Protein AF-0000000080194910 (afdb_homodimer)

Sequence (488 aa):
MKDEYARVETVTTSPTGRVVIVGDIHGCLAQLQELLRVVGFNKEKDLLISVGDMVNKGPDSIGVLTLLRSLGVRSVLGNHEVKLLKLRKALRKEGEIPKKYRDSTLAPLAKDLPLEMETYLSQLPHILRIPSHNLIIVHAGLHPQLPLERQRVKDITTMRNLISHADGSLEVSEETNAGVPWASLWRGPEVVVFGHDARRNVQQLPFAFGLDSRCVYGGKLTALIYPGGSLVSVPGWTAGSPNMMKDEYARVETVTTSPTGRVVIVGDIHGCLAQLQELLRVVGFNKEKDLLISVGDMVNKGPDSIGVLTLLRSLGVRSVLGNHEVKLLKLRKALRKEGEIPKKYRDSTLAPLAKDLPLEMETYLSQLPHILRIPSHNLIIVHAGLHPQLPLERQRVKDITTMRNLISHADGSLEVSEETNAGVPWASLWRGPEVVVFGHDARRNVQQLPFAFGLDSRCVYGGKLTALIYPGGSLVSVPGWTAGSPNM

Foldseek 3Di:
DDFDWFFEAEDPDDFQAKEKEWEAQAQVLLQVVVQCVVVVPDLNGYAYEYLENQHFLADGSPNSLVVCVVSVHAYAYAPLLVVLLVQLVCCVVVVARPPVCPPPSCRVVSVVPDPVSSVVSVPHTQWYAYVVQLEIRHAADDDQVDDNRGTTSVQRRQFFFWAADPVGDIDTDSDDPHHGGRQVVHDDPGAYEYENCCVVAWDDDPRYTYQNRPQSVFGWIWIFMPDPGDIDIDTHDDDPDPSD/DDFDWFFEAEDPDDFQAKEKEWEAQAQVLLQVVVQCVVVVPDLNGYAYEYLENQHFLADGSPNSLVVCVVSVHAYAYAPLLVVLLVQLVCCVVVVARPPVCPPPSCRVVSVVPDPVSSVVSVPHTQWYAYVVQLEIRHAADDDQVDDNRGTGSVQRRQFFFWAADPVGDTDTDSDDPHHGGRQVVHDDPGAYEYENCCVVAWDDDPRYTYQNRPQSVFGWIWIFMPDVGDIDIDTHDDDPDPSD

pLDDT: mean 93.52, std 9.98, range [30.59, 98.88]

InterPro domains:
  IPR004843 Calcineurin-like, phosphoesterase domain [PF00149] (18-197)
  IPR006186 Serine/threonine-specific protein phosphatase/bis(5-nucleosyl)-tetraphosphatase [PR00114] (18-45)
  IPR006186 Serine/threonine-specific protein phosphatase/bis(5-nucleosyl)-tetraphosphatase [PR00114] (48-75)
  IPR006186 Serine/threonine-specific protein phosphatase/bis(5-nucleosyl)-tetraphosphatase [PR00114] (120-146)
  IPR029052 Metallo-dependent phosphatase-like [G3DSA:3.60.21.10] (3-241)
  IPR029052 Metallo-dependent phosphatase-like [SSF56300] (10-234)
  IPR050126 Diadenosine polyphosphate hydrolase [PTHR42850] (11-238)

Organism: NCBI:txid67003

Radius of gyration: 26.27 Å; Cα contacts (8 Å, |Δi|>4): 1129; chains: 2; bounding box: 46×83×62 Å

Solvent-accessible surface area (backbone atoms only — not comparable to full-atom values): 25316 Å² total; per-residue (Å²): 130,81,82,52,58,32,46,76,42,71,54,80,73,74,56,83,49,38,40,41,37,31,22,32,35,16,3,37,37,62,46,52,53,48,43,40,56,60,31,37,67,42,76,92,34,34,39,49,31,36,21,16,28,48,43,50,94,33,89,29,33,67,58,30,52,51,51,40,58,75,61,67,42,53,43,23,44,12,50,52,49,53,49,36,53,52,48,37,53,41,26,70,75,67,73,41,69,52,79,92,44,60,83,39,88,47,40,68,52,40,74,66,54,52,67,69,56,52,54,54,57,72,70,43,29,38,28,39,35,32,67,92,74,39,34,34,37,21,8,24,44,70,65,82,88,48,59,75,73,66,34,42,42,72,50,27,28,44,28,47,12,32,35,77,45,97,86,70,50,73,40,80,28,69,49,79,90,55,62,43,56,38,64,80,69,46,82,49,93,44,31,37,38,22,15,75,45,44,90,64,28,64,38,85,51,100,32,28,36,30,26,10,30,35,11,61,76,44,44,22,39,28,29,41,32,34,86,89,68,44,60,42,53,38,69,27,47,51,98,78,60,69,83,117,130,83,84,51,58,32,46,75,44,71,53,81,74,74,54,84,49,39,40,41,36,31,21,31,36,16,3,38,37,62,47,52,52,47,43,39,58,60,31,36,67,42,76,92,33,34,41,50,32,37,22,16,26,48,44,51,95,34,89,28,34,66,58,31,52,50,52,39,56,75,60,66,40,52,42,22,43,12,48,53,50,53,49,38,53,53,47,37,53,41,24,71,75,67,73,42,70,52,77,91,44,61,82,39,88,49,42,68,53,39,75,66,54,52,65,70,56,53,55,53,58,70,69,43,30,38,29,38,35,31,66,92,74,39,34,34,38,22,8,23,44,70,63,83,90,49,58,75,72,66,34,42,42,72,49,27,29,46,29,46,11,31,33,78,46,97,88,68,50,74,41,82,28,69,50,78,89,54,61,42,55,38,63,81,68,46,83,51,91,45,31,36,37,22,15,75,45,44,90,63,28,65,39,84,50,101,32,28,37,31,27,9,28,34,11,62,77,43,44,21,38,28,31,41,33,32,86,88,68,46,61,43,52,36,67,28,46,51,98,78,59,70,81,118

Structure (mmCIF, N/CA/C/O backbone):
data_AF-0000000080194910-model_v1
#
loop_
_entity.id
_entity.type
_entity.pdbx_description
1 polymer 'Putative serine/threonine protein kinase'
#
loop_
_atom_site.group_PDB
_atom_site.id
_atom_site.type_symbol
_atom_site.label_atom_id
_atom_site.label_alt_id
_atom_site.label_comp_id
_atom_site.label_asym_id
_atom_site.label_entity_id
_atom_site.label_seq_id
_atom_site.pdbx_PDB_ins_code
_atom_site.Cartn_x
_atom_site.Cartn_y
_atom_site.Cartn_z
_atom_site.occupancy
_atom_site.B_iso_or_equiv
_atom_site.auth_seq_id
_atom_site.auth_comp_id
_atom_site.auth_asym_id
_atom_site.auth_atom_id
_atom_site.pdbx_PDB_model_num
ATOM 1 N N . MET A 1 1 ? 1.405 37.219 23.469 1 40.66 1 MET A N 1
ATOM 2 C CA . MET A 1 1 ? 1.422 36.938 22.047 1 40.66 1 MET A CA 1
ATOM 3 C C . MET A 1 1 ? 0.061 36.406 21.578 1 40.66 1 MET A C 1
ATOM 5 O O . MET A 1 1 ? -0.525 35.531 22.219 1 40.66 1 MET A O 1
ATOM 9 N N . LYS A 1 2 ? -0.771 37.188 21.016 1 52.69 2 LYS A N 1
ATOM 10 C CA . LYS A 1 2 ? -2.156 36.906 20.641 1 52.69 2 LYS A CA 1
ATOM 11 C C . LYS A 1 2 ? -2.291 35.562 19.969 1 52.69 2 LYS A C 1
ATOM 13 O O . LYS A 1 2 ? -1.451 35.188 19.141 1 52.69 2 LYS A O 1
ATOM 18 N N . ASP A 1 3 ? -3.086 34.625 20.469 1 69.19 3 ASP A N 1
ATOM 19 C CA . ASP A 1 3 ? -3.357 33.312 19.938 1 69.19 3 ASP A CA 1
ATOM 20 C C . ASP A 1 3 ? -3.783 33.375 18.484 1 69.19 3 ASP A C 1
ATOM 22 O O . ASP A 1 3 ? -4.629 34.188 18.109 1 69.19 3 ASP A O 1
ATOM 26 N N . GLU A 1 4 ? -2.951 32.875 17.609 1 90.12 4 GLU A N 1
ATOM 27 C CA . GLU A 1 4 ? -3.328 32.781 16.203 1 90.12 4 GLU A CA 1
ATOM 28 C C . GLU A 1 4 ? -4.254 31.578 15.969 1 90.12 4 GLU A C 1
ATOM 30 O O . GLU A 1 4 ? -3.936 30.453 16.359 1 90.12 4 GLU A O 1
ATOM 35 N N . TYR A 1 5 ? -5.445 31.891 15.516 1 95.56 5 TYR A N 1
ATOM 36 C CA . TYR A 1 5 ? -6.422 30.844 15.219 1 95.56 5 TYR A CA 1
ATOM 37 C C . TYR A 1 5 ? -6.176 30.25 13.844 1 95.56 5 TYR A C 1
ATOM 39 O O . TYR A 1 5 ? -5.656 30.922 12.945 1 95.56 5 TYR A O 1
ATOM 47 N N . ALA A 1 6 ? -6.59 28.984 13.734 1 96.81 6 ALA A N 1
ATOM 48 C CA . ALA A 1 6 ? -6.32 28.203 12.531 1 96.81 6 ALA A CA 1
ATOM 49 C C . ALA A 1 6 ? -7.152 28.703 11.352 1 96.81 6 ALA A C 1
ATOM 51 O O . ALA A 1 6 ? -8.32 29.062 11.516 1 96.81 6 ALA A O 1
ATOM 52 N N . ARG A 1 7 ? -6.547 28.844 10.219 1 96.69 7 ARG A N 1
ATOM 53 C CA . ARG A 1 7 ? -7.277 29.031 8.977 1 96.69 7 ARG A CA 1
ATOM 54 C C . ARG A 1 7 ? -7.883 27.719 8.484 1 96.69 7 ARG A C 1
ATOM 56 O O . ARG A 1 7 ? -7.168 26.75 8.258 1 96.69 7 ARG A O 1
ATOM 63 N N . VAL A 1 8 ? -9.219 27.75 8.297 1 97.5 8 VAL A N 1
ATOM 64 C CA . VAL A 1 8 ? -9.953 26.562 7.867 1 97.5 8 VAL A CA 1
ATOM 65 C C . VAL A 1 8 ? -10.383 26.719 6.41 1 97.5 8 VAL A C 1
ATOM 67 O O . VAL A 1 8 ? -10.898 27.766 6.016 1 97.5 8 VAL A O 1
ATOM 70 N N . GLU A 1 9 ? -10.094 25.734 5.594 1 96.5 9 GLU A N 1
ATOM 71 C CA . GLU A 1 9 ? -10.562 25.703 4.211 1 96.5 9 GLU A CA 1
ATOM 72 C C . GLU A 1 9 ? -11.391 24.438 3.945 1 96.5 9 GLU A C 1
ATOM 74 O O . GLU A 1 9 ? -11.164 23.406 4.555 1 96.5 9 GLU A O 1
ATOM 79 N N . THR A 1 10 ? -12.336 24.578 3.084 1 95.31 10 THR A N 1
ATOM 80 C CA . THR A 1 10 ? -13.188 23.469 2.699 1 95.31 10 THR A CA 1
ATOM 81 C C . THR A 1 10 ? -13.008 23.125 1.223 1 95.31 10 THR A C 1
ATOM 83 O O . THR A 1 10 ? -13.078 24 0.364 1 95.31 10 THR A O 1
ATOM 86 N N . VAL A 1 11 ? -12.648 21.891 0.993 1 91.44 11 VAL A N 1
ATOM 87 C CA . VAL A 1 11 ? -12.594 21.422 -0.388 1 91.44 11 VAL A CA 1
ATOM 88 C C . VAL A 1 11 ? -14 21.094 -0.886 1 91.44 11 VAL A C 1
ATOM 90 O O . VAL A 1 11 ? -14.641 20.156 -0.409 1 91.44 11 VAL A O 1
ATOM 93 N N . THR A 1 12 ? -14.453 21.859 -1.769 1 87 12 THR A N 1
ATOM 94 C CA . THR A 1 12 ? -15.836 21.719 -2.207 1 87 12 THR A CA 1
ATOM 95 C C . THR A 1 12 ? -15.922 20.875 -3.482 1 87 12 THR A C 1
ATOM 97 O O . THR A 1 12 ? -16.984 20.344 -3.816 1 87 12 THR A O 1
ATOM 100 N N . THR A 1 13 ? -14.828 20.812 -4.164 1 81.94 13 THR A N 1
ATOM 101 C CA . THR A 1 13 ? -14.852 20.016 -5.383 1 81.94 13 THR A CA 1
ATOM 102 C C . THR A 1 13 ? -14.438 18.578 -5.098 1 81.94 13 THR A C 1
ATOM 104 O O . THR A 1 13 ? -13.438 18.328 -4.418 1 81.94 13 THR A O 1
ATOM 107 N N . SER A 1 14 ? -15.305 17.703 -5.484 1 80.31 14 SER A N 1
ATOM 108 C CA . SER A 1 14 ? -14.977 16.281 -5.328 1 80.31 14 SER A CA 1
ATOM 109 C C . SER A 1 14 ? -14.172 15.766 -6.52 1 80.31 14 SER A C 1
ATOM 111 O O . SER A 1 14 ? -14.555 15.977 -7.672 1 80.31 14 SER A O 1
ATOM 113 N N . PRO A 1 15 ? -13.055 15.195 -6.102 1 82.12 15 PRO A N 1
ATOM 114 C CA . PRO A 1 15 ? -12.336 14.594 -7.227 1 82.12 15 PRO A CA 1
ATOM 115 C C . PRO A 1 15 ? -13.141 13.492 -7.914 1 82.12 15 PRO A C 1
ATOM 117 O O . PRO A 1 15 ? -14.023 12.891 -7.297 1 82.12 15 PRO A O 1
ATOM 120 N N . THR A 1 16 ? -12.836 13.344 -9.117 1 87.44 16 THR A N 1
ATOM 121 C CA . THR A 1 16 ? -13.5 12.266 -9.852 1 87.44 16 THR A CA 1
ATOM 122 C C . THR A 1 16 ? -12.953 10.906 -9.422 1 87.44 16 THR A C 1
ATOM 124 O O . THR A 1 16 ? -13.633 9.891 -9.57 1 87.44 16 THR A O 1
ATOM 127 N N . GLY A 1 17 ? -11.781 11.008 -8.945 1 92.5 17 GLY A N 1
ATOM 128 C CA . GLY A 1 17 ? -11.133 9.773 -8.516 1 92.5 17 GLY A CA 1
ATOM 129 C C . GLY A 1 17 ? -10.977 9.68 -7.004 1 92.5 17 GLY A C 1
ATOM 130 O O . GLY A 1 17 ? -11.945 9.867 -6.266 1 92.5 17 GLY A O 1
ATOM 131 N N . ARG A 1 18 ? -9.781 9.305 -6.578 1 95.56 18 ARG A N 1
ATOM 132 C CA . ARG A 1 18 ? -9.5 9.031 -5.172 1 95.56 18 ARG A CA 1
ATOM 133 C C . ARG A 1 18 ? -8.914 10.258 -4.484 1 95.56 18 ARG A C 1
ATOM 135 O O . ARG A 1 18 ? -8.453 11.188 -5.152 1 95.56 18 ARG A O 1
ATOM 142 N N . VAL A 1 19 ? -9.039 10.258 -3.189 1 96 19 VAL A N 1
ATOM 143 C CA . VAL A 1 19 ? -8.25 11.156 -2.354 1 96 19 VAL A CA 1
ATOM 144 C C . VAL A 1 19 ? -7.07 10.398 -1.745 1 96 19 VAL A C 1
ATOM 146 O O . VAL A 1 19 ? -7.262 9.391 -1.06 1 96 19 VAL A O 1
ATOM 149 N N . VAL A 1 20 ? -5.879 10.852 -2.057 1 97.31 20 VAL A N 1
ATOM 150 C CA . VAL A 1 20 ? -4.648 10.273 -1.523 1 97.31 20 VAL A CA 1
ATOM 151 C C . VAL A 1 20 ? -4.055 11.211 -0.472 1 97.31 20 VAL A C 1
ATOM 153 O O . VAL A 1 20 ? -3.607 12.312 -0.794 1 97.31 20 VAL A O 1
ATOM 156 N N . ILE A 1 21 ? -4.074 10.781 0.776 1 98.31 21 ILE A N 1
ATOM 157 C CA . ILE A 1 21 ? -3.578 11.609 1.869 1 98.31 21 ILE A CA 1
ATOM 158 C C . ILE A 1 21 ? -2.242 11.055 2.365 1 98.31 21 ILE A C 1
ATOM 160 O O . ILE A 1 21 ? -2.168 9.922 2.838 1 98.31 21 ILE A O 1
ATOM 164 N N . VAL A 1 22 ? -1.211 11.891 2.303 1 98.56 22 VAL A N 1
ATOM 165 C CA . VAL A 1 22 ? 0.139 11.422 2.594 1 98.56 22 VAL A CA 1
ATOM 166 C C . VAL A 1 22 ? 0.599 11.969 3.943 1 98.56 22 VAL A C 1
ATOM 168 O O . VAL A 1 22 ? 0.369 13.141 4.254 1 98.56 22 VAL A O 1
ATOM 171 N N . GLY A 1 23 ? 1.28 11.148 4.711 1 98.75 23 GLY A N 1
ATOM 172 C CA . GLY A 1 23 ? 1.813 11.539 6.008 1 98.75 23 GLY A CA 1
ATOM 173 C C . GLY A 1 23 ? 3.025 12.445 5.906 1 98.75 23 GLY A C 1
ATOM 174 O O . GLY A 1 23 ? 3.293 13.016 4.848 1 98.75 23 GLY A O 1
ATOM 175 N N . ASP A 1 24 ? 3.713 12.602 6.992 1 98.81 24 ASP A N 1
ATOM 176 C CA . ASP A 1 24 ? 4.867 13.492 7.074 1 98.81 24 ASP A CA 1
ATOM 177 C C . ASP A 1 24 ? 5.961 13.078 6.098 1 98.81 24 ASP A C 1
ATOM 179 O O . ASP A 1 24 ? 6.504 11.977 6.203 1 98.81 24 ASP A O 1
ATOM 183 N N . ILE A 1 25 ? 6.336 14.023 5.227 1 98.56 25 ILE A N 1
ATOM 184 C CA . ILE A 1 25 ? 7.258 13.703 4.145 1 98.56 25 ILE A CA 1
ATOM 185 C C . ILE A 1 25 ? 8.68 14.086 4.547 1 98.56 25 ILE A C 1
ATOM 187 O O . ILE A 1 25 ? 9.625 13.32 4.312 1 98.56 25 ILE A O 1
ATOM 191 N N . HIS A 1 26 ? 8.828 15.305 5.105 1 98.44 26 HIS A N 1
ATOM 192 C CA . HIS A 1 26 ? 10.086 15.812 5.633 1 98.44 26 HIS A CA 1
ATOM 193 C C . HIS A 1 26 ? 11.188 15.758 4.578 1 98.44 26 HIS A C 1
ATOM 195 O O . HIS A 1 26 ? 12.273 15.227 4.832 1 98.44 26 HIS A O 1
ATO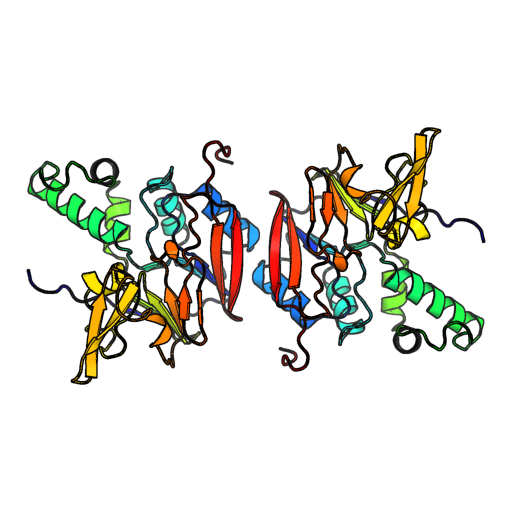M 201 N N . GLY A 1 27 ? 10.875 16.312 3.381 1 98.12 27 GLY A N 1
ATOM 202 C CA . GLY A 1 27 ? 11.891 16.469 2.359 1 98.12 27 GLY A CA 1
ATOM 203 C C . GLY A 1 27 ? 12.25 15.172 1.664 1 98.12 27 GLY A C 1
ATOM 204 O O . GLY A 1 27 ? 13.203 15.117 0.887 1 98.12 27 GLY A O 1
ATOM 205 N N . CYS A 1 28 ? 11.562 14.102 1.883 1 98.25 28 CYS A N 1
ATOM 206 C CA . CYS A 1 28 ? 11.836 12.805 1.271 1 98.25 28 CYS A CA 1
ATOM 207 C C . CYS A 1 28 ? 11.164 12.695 -0.093 1 98.25 28 CYS A C 1
ATOM 209 O O . CYS A 1 28 ? 10.242 11.906 -0.273 1 98.25 28 CYS A O 1
ATOM 211 N N . LEU A 1 29 ? 11.773 13.375 -1.024 1 98.19 29 LEU A N 1
ATOM 212 C CA . LEU A 1 29 ? 11.211 13.5 -2.365 1 98.19 29 LEU A CA 1
ATOM 213 C C . LEU A 1 29 ? 11.141 12.141 -3.057 1 98.19 29 LEU A C 1
ATOM 215 O O . LEU A 1 29 ? 10.117 11.805 -3.66 1 98.19 29 LEU A O 1
ATOM 219 N N . ALA A 1 30 ? 12.172 11.328 -2.943 1 97.25 30 ALA A N 1
ATOM 220 C CA . ALA A 1 30 ? 12.211 10.031 -3.611 1 97.25 30 ALA A CA 1
ATOM 221 C C . ALA A 1 30 ? 11.094 9.117 -3.104 1 97.25 30 ALA A C 1
ATOM 223 O O . ALA A 1 30 ? 10.469 8.398 -3.885 1 97.25 30 ALA A O 1
ATOM 224 N N . GLN A 1 31 ? 10.875 9.141 -1.817 1 97.56 31 GLN A N 1
ATOM 225 C CA . GLN A 1 31 ? 9.836 8.32 -1.2 1 97.56 31 GLN A CA 1
ATOM 226 C C . GLN A 1 31 ? 8.445 8.789 -1.624 1 97.56 31 GLN A C 1
ATOM 228 O O . GLN A 1 31 ? 7.555 7.973 -1.858 1 97.56 31 GLN A O 1
ATOM 233 N N . LEU A 1 32 ? 8.312 10.117 -1.701 1 98.06 32 LEU A N 1
ATOM 234 C CA . LEU A 1 32 ? 7.047 10.656 -2.186 1 98.06 32 LEU A CA 1
ATOM 235 C C . LEU A 1 32 ? 6.781 10.211 -3.621 1 98.06 32 LEU A C 1
ATOM 237 O O . LEU A 1 32 ? 5.676 9.773 -3.947 1 98.06 32 LEU A O 1
ATOM 241 N N . GLN A 1 33 ? 7.777 10.344 -4.418 1 97.56 33 GLN A N 1
ATOM 242 C CA . GLN A 1 33 ? 7.641 9.93 -5.809 1 97.56 33 GLN A CA 1
ATOM 243 C C . GLN A 1 33 ? 7.332 8.438 -5.918 1 97.56 33 GLN A C 1
ATOM 245 O O . GLN A 1 33 ? 6.492 8.031 -6.723 1 97.56 33 GLN A O 1
ATOM 250 N N . GLU A 1 34 ? 8.016 7.695 -5.121 1 96.88 34 GLU A N 1
ATOM 251 C CA . GLU A 1 34 ? 7.766 6.258 -5.117 1 96.88 34 GLU A CA 1
ATOM 252 C C . GLU A 1 34 ? 6.336 5.945 -4.684 1 96.88 34 GLU A C 1
ATOM 254 O O . GLU A 1 34 ? 5.672 5.098 -5.281 1 96.88 34 GLU A O 1
ATOM 259 N N . LEU A 1 35 ? 5.895 6.555 -3.674 1 97.94 35 LEU A N 1
ATOM 260 C CA . LEU A 1 35 ? 4.535 6.344 -3.182 1 97.94 35 LEU A CA 1
ATOM 261 C C . LEU A 1 35 ? 3.51 6.672 -4.262 1 97.94 35 LEU A C 1
ATOM 263 O O . LEU A 1 35 ? 2.562 5.914 -4.473 1 97.94 35 LEU A O 1
ATOM 267 N N . LEU A 1 36 ? 3.732 7.793 -4.926 1 97.5 36 LEU A N 1
ATOM 268 C CA . LEU A 1 36 ? 2.816 8.203 -5.988 1 97.5 36 LEU A CA 1
ATOM 269 C C . LEU A 1 36 ? 2.824 7.191 -7.129 1 97.5 36 LEU A C 1
ATOM 271 O O . LEU A 1 36 ? 1.778 6.902 -7.715 1 97.5 36 LEU A O 1
ATOM 275 N N . ARG A 1 37 ? 3.957 6.691 -7.438 1 96.38 37 ARG A N 1
ATOM 276 C CA . ARG A 1 37 ? 4.051 5.652 -8.453 1 96.38 37 ARG A CA 1
ATOM 277 C C . ARG A 1 37 ? 3.303 4.395 -8.023 1 96.38 37 ARG A C 1
ATOM 279 O O . ARG A 1 37 ? 2.535 3.828 -8.805 1 96.38 37 ARG A O 1
ATOM 286 N N . VAL A 1 38 ? 3.48 4.008 -6.852 1 96.81 38 VAL A N 1
ATOM 287 C CA . VAL A 1 38 ? 2.922 2.771 -6.316 1 96.81 38 VAL A CA 1
ATOM 288 C C . VAL A 1 38 ? 1.397 2.848 -6.316 1 96.81 38 VAL A C 1
ATOM 290 O O . VAL A 1 38 ? 0.721 1.882 -6.68 1 96.81 38 VAL A O 1
ATOM 293 N N . VAL A 1 39 ? 0.846 3.979 -6.004 1 97 39 VAL A N 1
ATOM 294 C CA . VAL A 1 39 ? -0.607 4.082 -5.918 1 97 39 VAL A CA 1
ATOM 295 C C . VAL A 1 39 ? -1.177 4.48 -7.277 1 97 39 VAL A C 1
ATOM 297 O O . VAL A 1 39 ? -2.383 4.695 -7.414 1 97 39 VAL A O 1
ATOM 300 N N . GLY A 1 40 ? -0.317 4.613 -8.297 1 96.31 40 GLY A N 1
ATOM 301 C CA . GLY A 1 40 ? -0.798 5.004 -9.617 1 96.31 40 GLY A CA 1
ATOM 302 C C . GLY A 1 40 ? -1.528 6.332 -9.617 1 96.31 40 GLY A C 1
ATOM 303 O O . GLY A 1 40 ? -2.617 6.449 -10.18 1 96.31 40 GLY A O 1
ATOM 304 N N . PHE A 1 41 ? -0.897 7.27 -8.969 1 96.44 41 PHE A N 1
ATOM 305 C CA . PHE A 1 41 ? -1.531 8.578 -8.82 1 96.44 41 PHE A CA 1
ATOM 306 C C . PHE A 1 41 ? -1.778 9.219 -10.18 1 96.44 41 PHE A C 1
ATOM 308 O O . PHE A 1 41 ? -0.892 9.234 -11.031 1 96.44 41 PHE A O 1
ATOM 315 N N . ASN A 1 42 ? -2.965 9.672 -10.375 1 94.31 42 ASN A N 1
ATOM 316 C CA . ASN A 1 42 ? -3.389 10.391 -11.57 1 94.31 42 ASN A CA 1
ATOM 317 C C . ASN A 1 42 ? -3.896 11.789 -11.227 1 94.31 42 ASN A C 1
ATOM 319 O O . ASN A 1 42 ? -5.012 11.945 -10.727 1 94.31 42 ASN A O 1
ATOM 323 N N . LYS A 1 43 ? -3.127 12.781 -11.562 1 92.88 43 LYS A N 1
ATOM 324 C CA . LYS A 1 43 ? -3.428 14.156 -11.164 1 92.88 43 LYS A CA 1
ATOM 325 C C . LYS A 1 43 ? -4.711 14.648 -11.82 1 92.88 43 LYS A C 1
ATOM 327 O O . LYS A 1 43 ? -5.305 15.633 -11.375 1 92.88 43 LYS A O 1
ATOM 332 N N . GLU A 1 44 ? -5.152 14.023 -12.867 1 92.44 44 GLU A N 1
ATOM 333 C CA . GLU A 1 44 ? -6.363 14.453 -13.562 1 92.44 44 GLU A CA 1
ATOM 334 C C . GLU A 1 44 ? -7.613 13.93 -12.852 1 92.44 44 GLU A C 1
ATOM 336 O O . GLU A 1 44 ? -8.711 14.453 -13.062 1 92.44 44 GLU A O 1
ATOM 341 N N . LYS A 1 45 ? -7.406 12.914 -12.047 1 93.25 45 LYS A N 1
ATOM 342 C CA . LYS A 1 45 ? -8.57 12.273 -11.438 1 93.25 45 LYS A CA 1
ATOM 343 C C . LYS A 1 45 ? -8.484 12.312 -9.914 1 93.25 45 LYS A C 1
ATOM 345 O O . LYS A 1 45 ? -9.492 12.508 -9.242 1 93.25 45 LYS A O 1
ATOM 350 N N . ASP A 1 46 ? -7.285 12.125 -9.367 1 95.12 46 ASP A N 1
ATOM 351 C CA . ASP A 1 46 ? -7.074 12 -7.93 1 95.12 46 ASP A CA 1
ATOM 352 C C . ASP A 1 46 ? -6.77 13.352 -7.297 1 95.12 46 ASP A C 1
ATOM 354 O O . ASP A 1 46 ? -6.336 14.281 -7.984 1 95.12 46 ASP A O 1
ATOM 358 N N . LEU A 1 47 ? -7.055 13.445 -6.047 1 94.81 47 LEU A N 1
ATOM 359 C CA . LEU A 1 47 ? -6.648 14.578 -5.223 1 94.81 47 LEU A CA 1
ATOM 360 C C . LEU A 1 47 ? -5.566 14.164 -4.227 1 94.81 47 LEU A C 1
ATOM 362 O O . LEU A 1 47 ? -5.73 13.18 -3.502 1 94.81 47 LEU A O 1
ATOM 366 N N . LEU A 1 48 ? -4.434 14.867 -4.234 1 96.25 48 LEU A N 1
ATOM 367 C CA . LEU A 1 48 ? -3.344 14.602 -3.299 1 96.25 48 LEU A CA 1
ATOM 368 C C . LEU A 1 48 ? -3.357 15.609 -2.152 1 96.25 48 LEU A C 1
ATOM 370 O O . LEU A 1 48 ? -3.451 16.812 -2.383 1 96.25 48 LEU A O 1
ATOM 374 N N . ILE A 1 49 ? -3.316 15.094 -0.913 1 97.19 49 ILE A N 1
ATOM 375 C CA . ILE A 1 49 ? -3.291 15.938 0.272 1 97.19 49 ILE A CA 1
ATOM 376 C C . ILE A 1 49 ? -2.139 15.523 1.184 1 97.19 49 ILE A C 1
ATOM 378 O O . ILE A 1 49 ? -1.902 14.328 1.389 1 97.19 49 ILE A O 1
ATOM 382 N N . SER A 1 50 ? -1.394 16.469 1.719 1 98.12 50 SER A N 1
ATOM 383 C CA . SER A 1 50 ? -0.39 16.203 2.744 1 98.12 50 SER A CA 1
ATOM 384 C C . SER A 1 50 ? -0.869 16.656 4.117 1 98.12 50 SER A C 1
ATOM 386 O O . SER A 1 50 ? -1.486 17.719 4.246 1 98.12 50 SER A O 1
ATOM 388 N N . VAL A 1 51 ? -0.467 15.922 5.113 1 98.69 51 VAL A N 1
ATOM 389 C CA . VAL A 1 51 ? -0.882 16.281 6.465 1 98.69 51 VAL A CA 1
ATOM 390 C C . VAL A 1 51 ? 0.125 17.266 7.066 1 98.69 51 VAL A C 1
ATOM 392 O O . VAL A 1 51 ? 0.076 17.547 8.266 1 98.69 51 VAL A O 1
ATOM 395 N N . GLY A 1 52 ? 1.016 17.734 6.262 1 98.44 52 GLY A N 1
ATOM 396 C CA . GLY A 1 52 ? 2 18.688 6.754 1 98.44 52 GLY A CA 1
ATOM 397 C C . GLY A 1 52 ? 3.332 18.047 7.09 1 98.44 52 GLY A C 1
ATOM 398 O O . GLY A 1 52 ? 3.523 16.844 6.875 1 98.44 52 GLY A O 1
ATOM 399 N N . ASP A 1 53 ? 4.254 18.953 7.504 1 98.62 53 ASP A N 1
ATOM 400 C CA . ASP A 1 53 ? 5.637 18.547 7.723 1 98.62 53 ASP A CA 1
ATOM 401 C C . ASP A 1 53 ? 6.238 17.938 6.453 1 98.62 53 ASP A C 1
ATOM 403 O O . ASP A 1 53 ? 6.75 16.812 6.48 1 98.62 53 ASP A O 1
ATOM 407 N N . MET A 1 54 ? 6.199 18.766 5.5 1 98.25 54 MET A N 1
ATOM 408 C CA . MET A 1 54 ? 6.699 18.422 4.168 1 98.25 54 MET A CA 1
ATOM 409 C C . MET A 1 54 ? 8.195 18.672 4.07 1 98.25 54 MET A C 1
ATOM 411 O O . MET A 1 54 ? 8.891 18.047 3.271 1 98.25 54 MET A O 1
ATOM 415 N N . VAL A 1 55 ? 8.68 19.547 4.957 1 98 55 VAL A N 1
ATOM 416 C CA . VAL A 1 55 ? 10.047 20.047 4.805 1 98 55 VAL A CA 1
ATOM 417 C C . VAL A 1 55 ? 10.852 19.719 6.062 1 98 55 VAL A C 1
ATOM 419 O O . VAL A 1 55 ? 10.289 19.312 7.082 1 98 55 VAL A O 1
ATOM 422 N N . ASN A 1 56 ? 12.125 19.891 5.906 1 96.06 56 ASN A N 1
ATOM 423 C CA . ASN A 1 56 ? 13.102 19.797 6.988 1 96.06 56 ASN A CA 1
ATOM 424 C C . ASN A 1 56 ? 13.484 18.344 7.262 1 96.06 56 ASN A C 1
ATOM 426 O O . ASN A 1 56 ? 12.734 17.422 6.945 1 96.06 56 ASN A O 1
ATOM 430 N N . LYS A 1 57 ? 14.703 18.078 7.695 1 96.06 57 LYS A N 1
ATOM 431 C CA . LYS A 1 57 ? 15.281 16.828 8.188 1 96.06 57 LYS A CA 1
ATOM 432 C C . LYS A 1 57 ? 15.75 15.938 7.031 1 96.06 57 LYS A C 1
ATOM 434 O O . LYS A 1 57 ? 16.844 15.391 7.07 1 96.06 57 LYS A O 1
ATOM 439 N N . GLY A 1 58 ? 14.852 15.867 6.035 1 96.31 58 GLY A N 1
ATOM 440 C CA . GLY A 1 58 ? 15.211 15.023 4.906 1 96.31 58 GLY A CA 1
ATOM 441 C C . GLY A 1 58 ? 16.062 15.734 3.877 1 96.31 58 GLY A C 1
ATOM 442 O O . GLY A 1 58 ? 16.469 16.875 4.086 1 96.31 58 GLY A O 1
ATOM 443 N N . PRO A 1 59 ? 16.344 15.102 2.705 1 96.06 59 PRO A N 1
ATOM 444 C CA . PRO A 1 59 ? 17.391 15.562 1.797 1 96.06 59 PRO A CA 1
ATOM 445 C C . PRO A 1 59 ? 16.906 16.656 0.847 1 96.06 59 PRO A C 1
ATOM 447 O O . PRO A 1 59 ? 17.719 17.406 0.299 1 96.06 59 PRO A O 1
ATOM 450 N N . ASP A 1 60 ? 15.586 16.766 0.584 1 97.06 60 ASP A N 1
ATOM 451 C CA . ASP A 1 60 ? 15.188 17.656 -0.506 1 97.06 60 ASP A CA 1
ATOM 452 C C . ASP A 1 60 ? 13.844 18.312 -0.22 1 97.06 60 ASP A C 1
ATOM 454 O O . ASP A 1 60 ? 12.844 18 -0.877 1 97.06 60 ASP A O 1
ATOM 458 N N . SER A 1 61 ? 13.867 19.328 0.638 1 97.81 61 SER A N 1
ATOM 459 C CA . SER A 1 61 ? 12.672 20.062 1.005 1 97.81 61 SER A CA 1
ATOM 460 C C . SER A 1 61 ? 12.102 20.828 -0.19 1 97.81 61 SER A C 1
ATOM 462 O O . SER A 1 61 ? 10.891 20.797 -0.435 1 97.81 61 SER A O 1
ATOM 464 N N . ILE A 1 62 ? 12.945 21.453 -0.93 1 97.5 62 ILE A N 1
ATOM 465 C CA . ILE A 1 62 ? 12.5 22.281 -2.055 1 97.5 62 ILE A CA 1
ATOM 466 C C . ILE A 1 62 ? 11.898 21.375 -3.137 1 97.5 62 ILE A C 1
ATOM 468 O O . ILE A 1 62 ? 10.883 21.734 -3.748 1 97.5 62 ILE A O 1
ATOM 472 N N . GLY A 1 63 ? 12.555 20.234 -3.373 1 97.81 63 GLY A N 1
ATOM 473 C CA . GLY A 1 63 ? 12.008 19.281 -4.332 1 97.81 63 GLY A CA 1
ATOM 474 C C . GLY A 1 63 ? 10.617 18.797 -3.979 1 97.81 63 GLY A C 1
ATOM 475 O O . GLY A 1 63 ? 9.75 18.688 -4.848 1 97.81 63 GLY A O 1
ATOM 476 N N . VAL A 1 64 ? 10.383 18.547 -2.723 1 98.12 64 VAL A N 1
ATOM 477 C CA . VAL A 1 64 ? 9.07 18.094 -2.252 1 98.12 64 VAL A CA 1
ATOM 478 C C . VAL A 1 64 ? 8.039 19.188 -2.506 1 98.12 64 VAL A C 1
ATOM 480 O O . VAL A 1 64 ? 6.977 18.938 -3.076 1 98.12 64 VAL A O 1
ATOM 483 N N . LEU A 1 65 ? 8.336 20.406 -2.129 1 97.81 65 LEU A N 1
ATOM 484 C CA . LEU A 1 65 ? 7.406 21.5 -2.314 1 97.81 65 LEU A CA 1
ATOM 485 C C . LEU A 1 65 ? 7.121 21.734 -3.797 1 97.81 65 LEU A C 1
ATOM 487 O O . LEU A 1 65 ? 5.98 22 -4.18 1 97.81 65 LEU A O 1
ATOM 491 N N . THR A 1 66 ? 8.133 21.656 -4.613 1 97.25 66 THR A N 1
ATOM 492 C CA . THR A 1 66 ? 7.98 21.844 -6.051 1 97.25 66 THR A CA 1
ATOM 493 C C . THR A 1 66 ? 7.023 20.812 -6.637 1 97.25 66 THR A C 1
ATOM 495 O O . THR A 1 66 ? 6.117 21.156 -7.395 1 97.25 66 THR A O 1
ATOM 498 N N . LEU A 1 67 ? 7.238 19.594 -6.246 1 97.25 67 LEU A N 1
ATOM 499 C CA . LEU A 1 67 ? 6.383 18.531 -6.75 1 97.25 67 LEU A CA 1
ATOM 500 C C . LEU A 1 67 ? 4.945 18.719 -6.285 1 97.25 67 LEU A C 1
ATOM 502 O O . LEU A 1 67 ? 4.016 18.656 -7.094 1 97.25 67 LEU A O 1
ATOM 506 N N . LEU A 1 68 ? 4.75 18.969 -5.016 1 96.88 68 LEU A N 1
ATOM 507 C CA . LEU A 1 68 ? 3.406 19.125 -4.473 1 96.88 68 LEU A CA 1
ATOM 508 C C . LEU A 1 68 ? 2.688 20.297 -5.129 1 96.88 68 LEU A C 1
ATOM 510 O O . LEU A 1 68 ? 1.514 20.188 -5.492 1 96.88 68 LEU A O 1
ATOM 514 N N . ARG A 1 69 ? 3.377 21.344 -5.285 1 94.81 69 ARG A N 1
ATOM 515 C CA . ARG A 1 69 ? 2.801 22.516 -5.938 1 94.81 69 ARG A CA 1
ATOM 516 C C . ARG A 1 69 ? 2.402 22.203 -7.375 1 94.81 69 ARG A C 1
ATOM 518 O O . ARG A 1 69 ? 1.321 22.594 -7.82 1 94.81 69 ARG A O 1
ATOM 525 N N . SER A 1 70 ? 3.24 21.516 -8.078 1 94.25 70 SER A N 1
ATOM 526 C CA . SER A 1 70 ? 2.994 21.203 -9.484 1 94.25 70 SER A CA 1
ATOM 527 C C . SER A 1 70 ? 1.774 20.297 -9.641 1 94.25 70 SER A C 1
ATOM 529 O O . SER A 1 70 ? 1.092 20.344 -10.664 1 94.25 70 SER A O 1
ATOM 531 N N . LEU A 1 71 ? 1.496 19.547 -8.617 1 91.44 71 LEU A N 1
ATOM 532 C CA . LEU A 1 71 ? 0.389 18.609 -8.664 1 91.44 71 LEU A CA 1
ATOM 533 C C . LEU A 1 71 ? -0.896 19.234 -8.148 1 91.44 71 LEU A C 1
ATOM 535 O O . LEU A 1 71 ? -1.952 18.609 -8.148 1 91.44 71 LEU A O 1
ATOM 539 N N . GLY A 1 72 ? -0.802 20.453 -7.805 1 83.31 72 GLY A N 1
ATOM 540 C CA . GLY A 1 72 ? -1.978 21.141 -7.293 1 83.31 72 GLY A CA 1
ATOM 541 C C . GLY A 1 72 ? -2.432 20.625 -5.941 1 83.31 72 GLY A C 1
ATOM 542 O O . GLY A 1 72 ? -3.631 20.578 -5.656 1 83.31 72 GLY A O 1
ATOM 543 N N . VAL A 1 73 ? -1.504 20.109 -5.234 1 74.12 73 VAL A N 1
ATOM 544 C CA . VAL A 1 73 ? -1.767 19.469 -3.953 1 74.12 73 VAL A CA 1
ATOM 545 C C . VAL A 1 73 ? -2.207 20.516 -2.932 1 74.12 73 VAL A C 1
ATOM 547 O O . VAL A 1 73 ? -1.651 21.609 -2.883 1 74.12 73 VAL A O 1
ATOM 550 N N . ARG A 1 74 ? -3.254 20.047 -2.217 1 85.75 74 ARG A N 1
ATOM 551 C CA . ARG A 1 74 ? -3.648 20.797 -1.03 1 85.75 74 ARG A CA 1
ATOM 552 C C . ARG A 1 74 ? -3.082 20.156 0.235 1 85.75 74 ARG A C 1
ATOM 554 O O . ARG A 1 74 ? -2.988 18.938 0.331 1 85.75 74 ARG A O 1
ATOM 561 N N . SER A 1 75 ? -2.242 20.984 1 1 93.25 75 SER A N 1
ATOM 562 C CA . SER A 1 75 ? -1.624 20.547 2.244 1 93.25 75 SER A CA 1
ATOM 563 C C . SER A 1 75 ? -2.027 21.438 3.414 1 93.25 75 SER A C 1
ATOM 565 O O . SER A 1 75 ? -2.461 22.578 3.213 1 93.25 75 SER A O 1
ATOM 567 N N . VAL A 1 76 ? -2.023 20.797 4.527 1 98.12 76 VAL A N 1
ATOM 568 C CA . VAL A 1 76 ? -2.098 21.656 5.707 1 98.12 76 VAL A CA 1
ATOM 569 C C . VAL A 1 76 ? -0.688 21.984 6.191 1 98.12 76 VAL A C 1
ATOM 571 O O . VAL A 1 76 ? 0.274 21.297 5.844 1 98.12 76 VAL A O 1
ATOM 574 N N . LEU A 1 77 ? -0.61 23.078 6.898 1 98.19 77 LEU A N 1
ATOM 575 C CA . LEU A 1 77 ? 0.673 23.469 7.469 1 98.19 77 LEU A CA 1
ATOM 576 C C . LEU A 1 77 ? 0.984 22.641 8.719 1 98.19 77 LEU A C 1
ATOM 578 O O . LEU A 1 77 ? 0.138 22.516 9.602 1 98.19 77 LEU A O 1
ATOM 582 N N . GLY A 1 78 ? 2.146 22.031 8.766 1 98.25 78 GLY A N 1
ATOM 583 C CA . GLY A 1 78 ? 2.666 21.453 9.992 1 98.25 78 GLY A CA 1
ATOM 584 C C . GLY A 1 78 ? 3.529 22.422 10.789 1 98.25 78 GLY A C 1
ATOM 585 O O . GLY A 1 78 ? 3.686 23.578 10.414 1 98.25 78 GLY A O 1
ATOM 586 N N . ASN A 1 79 ? 4.039 21.984 11.922 1 97.88 79 ASN A N 1
ATOM 587 C CA . ASN A 1 79 ? 4.848 22.859 12.758 1 97.88 79 ASN A CA 1
ATOM 588 C C . ASN A 1 79 ? 6.133 23.281 12.055 1 97.88 79 ASN A C 1
ATOM 590 O O . ASN A 1 79 ? 6.645 24.375 12.289 1 97.88 79 ASN A O 1
ATOM 594 N N . HIS A 1 80 ? 6.602 22.5 11.172 1 97.81 80 HIS A N 1
ATOM 595 C CA . HIS A 1 80 ? 7.816 22.875 10.453 1 97.81 80 HIS A CA 1
ATOM 596 C C . HIS A 1 80 ? 7.539 23.984 9.445 1 97.81 80 HIS A C 1
ATOM 598 O O . HIS A 1 80 ? 8.359 24.891 9.289 1 97.81 80 HIS A O 1
ATOM 604 N N . GLU A 1 81 ? 6.477 23.891 8.766 1 97.69 81 GLU A N 1
ATOM 605 C CA . GLU A 1 81 ? 6.121 24.969 7.844 1 97.69 81 GLU A CA 1
ATOM 606 C C . GLU A 1 81 ? 5.809 26.25 8.594 1 97.69 81 GLU A C 1
ATOM 608 O O . GLU A 1 81 ? 6.207 27.344 8.164 1 97.69 81 GLU A O 1
ATOM 613 N N . VAL A 1 82 ? 5.082 26.141 9.695 1 96.44 82 VAL A N 1
ATOM 614 C CA . VAL A 1 82 ? 4.734 27.312 10.5 1 96.44 82 VAL A CA 1
ATOM 615 C C . VAL A 1 82 ? 6.012 28 10.984 1 96.44 82 VAL A C 1
ATOM 617 O O . VAL A 1 82 ? 6.152 29.219 10.859 1 96.44 82 VAL A O 1
ATOM 620 N N . LYS A 1 83 ? 6.922 27.25 11.477 1 95.31 83 LYS A N 1
ATOM 621 C CA . LYS A 1 83 ? 8.195 27.781 11.938 1 95.31 83 LYS A CA 1
ATOM 622 C C . LYS A 1 83 ? 8.992 28.391 10.781 1 95.31 83 LYS A C 1
ATOM 624 O O . LYS A 1 83 ? 9.602 29.453 10.93 1 95.31 83 LYS A O 1
ATOM 629 N N . LEU A 1 84 ? 8.992 27.719 9.688 1 96.31 84 LEU A N 1
ATOM 630 C CA . LEU A 1 84 ? 9.719 28.188 8.516 1 96.31 84 LEU A CA 1
ATOM 631 C C . LEU A 1 84 ? 9.203 29.562 8.078 1 96.31 84 LEU A C 1
ATOM 633 O O . LEU A 1 84 ? 10 30.469 7.809 1 96.31 84 LEU A O 1
ATOM 637 N N . LEU A 1 85 ? 7.922 29.703 8.023 1 95.25 85 LEU A N 1
ATOM 638 C CA . LEU A 1 85 ? 7.312 30.969 7.613 1 95.25 85 LEU A CA 1
ATOM 639 C C . LEU A 1 85 ? 7.629 32.062 8.609 1 95.25 85 LEU A C 1
ATOM 641 O O . LEU A 1 85 ? 7.855 33.219 8.227 1 95.25 85 LEU A O 1
ATOM 645 N N . LYS A 1 86 ? 7.645 31.734 9.844 1 92.56 86 LYS A N 1
ATOM 646 C CA . LYS A 1 86 ? 8.016 32.719 10.867 1 92.56 86 LYS A CA 1
ATOM 647 C C . LYS A 1 86 ? 9.461 33.188 10.688 1 92.56 86 LYS A C 1
ATOM 649 O O . LYS A 1 86 ? 9.75 34.375 10.797 1 92.56 86 LYS A O 1
ATOM 654 N N . LEU A 1 87 ? 10.305 32.219 10.438 1 93.19 87 LEU A N 1
ATOM 655 C CA . LEU A 1 87 ? 11.711 32.562 10.219 1 93.19 87 LEU A CA 1
ATOM 656 C C . LEU A 1 87 ? 11.891 33.438 8.992 1 93.19 87 LEU A C 1
ATOM 658 O O . LEU A 1 87 ? 12.672 34.375 9.016 1 93.19 87 LEU A O 1
ATOM 662 N N . ARG A 1 88 ? 11.211 33.125 8 1 92.94 88 ARG A N 1
ATOM 663 C CA . ARG A 1 88 ? 11.289 33.906 6.773 1 92.94 88 ARG A CA 1
ATOM 664 C C . ARG A 1 88 ? 10.82 35.344 7.008 1 92.94 88 ARG A C 1
ATOM 666 O O . ARG A 1 88 ? 11.422 36.281 6.504 1 92.94 88 ARG A O 1
ATOM 673 N N . LYS A 1 89 ? 9.75 35.469 7.699 1 91.38 89 LYS A N 1
ATOM 674 C CA . LYS A 1 89 ? 9.242 36.812 8.031 1 91.38 89 LYS A CA 1
ATOM 675 C C . LYS A 1 89 ? 10.273 37.594 8.828 1 91.38 89 LYS A C 1
ATOM 677 O O . LYS A 1 89 ? 10.477 38.781 8.57 1 91.38 89 LYS A O 1
ATOM 682 N N . ALA A 1 90 ? 10.898 36.938 9.727 1 90 90 ALA A N 1
ATOM 683 C CA . ALA A 1 90 ? 11.938 37.594 10.539 1 90 90 ALA A CA 1
ATOM 684 C C . ALA A 1 90 ? 13.117 38 9.672 1 90 90 ALA A C 1
ATOM 686 O O . ALA A 1 90 ? 13.672 39.094 9.852 1 90 90 ALA A O 1
ATOM 687 N N . LEU A 1 91 ? 13.508 37.156 8.805 1 89.38 91 LEU A N 1
ATOM 688 C CA . LEU A 1 91 ? 14.609 37.438 7.898 1 89.38 91 LEU A CA 1
ATOM 689 C C . LEU A 1 91 ? 14.305 38.656 7.035 1 89.38 91 LEU A C 1
ATOM 691 O O . LEU A 1 91 ? 15.172 39.5 6.816 1 89.38 91 LEU A O 1
ATOM 695 N N . ARG A 1 92 ? 13.141 38.75 6.59 1 87.5 92 ARG A N 1
ATOM 696 C CA . ARG A 1 92 ? 12.734 39.875 5.758 1 87.5 92 ARG A CA 1
ATOM 697 C C . ARG A 1 92 ? 12.719 41.156 6.559 1 87.5 92 ARG A C 1
ATOM 699 O O . ARG A 1 92 ? 13.094 42.219 6.051 1 87.5 92 ARG A O 1
ATOM 706 N N . LYS A 1 93 ? 12.32 41.062 7.742 1 88 93 LYS A N 1
ATOM 707 C CA . LYS A 1 93 ? 12.18 42.25 8.586 1 88 93 LYS A CA 1
ATOM 708 C C . LYS A 1 93 ? 13.531 42.688 9.133 1 88 93 LYS A C 1
ATOM 710 O O . LYS A 1 93 ? 13.82 43.906 9.172 1 88 93 LYS A O 1
ATOM 715 N N . GLU A 1 94 ? 14.32 41.719 9.523 1 86.75 94 GLU A N 1
ATOM 716 C CA . GLU A 1 94 ? 15.539 42.031 10.25 1 86.75 94 GLU A CA 1
ATOM 717 C C . GLU A 1 94 ? 16.766 41.906 9.359 1 86.75 94 GLU A C 1
ATOM 719 O O . GLU A 1 94 ? 17.844 42.375 9.703 1 86.75 94 GLU A O 1
ATOM 724 N N . GLY A 1 95 ? 16.594 41.281 8.219 1 83.94 95 GLY A N 1
ATOM 725 C CA . GLY A 1 95 ? 17.703 41.062 7.305 1 83.94 95 GLY A CA 1
ATOM 726 C C . GLY A 1 95 ? 18.562 39.875 7.684 1 83.94 95 GLY A C 1
ATOM 727 O O . GLY A 1 95 ? 19.469 39.5 6.941 1 83.94 95 GLY A O 1
ATOM 728 N N . GLU A 1 96 ? 18.359 39.375 8.898 1 81.94 96 GLU A N 1
ATOM 729 C CA . GLU A 1 96 ? 19.094 38.188 9.375 1 81.94 96 GLU A CA 1
ATOM 730 C C . GLU A 1 96 ? 18.219 37.312 10.234 1 81.94 96 GLU A C 1
ATOM 732 O O . GLU A 1 96 ? 17.156 37.719 10.695 1 81.94 96 GLU A O 1
ATOM 737 N N . ILE A 1 97 ? 18.656 36.031 10.367 1 79.5 97 ILE A N 1
ATOM 738 C CA . ILE A 1 97 ? 17.953 35.125 11.266 1 79.5 97 ILE A CA 1
ATOM 739 C C . ILE A 1 97 ? 18.188 35.531 12.719 1 79.5 97 ILE A C 1
ATOM 741 O O . ILE A 1 97 ? 19.344 35.656 13.156 1 79.5 97 ILE A O 1
ATOM 745 N N . PRO A 1 98 ? 17.141 35.875 13.352 1 78.69 98 PRO A N 1
ATOM 746 C CA . PRO A 1 98 ? 17.344 36.25 14.758 1 78.69 98 PRO A CA 1
ATOM 747 C C . PRO A 1 98 ? 18.156 35.188 15.531 1 78.69 98 PRO A C 1
ATOM 749 O O . PRO A 1 98 ? 18.062 34 15.242 1 78.69 98 PRO A O 1
ATOM 752 N N . LYS A 1 99 ? 18.938 35.688 16.453 1 77.38 99 LYS A N 1
ATOM 753 C CA . LYS A 1 99 ? 19.859 34.875 17.234 1 77.38 99 LYS A CA 1
ATOM 754 C C . LYS A 1 99 ? 19.156 33.656 17.844 1 77.38 99 LYS A C 1
ATOM 756 O O . LYS A 1 99 ? 19.719 32.562 17.875 1 77.38 99 LYS A O 1
ATOM 761 N N . LYS A 1 100 ? 17.906 33.812 18.172 1 76.81 100 LYS A N 1
ATOM 762 C CA . LYS A 1 100 ? 17.141 32.75 18.844 1 76.81 100 LYS A CA 1
ATOM 763 C C . LYS A 1 100 ? 16.859 31.594 17.891 1 76.81 100 LYS A C 1
ATOM 765 O O . LYS A 1 100 ? 16.562 30.469 18.328 1 76.81 100 LYS A O 1
ATOM 770 N N . TYR A 1 101 ? 17 31.859 16.656 1 77.62 101 TYR A N 1
ATOM 771 C CA . TYR A 1 101 ? 16.625 30.828 15.688 1 77.62 101 TYR A CA 1
ATOM 772 C C . TYR A 1 101 ? 17.844 30.375 14.891 1 77.62 101 TYR A C 1
ATOM 774 O O . TYR A 1 101 ? 17.719 29.562 13.969 1 77.62 101 TYR A O 1
ATOM 782 N N . ARG A 1 102 ? 18.969 30.891 15.234 1 75.75 102 ARG A N 1
ATOM 783 C CA . ARG A 1 102 ? 20.172 30.578 14.469 1 75.75 102 ARG A CA 1
ATOM 784 C C . ARG A 1 102 ? 20.5 29.094 14.531 1 75.75 102 ARG A C 1
ATOM 786 O O . ARG A 1 102 ? 21.078 28.547 13.594 1 75.75 102 ARG A O 1
ATOM 793 N N . ASP A 1 103 ? 20.031 28.438 15.633 1 81.25 103 ASP A N 1
ATOM 794 C CA . ASP A 1 103 ? 20.359 27.016 15.797 1 81.25 103 ASP A CA 1
ATOM 795 C C . ASP A 1 103 ? 19.25 26.125 15.242 1 81.25 103 ASP A C 1
ATOM 797 O O . ASP A 1 103 ? 19.328 24.906 15.344 1 81.25 103 ASP A O 1
ATOM 801 N N . SER A 1 104 ? 18.406 26.797 14.609 1 86 104 SER A N 1
ATOM 802 C CA . SER A 1 104 ? 17.297 26.031 14.055 1 86 104 SER A CA 1
ATOM 803 C C . SER A 1 104 ? 17.75 25.219 12.836 1 86 104 SER A C 1
ATOM 805 O O . SER A 1 104 ? 18.5 25.719 11.992 1 86 104 SER A O 1
ATOM 807 N N . THR A 1 105 ? 17.25 23.969 12.758 1 89.19 105 THR A N 1
ATOM 808 C CA . THR A 1 105 ? 17.547 23.109 11.609 1 89.19 105 THR A CA 1
ATOM 809 C C . THR A 1 105 ? 16.875 23.656 10.352 1 89.19 105 THR A C 1
ATOM 811 O O . THR A 1 105 ? 17.219 23.25 9.242 1 89.19 105 THR A O 1
ATOM 814 N N . LEU A 1 106 ? 16.016 24.688 10.547 1 93.75 106 LEU A N 1
ATOM 815 C CA . LEU A 1 106 ? 15.266 25.234 9.43 1 93.75 106 LEU A CA 1
ATOM 816 C C . LEU A 1 106 ? 15.938 26.5 8.898 1 93.75 106 LEU A C 1
ATOM 818 O O . LEU A 1 106 ? 15.547 27.031 7.852 1 93.75 106 LEU A O 1
ATOM 822 N N . ALA A 1 107 ? 16.953 26.984 9.578 1 90.62 107 ALA A N 1
ATOM 823 C CA . ALA A 1 107 ? 17.578 28.25 9.227 1 90.62 107 ALA A CA 1
ATOM 824 C C . ALA A 1 107 ? 18.141 28.219 7.809 1 90.62 107 ALA A C 1
ATOM 826 O O . ALA A 1 107 ? 17.875 29.125 7.012 1 90.62 107 ALA A O 1
ATOM 827 N N . PRO A 1 108 ? 18.906 27.156 7.48 1 90.88 108 PRO A N 1
ATOM 828 C CA . PRO A 1 108 ? 19.406 27.109 6.105 1 90.88 108 PRO A CA 1
ATOM 829 C C . PRO A 1 108 ? 18.281 27.109 5.066 1 90.88 108 PRO A C 1
ATOM 831 O O . PRO A 1 108 ? 18.391 27.781 4.039 1 90.88 108 PRO A O 1
ATOM 834 N N . LEU A 1 109 ? 17.234 26.391 5.375 1 94.12 109 LEU A N 1
ATOM 835 C CA . LEU A 1 109 ? 16.109 26.344 4.445 1 94.12 109 LEU A CA 1
ATOM 836 C C . LEU A 1 109 ? 15.422 27.703 4.352 1 94.12 109 LEU A C 1
ATOM 838 O O . LEU A 1 109 ? 14.992 28.109 3.268 1 94.12 109 LEU A O 1
ATOM 842 N N . ALA A 1 110 ? 15.312 28.391 5.41 1 94 110 ALA A N 1
ATOM 843 C CA . ALA A 1 110 ? 14.688 29.703 5.43 1 94 110 ALA A CA 1
ATOM 844 C C . ALA A 1 110 ? 15.453 30.688 4.547 1 94 110 ALA A C 1
ATOM 846 O O . ALA A 1 110 ? 14.852 31.5 3.85 1 94 110 ALA A O 1
ATOM 847 N N . LYS A 1 111 ? 16.719 30.594 4.574 1 91.38 111 LYS A N 1
ATOM 848 C CA . LYS A 1 111 ? 17.562 31.484 3.795 1 91.38 111 LYS A CA 1
ATOM 849 C C . LYS A 1 111 ? 17.438 31.203 2.301 1 91.38 111 LYS A C 1
ATOM 851 O O . LYS A 1 111 ? 17.438 32.125 1.481 1 91.38 111 LYS A O 1
ATOM 856 N N . ASP A 1 112 ? 17.281 29.953 1.979 1 92.19 112 ASP A N 1
ATOM 857 C CA . ASP A 1 112 ? 17.375 29.531 0.586 1 92.19 112 ASP A CA 1
ATOM 858 C C . ASP A 1 112 ? 15.984 29.297 -0.01 1 92.19 112 ASP A C 1
ATOM 860 O O . ASP A 1 112 ? 15.859 29 -1.199 1 92.19 112 ASP A O 1
ATOM 864 N N . LEU A 1 113 ? 14.969 29.531 0.719 1 95.31 113 LEU A N 1
ATOM 865 C CA . LEU A 1 113 ? 13.617 29.219 0.273 1 95.31 113 LEU A CA 1
ATOM 866 C C . LEU A 1 113 ? 13.188 30.156 -0.855 1 95.31 113 LEU A C 1
ATOM 868 O O . LEU A 1 113 ? 13.102 31.375 -0.66 1 95.31 113 LEU A O 1
ATOM 872 N N . PRO A 1 114 ? 12.945 29.594 -2.049 1 96 114 PRO A N 1
ATOM 873 C CA . PRO A 1 114 ? 12.461 30.438 -3.135 1 96 114 PRO A CA 1
ATOM 874 C C . PRO A 1 114 ? 11.156 31.156 -2.789 1 96 114 PRO A C 1
ATOM 876 O O . PRO A 1 114 ? 10.305 30.594 -2.096 1 96 114 PRO A O 1
ATOM 879 N N . LEU A 1 115 ? 10.969 32.344 -3.355 1 95.06 115 LEU A N 1
ATOM 880 C CA . LEU A 1 115 ? 9.805 33.156 -3.064 1 95.06 115 LEU A CA 1
ATOM 881 C C . LEU A 1 115 ? 8.516 32.438 -3.465 1 95.06 115 LEU A C 1
ATOM 883 O O . LEU A 1 115 ? 7.5 32.562 -2.777 1 95.06 115 LEU A O 1
ATOM 887 N N . GLU A 1 116 ? 8.555 31.734 -4.52 1 95.56 116 GLU A N 1
ATOM 888 C CA . GLU A 1 116 ? 7.375 31.016 -4.992 1 95.56 116 GLU A CA 1
ATOM 889 C C . GLU A 1 116 ? 6.926 29.969 -3.979 1 95.56 116 GLU A C 1
ATOM 891 O O . GLU A 1 116 ? 5.73 29.719 -3.82 1 95.56 116 GLU A O 1
ATOM 896 N N . MET A 1 117 ? 7.898 29.359 -3.344 1 96 117 MET A N 1
ATOM 897 C CA . MET A 1 117 ? 7.57 28.359 -2.342 1 96 117 MET A CA 1
ATOM 898 C C . MET A 1 117 ? 7.016 29 -1.076 1 96 117 MET A C 1
ATOM 900 O O . MET A 1 117 ? 6.113 28.453 -0.44 1 96 117 MET A O 1
ATOM 904 N N . GLU A 1 118 ? 7.625 30.094 -0.711 1 95.94 118 GLU A N 1
ATOM 905 C CA . GLU A 1 118 ? 7.086 30.844 0.419 1 95.94 118 GLU A CA 1
ATOM 906 C C . GLU A 1 118 ? 5.633 31.25 0.173 1 95.94 118 GLU A C 1
ATOM 908 O O . GLU A 1 118 ? 4.793 31.125 1.064 1 95.94 118 GLU A O 1
ATOM 913 N N . THR A 1 119 ? 5.383 31.766 -1.021 1 95.19 119 THR A N 1
ATOM 914 C CA . THR A 1 119 ? 4.031 32.156 -1.396 1 95.19 119 THR A CA 1
ATOM 915 C C . THR A 1 119 ? 3.086 30.953 -1.35 1 95.19 119 THR A C 1
ATOM 917 O O . THR A 1 119 ? 1.978 31.047 -0.82 1 95.19 119 THR A O 1
ATOM 920 N N . TYR A 1 120 ? 3.518 29.891 -1.865 1 95.62 120 TYR A N 1
ATOM 921 C CA . TYR A 1 120 ? 2.744 28.656 -1.85 1 95.62 120 TYR A CA 1
ATOM 922 C C . TYR A 1 120 ? 2.393 28.25 -0.423 1 95.62 120 TYR A C 1
ATOM 924 O O . TYR A 1 120 ? 1.225 28 -0.112 1 95.62 120 TYR A O 1
ATOM 932 N N . LEU A 1 121 ? 3.354 28.203 0.455 1 96.94 121 LEU A N 1
ATOM 9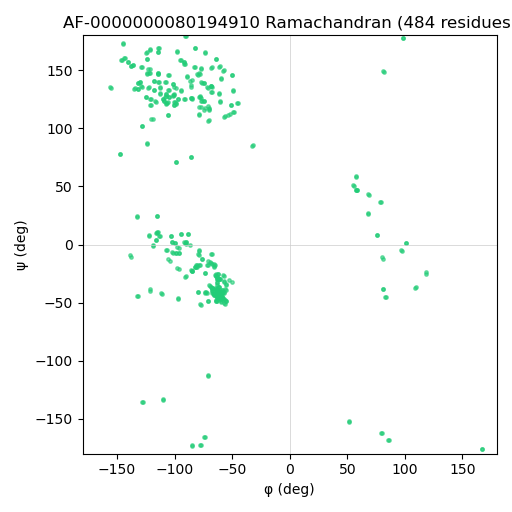33 C CA . LEU A 1 121 ? 3.162 27.812 1.844 1 96.94 121 LEU A CA 1
ATOM 934 C C . LEU A 1 121 ? 2.223 28.766 2.564 1 96.94 121 LEU A C 1
ATOM 936 O O . LEU A 1 121 ? 1.373 28.344 3.35 1 96.94 121 LEU A O 1
ATOM 940 N N . SER A 1 122 ? 2.406 30.031 2.277 1 95.62 122 SER A N 1
ATOM 941 C CA . SER A 1 122 ? 1.639 31.062 2.973 1 95.62 122 SER A CA 1
ATOM 942 C C . SER A 1 122 ? 0.153 30.969 2.641 1 95.62 122 SER A C 1
ATOM 944 O O . SER A 1 122 ? -0.689 31.484 3.375 1 95.62 122 SER A O 1
ATOM 946 N N . GLN A 1 123 ? -0.181 30.266 1.594 1 95.31 123 GLN A N 1
ATOM 947 C CA . GLN A 1 123 ? -1.566 30.156 1.145 1 95.31 123 GLN A CA 1
ATOM 948 C C . GLN A 1 123 ? -2.223 28.891 1.672 1 95.31 123 GLN A C 1
ATOM 950 O O . GLN A 1 123 ? -3.441 28.734 1.571 1 95.31 123 GLN A O 1
ATOM 955 N N . LEU A 1 124 ? -1.489 28.062 2.273 1 96.75 124 LEU A N 1
ATOM 956 C CA . LEU A 1 124 ? -2.025 26.781 2.74 1 96.75 124 LEU A CA 1
ATOM 957 C C . LEU A 1 124 ? -2.785 26.969 4.051 1 96.75 124 LEU A C 1
ATOM 959 O O . LEU A 1 124 ? -2.408 27.797 4.883 1 96.75 124 LEU A O 1
ATOM 963 N N . PRO A 1 125 ? -3.844 26.188 4.238 1 97.44 125 PRO A N 1
ATOM 964 C CA . PRO A 1 125 ? -4.602 26.25 5.492 1 97.44 125 PRO A CA 1
ATOM 965 C C . PRO A 1 125 ? -3.955 25.422 6.605 1 97.44 125 PRO A C 1
ATOM 967 O O . PRO A 1 125 ? -2.994 24.688 6.359 1 97.44 125 PRO A O 1
ATOM 970 N N . HIS A 1 126 ? -4.484 25.641 7.812 1 98.12 126 HIS A N 1
ATOM 971 C CA . HIS A 1 126 ? -4.074 24.828 8.953 1 98.12 126 HIS A CA 1
ATOM 972 C C . HIS A 1 126 ? -4.969 23.609 9.094 1 98.12 126 HIS A C 1
ATOM 974 O O . HIS A 1 126 ? -4.566 22.609 9.695 1 98.12 126 HIS A O 1
ATOM 980 N N . ILE A 1 127 ? -6.176 23.734 8.633 1 98.56 127 ILE A N 1
ATOM 981 C CA . ILE A 1 127 ? -7.18 22.688 8.68 1 98.56 127 ILE A CA 1
ATOM 982 C C . ILE A 1 127 ? -7.891 22.594 7.332 1 98.56 127 ILE A C 1
ATOM 984 O O . ILE A 1 127 ? -8.258 23.609 6.746 1 98.56 127 ILE A O 1
ATOM 988 N N . LEU A 1 128 ? -8.055 21.438 6.828 1 97.88 128 LEU A N 1
ATOM 989 C CA . LEU A 1 128 ? -8.773 21.203 5.578 1 97.88 128 LEU A CA 1
ATOM 990 C C . LEU A 1 128 ? -9.961 20.281 5.801 1 97.88 128 LEU A C 1
ATOM 992 O O . LEU A 1 128 ? -9.812 19.188 6.363 1 97.88 128 LEU A O 1
ATOM 996 N N . ARG A 1 129 ? -11.109 20.75 5.395 1 96.88 129 ARG A N 1
ATOM 997 C CA . ARG A 1 129 ? -12.32 19.922 5.441 1 96.88 129 ARG A CA 1
ATOM 998 C C . ARG A 1 129 ? -12.617 19.312 4.07 1 96.88 129 ARG A C 1
ATOM 1000 O O . ARG A 1 129 ? -12.531 20 3.053 1 96.88 129 ARG A O 1
ATOM 1007 N N . ILE A 1 130 ? -12.938 18.047 4.066 1 95.44 130 ILE A N 1
ATOM 1008 C CA . ILE A 1 130 ? -13.383 17.344 2.861 1 95.44 130 ILE A CA 1
ATOM 1009 C C . ILE A 1 130 ? -14.742 16.703 3.115 1 95.44 130 ILE A C 1
ATOM 1011 O O . ILE A 1 130 ? -14.82 15.5 3.381 1 95.44 130 ILE A O 1
ATOM 1015 N N . PRO A 1 131 ? -15.773 17.438 2.896 1 94.69 131 PRO A N 1
ATOM 1016 C CA . PRO 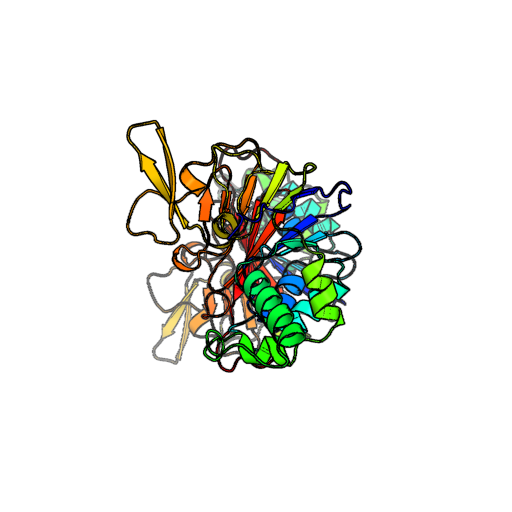A 1 131 ? -17.109 16.953 3.24 1 94.69 131 PRO A CA 1
ATOM 1017 C C . PRO A 1 131 ? -17.516 15.719 2.441 1 94.69 131 PRO A C 1
ATOM 1019 O O . PRO A 1 131 ? -18.25 14.867 2.947 1 94.69 131 PRO A O 1
ATOM 1022 N N . SER A 1 132 ? -17.078 15.633 1.234 1 92.12 132 SER A N 1
ATOM 1023 C CA . SER A 1 132 ? -17.469 14.531 0.366 1 92.12 132 SER A CA 1
ATOM 1024 C C . SER A 1 132 ? -17.125 13.18 0.987 1 92.12 132 SER A C 1
ATOM 1026 O O . SER A 1 132 ? -17.781 12.172 0.707 1 92.12 132 SER A O 1
ATOM 1028 N N . HIS A 1 133 ? -16.141 13.172 1.818 1 93.81 133 HIS A N 1
ATOM 1029 C CA . HIS A 1 133 ? -15.727 11.922 2.451 1 93.81 133 HIS A CA 1
ATOM 1030 C C . HIS A 1 133 ? -15.789 12.031 3.973 1 93.81 133 HIS A C 1
ATOM 1032 O O . HIS A 1 133 ? -15.258 11.172 4.68 1 93.81 133 HIS A O 1
ATOM 1038 N N . ASN A 1 134 ? -16.328 13.125 4.457 1 96 134 ASN A N 1
ATOM 1039 C CA . ASN A 1 134 ? -16.453 13.383 5.887 1 96 134 ASN A CA 1
ATOM 1040 C C . ASN A 1 134 ? -15.102 13.344 6.586 1 96 134 ASN A C 1
ATOM 1042 O O . ASN A 1 134 ? -14.953 12.695 7.625 1 96 134 ASN A O 1
ATOM 1046 N N . LEU A 1 135 ? -14.109 14.031 5.98 1 97.44 135 LEU A N 1
ATOM 1047 C CA . LEU A 1 135 ? -12.742 14.047 6.492 1 97.44 135 LEU A CA 1
ATOM 1048 C C . LEU A 1 135 ? -12.352 15.445 6.961 1 97.44 135 LEU A C 1
ATOM 1050 O O . LEU A 1 135 ? -12.812 16.438 6.402 1 97.44 135 LEU A O 1
ATOM 1054 N N . ILE A 1 136 ? -11.523 15.508 7.957 1 98.56 136 ILE A N 1
ATOM 1055 C CA . ILE A 1 136 ? -10.789 16.703 8.367 1 98.56 136 ILE A CA 1
ATOM 1056 C C . ILE A 1 136 ? -9.289 16.391 8.398 1 98.56 136 ILE A C 1
ATOM 1058 O O . ILE A 1 136 ? -8.867 15.406 9.008 1 98.56 136 ILE A O 1
ATOM 1062 N N . ILE A 1 137 ? -8.547 17.188 7.734 1 98.69 137 ILE A N 1
ATOM 1063 C CA . ILE A 1 137 ? -7.094 17.031 7.703 1 98.69 137 ILE A CA 1
ATOM 1064 C C . ILE A 1 137 ? -6.445 18.094 8.586 1 98.69 137 ILE A C 1
ATOM 1066 O O . ILE A 1 137 ? -6.75 19.297 8.469 1 98.69 137 ILE A O 1
ATOM 1070 N N . VAL A 1 138 ? -5.625 17.703 9.477 1 98.88 138 VAL A N 1
ATOM 1071 C CA . VAL A 1 138 ? -4.867 18.578 10.375 1 98.88 138 VAL A CA 1
ATOM 1072 C C . VAL A 1 138 ? -3.504 17.953 10.664 1 98.88 138 VAL A C 1
ATOM 1074 O O . VAL A 1 138 ? -3.318 16.75 10.492 1 98.88 138 VAL A O 1
ATOM 1077 N N . HIS A 1 139 ? -2.598 18.703 11.055 1 98.81 139 HIS A N 1
ATOM 1078 C CA . HIS A 1 139 ? -1.252 18.156 11.18 1 98.81 139 HIS A CA 1
ATOM 1079 C C . HIS A 1 139 ? -1.109 17.312 12.445 1 98.81 139 HIS A C 1
ATOM 1081 O O . HIS A 1 139 ? -0.728 16.141 12.383 1 98.81 139 HIS A O 1
ATOM 1087 N N . ALA A 1 140 ? -1.484 17.891 13.578 1 98.88 140 ALA A N 1
ATOM 1088 C CA . ALA A 1 140 ? -1.168 17.203 14.828 1 98.88 140 ALA A CA 1
ATOM 1089 C C . ALA A 1 140 ? -2.434 16.672 15.5 1 98.88 140 ALA A C 1
ATOM 1091 O O . ALA A 1 140 ? -2.424 15.602 16.094 1 98.88 140 ALA A O 1
ATOM 1092 N N . GLY A 1 141 ? -3.475 17.5 15.492 1 98.69 141 GLY A N 1
ATOM 1093 C CA . GLY A 1 141 ? -4.715 17.078 16.125 1 98.69 141 GLY A CA 1
ATOM 1094 C C . GLY A 1 141 ? -5.703 18.219 16.312 1 98.69 141 GLY A C 1
ATOM 1095 O O . GLY A 1 141 ? -5.465 19.344 15.875 1 98.69 141 GLY A O 1
ATOM 1096 N N . LEU A 1 142 ? -6.832 17.812 16.984 1 98.62 142 LEU A N 1
ATOM 1097 C CA . LEU A 1 142 ? -7.895 18.781 17.266 1 98.62 142 LEU A CA 1
ATOM 1098 C C . LEU A 1 142 ? -8.328 18.703 18.734 1 98.62 142 LEU A C 1
ATOM 1100 O O . LEU A 1 142 ? -8.422 17.609 19.297 1 98.62 142 LEU A O 1
ATOM 1104 N N . HIS A 1 143 ? -8.539 19.859 19.266 1 98.25 143 HIS A N 1
ATOM 1105 C CA . HIS A 1 143 ? -9.195 19.922 20.562 1 98.25 143 HIS A CA 1
ATOM 1106 C C . HIS A 1 143 ? -10.688 19.625 20.438 1 98.25 143 HIS A C 1
ATOM 1108 O O . HIS A 1 143 ? -11.43 20.375 19.797 1 98.25 143 HIS A O 1
ATOM 1114 N N . PRO A 1 144 ? -11.188 18.547 21.031 1 97.88 144 PRO A N 1
ATOM 1115 C CA . PRO A 1 144 ? -12.555 18.094 20.766 1 97.88 144 PRO A CA 1
ATOM 1116 C C . PRO A 1 144 ? -13.617 19.016 21.328 1 97.88 144 PRO A C 1
ATOM 1118 O O . PRO A 1 144 ? -14.789 18.922 20.969 1 97.88 144 PRO A O 1
ATOM 1121 N N . GLN A 1 145 ? -13.266 19.922 22.219 1 97.5 145 GLN A N 1
ATOM 1122 C CA . GLN A 1 145 ? -14.242 20.797 22.859 1 97.5 145 GLN A CA 1
ATOM 1123 C C . GLN A 1 145 ? -14.328 22.156 22.156 1 97.5 145 GLN A C 1
ATOM 1125 O O . GLN A 1 145 ? -15.07 23.031 22.594 1 97.5 145 GLN A O 1
ATOM 1130 N N . LEU A 1 146 ? -13.5 22.391 21.141 1 97.25 146 LEU A N 1
ATOM 1131 C CA . LEU A 1 146 ? -13.477 23.656 20.422 1 97.25 146 LEU A CA 1
ATOM 1132 C C . LEU A 1 146 ? -13.945 23.469 18.984 1 97.25 146 LEU A C 1
ATOM 1134 O O . LEU A 1 146 ? -13.617 22.469 18.344 1 97.25 146 LEU A O 1
ATOM 1138 N N . PRO A 1 147 ? -14.742 24.453 18.5 1 96.12 147 PRO A N 1
ATOM 1139 C CA . PRO A 1 147 ? -15.016 24.406 17.062 1 96.12 147 PRO A CA 1
ATOM 1140 C C . PRO A 1 147 ? -13.758 24.609 16.219 1 96.12 147 PRO A C 1
ATOM 1142 O O . PRO A 1 147 ? -12.75 25.109 16.719 1 96.12 147 PRO A O 1
ATOM 1145 N N . LEU A 1 148 ? -13.789 24.188 14.961 1 96.81 148 LEU A N 1
ATOM 1146 C CA . LEU A 1 148 ? -12.625 24.219 14.086 1 96.81 148 LEU A CA 1
ATOM 1147 C C . LEU A 1 148 ? -12.039 25.625 14.008 1 96.81 148 LEU A C 1
ATOM 1149 O O . LEU A 1 148 ? -10.812 25.797 14.008 1 96.81 148 LEU A O 1
ATOM 1153 N N . GLU A 1 149 ? -12.891 26.625 14.047 1 94.5 149 GLU A N 1
ATOM 1154 C CA . GLU A 1 149 ? -12.484 28.016 13.836 1 94.5 149 GLU A CA 1
ATOM 1155 C C . GLU A 1 149 ? -11.836 28.594 15.094 1 94.5 149 GLU A C 1
ATOM 1157 O O . GLU A 1 149 ? -11.219 29.656 15.039 1 94.5 149 GLU A O 1
ATOM 1162 N N . ARG A 1 150 ? -11.891 27.891 16.156 1 96.75 150 ARG A N 1
ATOM 1163 C CA . ARG A 1 150 ? -11.32 28.391 17.391 1 96.75 150 ARG A CA 1
ATOM 1164 C C . ARG A 1 150 ? -10.117 27.562 17.812 1 96.75 150 ARG A C 1
ATOM 1166 O O . ARG A 1 150 ? -9.641 27.672 18.953 1 96.75 150 ARG A O 1
ATOM 1173 N N . GLN A 1 151 ? -9.734 26.688 16.938 1 98.06 151 GLN A N 1
ATOM 1174 C CA . GLN A 1 151 ? -8.508 25.938 17.188 1 98.06 151 GLN A CA 1
ATOM 1175 C C . GLN A 1 151 ? -7.281 26.828 17.125 1 98.06 151 GLN A C 1
ATOM 1177 O O . GLN A 1 151 ? -7.16 27.656 16.203 1 98.06 151 GLN A O 1
ATOM 1182 N N . ARG A 1 152 ? -6.371 26.703 18.031 1 97.69 152 ARG A N 1
ATOM 1183 C CA . ARG A 1 152 ? -5.141 27.484 18.031 1 97.69 152 ARG A CA 1
ATOM 1184 C C . ARG A 1 152 ? -4.07 26.828 17.172 1 97.69 152 ARG A C 1
ATOM 1186 O O . ARG A 1 152 ? -3.84 25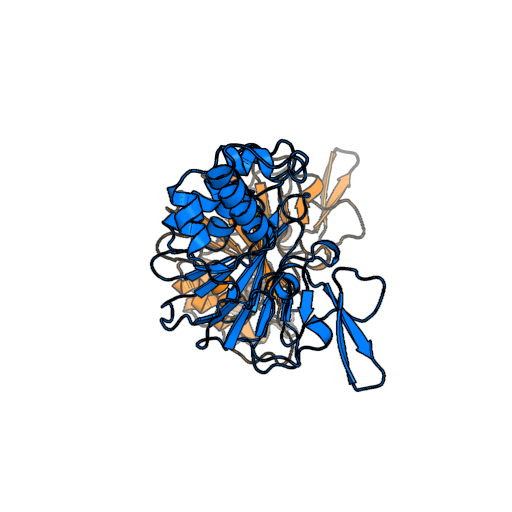.625 17.266 1 97.69 152 ARG A O 1
ATOM 1193 N N . VAL A 1 153 ? -3.385 27.594 16.375 1 98 153 VAL A N 1
ATOM 1194 C CA . VAL A 1 153 ? -2.369 27.109 15.453 1 98 153 VAL A CA 1
ATOM 1195 C C . VAL A 1 153 ? -1.301 26.328 16.219 1 98 153 VAL A C 1
ATOM 1197 O O . VAL A 1 153 ? -0.92 25.219 15.812 1 98 153 VAL A O 1
ATOM 1200 N N . LYS A 1 154 ? -0.839 26.891 17.297 1 97.31 154 LYS A N 1
ATOM 1201 C CA . LYS A 1 154 ? 0.204 26.234 18.078 1 97.31 154 LYS A CA 1
ATOM 1202 C C . LYS A 1 154 ? -0.238 24.844 18.531 1 97.31 154 LYS A C 1
ATOM 1204 O O . LYS A 1 154 ? 0.523 23.891 18.422 1 97.31 154 LYS A O 1
ATOM 1209 N N . ASP A 1 155 ? -1.463 24.703 18.938 1 98.12 155 ASP A N 1
ATOM 1210 C CA . ASP A 1 155 ? -1.979 23.453 19.453 1 98.12 155 ASP A CA 1
ATOM 1211 C C . ASP A 1 155 ? -2.133 22.422 18.344 1 98.12 155 ASP A C 1
ATOM 1213 O O . ASP A 1 155 ? -1.603 21.312 18.438 1 98.12 155 ASP A O 1
ATOM 1217 N N . ILE A 1 156 ? -2.736 22.75 17.234 1 98.5 156 ILE A N 1
ATOM 1218 C CA . ILE A 1 156 ? -3.127 21.781 16.219 1 98.5 156 ILE A CA 1
ATOM 1219 C C . ILE A 1 156 ? -1.913 21.391 15.383 1 98.5 156 ILE A C 1
ATOM 1221 O O . ILE A 1 156 ? -1.987 20.484 14.547 1 98.5 156 ILE A O 1
ATOM 1225 N N . THR A 1 157 ? -0.772 22.062 15.625 1 98.5 157 THR A N 1
ATOM 1226 C CA . THR A 1 157 ? 0.436 21.688 14.898 1 98.5 157 THR A CA 1
ATOM 1227 C C . THR A 1 157 ? 1.405 20.938 15.805 1 98.5 157 THR A C 1
ATOM 1229 O O . THR A 1 157 ? 2.414 20.406 15.344 1 98.5 157 THR A O 1
ATOM 1232 N N . THR A 1 158 ? 1.045 20.828 17.156 1 98.31 158 THR A N 1
ATOM 1233 C CA . THR A 1 158 ? 2.082 20.25 18.016 1 98.31 158 THR A CA 1
ATOM 1234 C C . THR A 1 158 ? 1.479 19.281 19.016 1 98.31 158 THR A C 1
ATOM 1236 O O . THR A 1 158 ? 2.203 18.531 19.672 1 98.31 158 THR A O 1
ATOM 1239 N N . MET A 1 159 ? 0.225 19.219 19.125 1 98.44 159 MET A N 1
ATOM 1240 C CA . MET A 1 159 ? -0.387 18.453 20.203 1 98.44 159 MET A CA 1
ATOM 1241 C C . MET A 1 159 ? -0.147 16.953 20 1 98.44 159 MET A C 1
ATOM 1243 O O . MET A 1 159 ? -0.014 16.484 18.875 1 98.44 159 MET A O 1
ATOM 1247 N N . ARG A 1 160 ? -0.125 16.25 21.125 1 98.56 160 ARG A N 1
ATOM 1248 C CA . ARG A 1 160 ? -0.068 14.781 21.141 1 98.56 160 ARG A CA 1
ATOM 1249 C C . ARG A 1 160 ? -1.103 14.203 22.094 1 98.56 160 ARG A C 1
ATOM 1251 O O . ARG A 1 160 ? -1.809 13.25 21.766 1 98.56 160 ARG A O 1
ATOM 1258 N N . ASN A 1 161 ? -1.159 14.836 23.25 1 98.62 161 ASN A N 1
ATOM 1259 C CA . ASN A 1 161 ? -2.072 14.359 24.281 1 98.62 161 ASN A CA 1
ATOM 1260 C C . ASN A 1 161 ? -3.027 15.461 24.734 1 98.62 161 ASN A C 1
ATOM 1262 O O . ASN A 1 161 ? -2.816 16.641 24.438 1 98.62 161 ASN A O 1
ATOM 1266 N N . LEU A 1 162 ? -4.062 14.992 25.438 1 98.44 162 LEU A N 1
ATOM 1267 C CA . LEU A 1 162 ? -4.965 15.859 26.188 1 98.44 162 LEU A CA 1
ATOM 1268 C C . LEU A 1 162 ? -5.012 15.453 27.656 1 98.44 162 LEU A C 1
ATOM 1270 O O . LEU A 1 162 ? -5.051 14.258 27.969 1 98.44 162 LEU A O 1
ATOM 1274 N N . ILE A 1 163 ? -4.934 16.438 28.484 1 98.19 163 ILE A N 1
ATOM 1275 C CA . ILE A 1 163 ? -5.004 16.234 29.938 1 98.19 163 ILE A CA 1
ATOM 1276 C C . ILE A 1 163 ? -6.359 16.703 30.453 1 98.19 163 ILE A C 1
ATOM 1278 O O . ILE A 1 163 ? -6.742 17.859 30.281 1 98.19 163 ILE A O 1
ATOM 1282 N N . SER A 1 164 ? -7.031 15.781 31.078 1 97.06 164 SER A N 1
ATOM 1283 C CA . SER A 1 164 ? -8.344 16.109 31.625 1 97.06 164 SER A CA 1
ATOM 1284 C C . SER A 1 164 ? -8.219 16.703 33.031 1 97.06 164 SER A C 1
ATOM 1286 O O . SER A 1 164 ? -7.438 16.234 33.844 1 97.06 164 SER A O 1
ATOM 1288 N N . HIS A 1 165 ? -9.055 17.703 33.281 1 96.62 165 HIS A N 1
ATOM 1289 C CA . HIS A 1 165 ? -9.109 18.328 34.594 1 96.62 165 HIS A CA 1
ATOM 1290 C C . HIS A 1 165 ? -10.438 18.062 35.281 1 96.62 165 HIS A C 1
ATOM 1292 O O . HIS A 1 165 ? -11.383 17.578 34.656 1 96.62 165 HIS A O 1
ATOM 1298 N N . ALA A 1 166 ? -10.516 18.391 36.594 1 95.81 166 ALA A N 1
ATOM 1299 C CA . ALA A 1 166 ? -11.672 18.078 37.438 1 95.81 166 ALA A CA 1
ATOM 1300 C C . ALA A 1 166 ? -12.922 18.781 36.906 1 95.81 166 ALA A C 1
ATOM 1302 O O . ALA A 1 166 ? -14.031 18.266 37.031 1 95.81 166 ALA A O 1
ATOM 1303 N N . ASP A 1 167 ? -12.773 19.891 36.281 1 96.12 167 ASP A N 1
ATOM 1304 C CA . ASP A 1 167 ? -13.922 20.672 35.812 1 96.12 167 ASP A CA 1
ATOM 1305 C C . ASP A 1 167 ? -14.375 20.219 34.438 1 96.12 167 ASP A C 1
ATOM 1307 O O . ASP A 1 167 ? -15.25 20.844 33.812 1 96.12 167 ASP A O 1
ATOM 1311 N N . GLY A 1 168 ? -13.742 19.297 33.906 1 95.31 168 GLY A N 1
ATOM 1312 C CA . GLY A 1 168 ? -14.148 18.75 32.625 1 95.31 168 GLY A CA 1
ATOM 1313 C C . GLY A 1 168 ? -13.383 19.344 31.453 1 95.31 168 GLY A C 1
ATOM 1314 O O . GLY A 1 168 ? -13.516 18.875 30.312 1 95.31 168 GLY A O 1
ATOM 1315 N N . SER A 1 169 ? -12.547 20.312 31.734 1 96.25 169 SER A N 1
ATOM 1316 C CA . SER A 1 169 ? -11.781 20.953 30.656 1 96.25 169 SER A CA 1
ATOM 1317 C C . SER A 1 169 ? -10.617 20.062 30.219 1 96.25 169 SER A C 1
ATOM 1319 O O . SER A 1 169 ? -10.117 19.25 31 1 96.25 169 SER A O 1
ATOM 1321 N N . LEU A 1 170 ? -10.227 20.219 28.953 1 97.62 170 LEU A N 1
ATOM 1322 C CA . LEU A 1 170 ? -9.102 19.5 28.391 1 97.62 170 LEU A CA 1
ATOM 1323 C C . LEU A 1 170 ? -7.949 20.438 28.062 1 97.62 170 LEU A C 1
ATOM 1325 O O . LEU A 1 170 ? -8.156 21.5 27.453 1 97.62 170 LEU A O 1
ATOM 1329 N N . GLU A 1 171 ? -6.82 20.062 28.516 1 97.75 171 GLU A N 1
ATOM 1330 C CA . GLU A 1 171 ? -5.609 20.828 28.25 1 97.75 171 GLU A CA 1
ATOM 1331 C C . GLU A 1 171 ? -4.727 20.125 27.219 1 97.75 171 GLU A C 1
ATOM 1333 O O . GLU A 1 171 ? -4.477 18.922 27.328 1 97.75 171 GLU A O 1
ATOM 1338 N N . VAL A 1 172 ? -4.285 20.906 26.266 1 97.69 172 VAL A N 1
ATOM 1339 C CA . VAL A 1 172 ? -3.439 20.344 25.219 1 97.69 172 VAL A CA 1
ATOM 1340 C C . VAL A 1 172 ? -2.021 20.141 25.75 1 97.69 172 VAL A C 1
ATOM 1342 O O . VAL A 1 172 ? -1.49 21 26.453 1 97.69 172 VAL A O 1
ATOM 1345 N N . SER A 1 173 ? -1.399 19.047 25.391 1 98 173 SER A N 1
ATOM 1346 C CA . SER A 1 173 ? -0.008 18.781 25.734 1 98 173 SER A CA 1
ATOM 1347 C C . SER A 1 173 ? 0.79 18.312 24.516 1 98 173 SER A C 1
ATOM 1349 O O . SER A 1 173 ? 0.337 17.453 23.766 1 98 173 SER A O 1
ATOM 1351 N N . GLU A 1 174 ? 1.956 18.875 24.344 1 97.31 174 GLU A N 1
ATOM 1352 C CA . GLU A 1 174 ? 2.885 18.438 23.312 1 97.31 174 GLU A CA 1
ATOM 1353 C C . GLU A 1 174 ? 3.627 17.172 23.734 1 97.31 174 GLU A C 1
ATOM 1355 O O . GLU A 1 174 ? 4.203 16.469 22.906 1 97.31 174 GLU A O 1
ATOM 1360 N N . GLU A 1 175 ? 3.602 16.891 25 1 96.12 175 GLU A N 1
ATOM 1361 C CA . GLU A 1 175 ? 4.277 15.734 25.578 1 96.12 175 GLU A CA 1
ATOM 1362 C C . GLU A 1 175 ? 3.311 14.57 25.781 1 96.12 175 GLU A C 1
ATOM 1364 O O . GLU A 1 175 ? 2.092 14.758 25.734 1 96.12 175 GLU A O 1
ATOM 1369 N N . THR A 1 176 ? 3.891 13.414 26.031 1 95.94 176 THR A N 1
ATOM 1370 C CA . THR A 1 176 ? 3.055 12.227 26.156 1 95.94 176 THR A CA 1
ATOM 1371 C C . THR A 1 176 ? 3.135 11.656 27.562 1 95.94 176 THR A C 1
ATOM 1373 O O . THR A 1 176 ? 2.676 10.539 27.828 1 95.94 176 THR A O 1
ATOM 1376 N N . ASN A 1 177 ? 3.711 12.336 28.469 1 95.62 177 ASN A N 1
ATOM 1377 C CA . ASN A 1 177 ? 3.959 11.828 29.812 1 95.62 177 ASN A CA 1
ATOM 1378 C C . ASN A 1 177 ? 2.715 11.938 30.688 1 95.62 177 ASN A C 1
ATOM 1380 O O . ASN A 1 177 ? 2.648 11.328 31.766 1 95.62 177 ASN A O 1
ATOM 1384 N N . ALA A 1 178 ? 1.774 12.75 30.281 1 96.12 178 ALA A N 1
ATOM 1385 C CA . ALA A 1 178 ? 0.509 12.891 30.984 1 96.12 178 ALA A CA 1
ATOM 1386 C C . ALA A 1 178 ? -0.67 12.906 30.031 1 96.12 178 ALA A C 1
ATOM 1388 O O . ALA A 1 178 ? -0.498 13.156 28.828 1 96.12 178 ALA A O 1
ATOM 1389 N N . GLY A 1 179 ? -1.849 12.5 30.562 1 97.81 179 GLY A N 1
ATOM 1390 C CA . GLY A 1 179 ? -3.047 12.508 29.734 1 97.81 179 GLY A CA 1
ATOM 1391 C C . GLY A 1 179 ? -3.139 11.32 28.797 1 97.81 179 GLY A C 1
ATOM 1392 O O . GLY A 1 179 ? -2.547 10.273 29.062 1 97.81 179 GLY A O 1
ATOM 1393 N N . VAL A 1 180 ? -4.008 11.492 27.766 1 98.06 180 VAL A N 1
ATOM 1394 C CA . VAL A 1 180 ? -4.238 10.43 26.797 1 98.06 180 VAL A CA 1
ATOM 1395 C C . VAL A 1 180 ? -4.074 10.977 25.375 1 98.06 180 VAL A C 1
ATOM 1397 O O . VAL A 1 180 ? -4.195 12.188 25.156 1 98.06 180 VAL A O 1
ATOM 1400 N N . PRO A 1 181 ? -3.701 10.102 24.422 1 98.31 181 PRO A N 1
ATOM 1401 C CA . PRO A 1 181 ? -3.658 10.586 23.047 1 98.31 181 PRO A CA 1
ATOM 1402 C C . PRO A 1 181 ? -4.93 11.328 22.641 1 98.31 181 PRO A C 1
ATOM 1404 O O . PRO A 1 181 ? -6.039 10.836 22.875 1 98.31 181 PRO A O 1
ATOM 1407 N N . TRP A 1 182 ? -4.754 12.453 22.047 1 98.56 182 TRP A N 1
ATOM 1408 C CA . TRP A 1 182 ? -5.918 13.273 21.734 1 98.56 182 TRP A CA 1
ATOM 1409 C C . TRP A 1 182 ? -6.918 12.484 20.891 1 98.56 182 TRP A C 1
ATOM 1411 O O . TRP A 1 182 ? -8.133 12.625 21.062 1 98.56 182 TRP A O 1
ATOM 1421 N N . ALA A 1 183 ? -6.434 11.68 19.969 1 98.44 183 ALA A N 1
ATOM 1422 C CA . ALA A 1 183 ? -7.246 10.977 18.984 1 98.44 183 ALA A CA 1
ATOM 1423 C C . ALA A 1 183 ? -8.211 10 19.656 1 98.44 183 ALA A C 1
ATOM 1425 O O . ALA A 1 183 ? -9.281 9.711 19.125 1 98.44 183 ALA A O 1
ATOM 1426 N N . SER A 1 184 ? -7.824 9.492 20.797 1 97.81 184 SER A N 1
ATOM 1427 C CA . SER A 1 184 ? -8.672 8.555 21.516 1 97.81 184 SER A CA 1
ATOM 1428 C C . SER A 1 184 ? -9.93 9.242 22.047 1 97.81 184 SER A C 1
ATOM 1430 O O . SER A 1 184 ? -10.914 8.578 22.375 1 97.81 184 SER A O 1
ATOM 1432 N N . LEU A 1 185 ? -9.891 10.555 22.078 1 97.56 185 LEU A N 1
ATOM 1433 C CA . LEU A 1 185 ? -11.016 11.297 22.641 1 97.56 185 LEU A CA 1
ATOM 1434 C C . LEU A 1 185 ? -11.883 11.875 21.531 1 97.56 185 LEU A C 1
ATOM 1436 O O . LEU A 1 185 ? -12.938 12.461 21.797 1 97.56 185 LEU A O 1
ATOM 1440 N N . TRP A 1 186 ? -11.469 11.766 20.297 1 97.88 186 TRP A N 1
ATOM 1441 C CA . TRP A 1 186 ? -12.266 12.25 19.172 1 97.88 186 TRP A CA 1
ATOM 1442 C C . TRP A 1 186 ? -13.391 11.273 18.844 1 97.88 186 TRP A C 1
ATOM 1444 O O . TRP A 1 186 ? -13.141 10.094 18.594 1 97.88 186 TRP A O 1
ATOM 1454 N N . ARG A 1 187 ? -14.617 11.703 18.781 1 94.94 187 ARG A N 1
ATOM 1455 C CA . ARG A 1 187 ? -15.758 10.797 18.672 1 94.94 187 ARG A CA 1
ATOM 1456 C C . ARG A 1 187 ? -16.484 10.977 17.344 1 94.94 187 ARG A C 1
ATOM 1458 O O . ARG A 1 187 ? -17.531 10.383 17.109 1 94.94 187 ARG A O 1
ATOM 1465 N N . GLY A 1 188 ? -15.977 11.656 16.469 1 93.88 188 GLY A N 1
ATOM 1466 C CA . GLY A 1 188 ? -16.609 11.906 15.18 1 93.88 188 GLY A CA 1
ATOM 1467 C C . GLY A 1 188 ? -17.562 13.086 15.211 1 93.88 188 GLY A C 1
ATOM 1468 O O . GLY A 1 188 ? -17.406 14.008 16.016 1 93.88 188 GLY A O 1
ATOM 1469 N N . PRO A 1 189 ? -18.375 13.344 14.266 1 96.06 189 PRO A N 1
ATOM 1470 C CA . PRO A 1 189 ? -18.703 12.352 13.234 1 96.06 189 PRO A CA 1
ATOM 1471 C C . PRO A 1 189 ? -17.656 12.297 12.117 1 96.06 189 PRO A C 1
ATOM 1473 O O . PRO A 1 189 ? -17.594 11.32 11.367 1 96.06 189 PRO A O 1
ATOM 1476 N N . GLU A 1 190 ? -16.797 13.352 11.93 1 97.69 190 GLU A N 1
ATOM 1477 C CA . GLU A 1 190 ? -15.781 13.359 10.875 1 97.69 190 GLU A CA 1
ATOM 1478 C C . GLU A 1 190 ? -14.57 12.516 11.273 1 97.69 190 GLU A C 1
ATOM 1480 O O . GLU A 1 190 ? -14.258 12.383 12.461 1 97.69 190 GLU A O 1
ATOM 1485 N N . VAL A 1 191 ? -14.008 11.945 10.289 1 98.19 191 VAL A N 1
ATOM 1486 C CA . VAL A 1 191 ? -12.734 11.258 10.484 1 98.19 191 VAL A CA 1
ATOM 1487 C C . VAL A 1 191 ? -11.586 12.25 10.367 1 98.19 191 VAL A C 1
ATOM 1489 O O . VAL A 1 191 ? -11.492 12.984 9.383 1 98.19 191 VAL A O 1
ATOM 1492 N N . VAL A 1 192 ? -10.75 12.305 11.367 1 98.81 192 VAL A N 1
ATOM 1493 C CA . VAL A 1 192 ? -9.609 13.211 11.352 1 98.81 192 VAL A CA 1
ATOM 1494 C C . VAL A 1 192 ? -8.359 12.469 10.891 1 98.81 192 VAL A C 1
ATOM 1496 O O . VAL A 1 192 ? -8.039 11.398 11.414 1 98.81 192 VAL A O 1
ATOM 1499 N N . VAL A 1 193 ? -7.711 12.961 9.898 1 98.81 193 VAL A N 1
ATOM 1500 C CA . VAL A 1 193 ? -6.441 12.422 9.422 1 98.81 193 VAL A CA 1
ATOM 1501 C C . VAL A 1 193 ? -5.305 13.375 9.781 1 98.81 193 VAL A C 1
ATOM 1503 O O . VAL A 1 193 ? -5.387 14.578 9.5 1 98.81 193 VAL A O 1
ATOM 1506 N N . PHE A 1 194 ? -4.273 12.836 10.445 1 98.88 194 PHE A N 1
ATOM 1507 C CA . PHE A 1 194 ? -3.227 13.703 10.961 1 98.88 194 PHE A CA 1
ATOM 1508 C C . PHE A 1 194 ? -1.864 13.031 10.875 1 98.88 194 PHE A C 1
ATOM 1510 O O . PHE A 1 194 ? -1.756 11.898 10.398 1 98.88 194 PHE A O 1
ATOM 1517 N N . GLY A 1 195 ? -0.765 13.758 11.172 1 98.75 195 GLY A N 1
ATOM 1518 C CA . GLY A 1 195 ? 0.605 13.281 11.273 1 98.75 195 GLY A CA 1
ATOM 1519 C C . GLY A 1 195 ? 1.275 13.672 12.578 1 98.75 195 GLY A C 1
ATOM 1520 O O . GLY A 1 195 ? 0.732 13.43 13.656 1 98.75 195 GLY A O 1
ATOM 1521 N N . HIS A 1 196 ? 2.484 14.133 12.555 1 98.31 196 HIS A N 1
ATOM 1522 C CA . HIS A 1 196 ? 3.178 14.828 13.633 1 98.31 196 HIS A CA 1
ATOM 1523 C C . HIS A 1 196 ? 3.734 13.836 14.648 1 98.31 196 HIS A C 1
ATOM 1525 O O . HIS A 1 196 ? 4.816 14.055 15.203 1 98.31 196 HIS A O 1
ATOM 1531 N N . ASP A 1 197 ? 3.039 12.789 14.961 1 97.5 197 ASP A N 1
ATOM 1532 C CA . ASP A 1 197 ? 3.367 11.93 16.094 1 97.5 197 ASP A CA 1
ATOM 1533 C C . ASP A 1 197 ? 4.141 10.695 15.648 1 97.5 197 ASP A C 1
ATOM 1535 O O . ASP A 1 197 ? 3.68 9.57 15.844 1 97.5 197 ASP A O 1
ATOM 1539 N N . ALA A 1 198 ? 5.324 10.898 15.273 1 96.56 198 ALA A N 1
ATOM 1540 C CA . ALA A 1 198 ? 6.18 9.82 14.766 1 96.56 198 ALA A CA 1
ATOM 1541 C C . ALA A 1 198 ? 6.379 8.734 15.82 1 96.56 198 ALA A C 1
ATOM 1543 O O . ALA A 1 198 ? 6.531 7.559 15.484 1 96.56 198 ALA A O 1
ATOM 1544 N N . ARG A 1 199 ? 6.336 9.133 17.016 1 95.38 199 ARG A N 1
ATOM 1545 C CA . ARG A 1 199 ? 6.594 8.195 18.109 1 95.38 199 ARG A CA 1
ATOM 1546 C C . ARG A 1 199 ? 5.551 7.086 18.141 1 95.38 199 ARG A C 1
ATOM 1548 O O . ARG A 1 199 ? 5.848 5.953 18.531 1 95.38 199 ARG A O 1
ATOM 1555 N N . ARG A 1 200 ? 4.375 7.43 17.688 1 96.75 200 ARG A N 1
ATOM 1556 C CA . ARG A 1 200 ? 3.293 6.453 17.75 1 96.75 200 ARG A CA 1
ATOM 1557 C C . ARG A 1 200 ? 3.082 5.777 16.406 1 96.75 200 ARG A C 1
ATOM 1559 O O . ARG A 1 200 ? 2.195 4.934 16.266 1 96.75 200 ARG A O 1
ATOM 1566 N N . ASN A 1 201 ? 3.904 6.156 15.484 1 97.31 201 ASN A N 1
ATOM 1567 C CA . ASN A 1 201 ? 3.785 5.57 14.156 1 97.31 201 ASN A CA 1
ATOM 1568 C C . ASN A 1 201 ? 2.357 5.668 13.625 1 97.31 201 ASN A C 1
ATOM 1570 O O . ASN A 1 201 ? 1.658 6.648 13.891 1 97.31 201 ASN A O 1
ATOM 1574 N N . VAL A 1 202 ? 1.964 4.77 12.797 1 97.69 202 VAL A N 1
ATOM 1575 C CA . VAL A 1 202 ? 0.622 4.789 12.219 1 97.69 202 VAL A CA 1
ATOM 1576 C C . VAL A 1 202 ? -0.409 4.492 13.305 1 97.69 202 VAL A C 1
ATOM 1578 O O . VAL A 1 202 ? -0.227 3.576 14.109 1 97.69 202 VAL A O 1
ATOM 1581 N N . GLN A 1 203 ? -1.402 5.289 13.367 1 97.25 203 GLN A N 1
ATOM 1582 C CA . GLN A 1 203 ? -2.525 5.113 14.281 1 97.25 203 GLN A CA 1
ATOM 1583 C C . GLN A 1 203 ? -3.832 4.914 13.516 1 97.25 203 GLN A C 1
ATOM 1585 O O . GLN A 1 203 ? -4.109 5.633 12.555 1 97.25 203 GLN A O 1
ATOM 1590 N N . GLN A 1 204 ? -4.578 3.932 13.93 1 96.56 204 GLN A N 1
ATOM 1591 C CA . GLN A 1 204 ? -5.879 3.66 13.328 1 96.56 204 GLN A CA 1
ATOM 1592 C C . GLN A 1 204 ? -6.969 3.561 14.391 1 96.56 204 GLN A C 1
ATOM 1594 O O . GLN A 1 204 ? -7.07 2.553 15.094 1 96.56 204 GLN A O 1
ATOM 1599 N N . LEU A 1 205 ? -7.699 4.57 14.516 1 96.25 205 LEU A N 1
ATOM 1600 C CA . LEU A 1 205 ? -8.852 4.645 15.406 1 96.25 205 LEU A CA 1
ATOM 1601 C C . LEU A 1 205 ? -10.148 4.797 14.617 1 96.25 205 LEU A C 1
ATOM 1603 O O . LEU A 1 205 ? -10.117 5.074 13.414 1 96.25 205 LEU A O 1
ATOM 1607 N N . PRO A 1 206 ? -11.289 4.605 15.172 1 94.94 206 PRO A N 1
ATOM 1608 C CA . PRO A 1 206 ? -12.562 4.637 14.445 1 94.94 206 PRO A CA 1
ATOM 1609 C C . PRO A 1 206 ? -12.789 5.953 13.711 1 94.94 206 PRO A C 1
ATOM 1611 O O . PRO A 1 206 ? -13.305 5.957 12.586 1 94.94 206 PRO A O 1
ATOM 1614 N N . PHE A 1 207 ? -12.234 7.055 14.336 1 97.62 207 PHE A N 1
ATOM 1615 C CA . PHE A 1 207 ? -12.5 8.344 13.711 1 97.62 207 PHE A CA 1
ATOM 1616 C C . PHE A 1 207 ? -11.211 9.156 13.586 1 97.62 207 PHE A C 1
ATOM 1618 O O . PHE A 1 207 ? -11.25 10.391 13.578 1 97.62 207 PHE A O 1
ATOM 1625 N N . ALA A 1 208 ? -10.117 8.438 13.555 1 98.44 208 ALA A N 1
ATOM 1626 C CA . ALA A 1 208 ? -8.859 9.164 13.414 1 98.44 208 ALA A CA 1
ATOM 1627 C C . ALA A 1 208 ? -7.773 8.273 12.812 1 98.44 208 ALA A C 1
ATOM 1629 O O . ALA A 1 208 ? -7.656 7.102 13.18 1 98.44 208 ALA A O 1
ATOM 1630 N N . PHE A 1 209 ? -7.043 8.773 11.883 1 98.5 209 PHE A N 1
ATOM 1631 C CA . PHE A 1 209 ? -5.879 8.109 11.305 1 98.5 209 PHE A CA 1
ATOM 1632 C C . PHE A 1 209 ? -4.629 8.961 11.492 1 98.5 209 PHE A C 1
ATOM 1634 O O . PHE A 1 209 ? -4.586 10.117 11.062 1 98.5 209 PHE A O 1
ATOM 1641 N N . GLY A 1 210 ? -3.656 8.492 12.141 1 98.75 210 GLY A N 1
ATOM 1642 C CA . GLY A 1 210 ? -2.332 9.094 12.164 1 98.75 210 GLY A CA 1
ATOM 1643 C C . GLY A 1 210 ? -1.388 8.492 11.141 1 98.75 210 GLY A C 1
ATOM 1644 O O . GLY A 1 210 ? -1.194 7.27 11.109 1 98.75 210 GLY A O 1
ATOM 1645 N N . LEU A 1 211 ? -0.697 9.305 10.391 1 98.75 211 LEU A N 1
ATOM 1646 C CA . LEU A 1 211 ? -0.014 8.766 9.219 1 98.75 211 LEU A CA 1
ATOM 1647 C C . LEU A 1 211 ? 1.494 8.969 9.328 1 98.75 211 LEU A C 1
ATOM 1649 O O . LEU A 1 211 ? 2.236 8.641 8.406 1 98.75 211 LEU A O 1
ATOM 1653 N N . ASP A 1 212 ? 1.975 9.594 10.414 1 98.75 212 ASP A N 1
ATOM 1654 C CA . ASP A 1 212 ? 3.422 9.742 10.547 1 98.75 212 ASP A CA 1
ATOM 1655 C C . ASP A 1 212 ? 4.082 8.391 10.844 1 98.75 212 ASP A C 1
ATOM 1657 O O . ASP A 1 212 ? 4.082 7.93 11.984 1 98.75 212 ASP A O 1
ATOM 1661 N N . SER A 1 213 ? 4.738 7.879 9.852 1 98.31 213 SER A N 1
ATOM 1662 C CA . SER A 1 213 ? 5.34 6.559 9.984 1 98.31 213 SER A CA 1
ATOM 1663 C C . SER A 1 213 ? 6.863 6.633 9.914 1 98.31 213 SER A C 1
ATOM 1665 O O . SER A 1 213 ? 7.516 5.691 9.453 1 98.31 213 SER A O 1
ATOM 1667 N N . ARG A 1 214 ? 7.41 7.82 10.258 1 98.06 214 ARG A N 1
ATOM 1668 C CA . ARG A 1 214 ? 8.836 8.016 10.469 1 98.06 214 ARG A CA 1
ATOM 1669 C C . ARG A 1 214 ? 9.609 7.887 9.164 1 98.06 214 ARG A C 1
ATOM 1671 O O . ARG A 1 214 ? 10.68 7.277 9.125 1 98.06 214 ARG A O 1
ATOM 1678 N N . CYS A 1 215 ? 9.117 8.445 8.148 1 98.12 215 CYS A N 1
ATOM 1679 C CA . CYS A 1 215 ? 9.742 8.344 6.828 1 98.12 215 CYS A CA 1
ATOM 1680 C C . CYS A 1 215 ? 11.188 8.805 6.871 1 98.12 215 CYS A C 1
ATOM 1682 O O . CYS A 1 215 ? 12.086 8.086 6.418 1 98.12 215 CYS A O 1
ATOM 1684 N N . VAL A 1 216 ? 11.461 9.938 7.445 1 97.94 216 VAL A N 1
ATOM 1685 C CA . VAL A 1 216 ? 12.789 10.539 7.379 1 97.94 216 VAL A CA 1
ATOM 1686 C C . VAL A 1 216 ? 13.734 9.812 8.32 1 97.94 216 VAL A C 1
ATOM 1688 O O . VAL A 1 216 ? 14.953 9.969 8.234 1 97.94 216 VAL A O 1
ATOM 1691 N N . TYR A 1 217 ? 13.211 9.008 9.172 1 96.88 217 TYR A N 1
ATOM 1692 C CA . TYR A 1 217 ? 14.039 8.281 10.133 1 96.88 217 TYR A CA 1
ATOM 1693 C C . TYR A 1 217 ? 14.219 6.828 9.711 1 96.88 217 TYR A C 1
ATOM 1695 O O . TYR A 1 217 ? 14.617 5.988 10.516 1 96.88 217 TYR A O 1
ATOM 1703 N N . GLY A 1 218 ? 13.766 6.547 8.562 1 96 218 GLY A N 1
ATOM 1704 C CA . GLY A 1 218 ? 14 5.211 8.039 1 96 218 GLY A CA 1
ATOM 1705 C C . GLY A 1 218 ? 12.789 4.301 8.172 1 96 218 GLY A C 1
ATOM 1706 O O . GLY A 1 218 ? 12.875 3.105 7.887 1 96 218 GLY A O 1
ATOM 1707 N N . GLY A 1 219 ? 11.742 4.746 8.656 1 96.88 219 GLY A N 1
ATOM 1708 C CA . GLY A 1 219 ? 10.508 3.973 8.734 1 96.88 219 GLY A CA 1
ATOM 1709 C C . GLY A 1 219 ? 9.852 3.766 7.379 1 96.88 219 GLY A C 1
ATOM 1710 O O . GLY A 1 219 ? 10.406 3.1 6.508 1 96.88 219 GLY A O 1
ATOM 1711 N N . LYS A 1 220 ? 8.672 4.398 7.223 1 97.25 220 LYS A N 1
ATOM 1712 C CA . LYS A 1 220 ? 7.895 4.324 5.988 1 97.25 220 LYS A CA 1
ATOM 1713 C C . LYS A 1 220 ? 7.273 5.68 5.652 1 97.25 220 LYS A C 1
ATOM 1715 O O . LYS A 1 220 ? 7.234 6.578 6.496 1 97.25 220 LYS A O 1
ATOM 1720 N N . LEU A 1 221 ? 6.973 5.871 4.445 1 98.44 221 LEU A N 1
ATOM 1721 C CA . LEU A 1 221 ? 6.008 6.898 4.066 1 98.44 221 LEU A CA 1
ATOM 1722 C C . LEU A 1 221 ? 4.641 6.285 3.789 1 98.44 221 LEU A C 1
ATOM 1724 O O . LEU A 1 221 ? 4.52 5.371 2.971 1 98.44 221 LEU A O 1
ATOM 1728 N N . THR A 1 222 ? 3.65 6.734 4.488 1 98.5 222 THR A N 1
ATOM 1729 C CA . THR A 1 222 ? 2.338 6.094 4.457 1 98.5 222 THR A CA 1
ATOM 1730 C C . THR A 1 222 ? 1.281 7.059 3.922 1 98.5 222 THR A C 1
ATOM 1732 O O . THR A 1 222 ? 1.291 8.242 4.254 1 98.5 222 THR A O 1
ATOM 1735 N N . ALA A 1 223 ? 0.376 6.508 3.119 1 98.5 223 ALA A N 1
ATOM 1736 C CA . ALA A 1 223 ? -0.779 7.254 2.629 1 98.5 223 ALA A CA 1
ATOM 1737 C C . ALA A 1 223 ? -2.082 6.551 2.992 1 98.5 223 ALA A C 1
ATOM 1739 O O . ALA A 1 223 ? -2.107 5.332 3.172 1 98.5 223 ALA A O 1
ATOM 1740 N N . LEU A 1 224 ? -3.045 7.312 3.209 1 98.31 224 LEU A N 1
ATOM 1741 C CA . LEU A 1 224 ? -4.426 6.859 3.346 1 98.31 224 LEU A CA 1
ATOM 1742 C C . LEU A 1 224 ? -5.211 7.117 2.062 1 98.31 224 LEU A C 1
ATOM 1744 O O . LEU A 1 224 ? -5.195 8.227 1.532 1 98.31 224 LEU A O 1
ATOM 1748 N N . ILE A 1 225 ? -5.871 6.07 1.563 1 97.56 225 ILE A N 1
ATOM 1749 C CA . ILE A 1 225 ? -6.586 6.184 0.298 1 97.56 225 ILE A CA 1
ATOM 1750 C C . ILE A 1 225 ? -8.094 6.156 0.553 1 97.56 225 ILE A C 1
ATOM 1752 O O . ILE A 1 225 ? -8.602 5.234 1.194 1 97.56 225 ILE A O 1
ATOM 1756 N N . TYR A 1 226 ? -8.781 7.199 0.102 1 94.94 226 TYR A N 1
ATOM 1757 C CA . TYR A 1 226 ? -10.234 7.273 0.129 1 94.94 226 TYR A CA 1
ATOM 1758 C C . TYR A 1 226 ? -10.805 7.297 -1.283 1 94.94 226 TYR A C 1
ATOM 1760 O O . TYR A 1 226 ? -10.219 7.891 -2.188 1 94.94 226 TYR A O 1
ATOM 1768 N N . PRO A 1 227 ? -12.031 6.652 -1.401 1 92.81 227 PRO A N 1
ATOM 1769 C CA . PRO A 1 227 ? -12.836 6.004 -0.358 1 92.81 227 PRO A CA 1
ATOM 1770 C C . PRO A 1 227 ? -12.25 4.668 0.087 1 92.81 227 PRO A C 1
ATOM 1772 O O . PRO A 1 227 ? -11.328 4.148 -0.55 1 92.81 227 PRO A O 1
ATOM 1775 N N . GLY A 1 228 ? -12.719 4.133 1.212 1 89.12 228 GLY A N 1
ATOM 1776 C CA . GLY A 1 228 ? -12.344 2.816 1.709 1 89.12 228 GLY A CA 1
ATOM 1777 C C . GLY A 1 228 ? -11.453 2.875 2.938 1 89.12 228 GLY A C 1
ATOM 1778 O O . GLY A 1 228 ? -11.484 1.97 3.775 1 89.12 228 GLY A O 1
ATOM 1779 N N . GLY A 1 229 ? -10.555 3.891 2.912 1 93.69 229 GLY A N 1
ATOM 1780 C CA . GLY A 1 229 ? -9.727 4.051 4.098 1 93.69 229 GLY A CA 1
ATOM 1781 C C . GLY A 1 229 ? -8.578 3.064 4.156 1 93.69 229 GLY A C 1
ATOM 1782 O O . GLY A 1 229 ? -8.242 2.553 5.227 1 93.69 229 GLY A O 1
ATOM 1783 N N . SER A 1 230 ? -8 2.754 3.047 1 94.56 230 SER A N 1
ATOM 1784 C CA . SER A 1 230 ? -6.883 1.816 2.994 1 94.56 230 SER A CA 1
ATOM 1785 C C . SER A 1 230 ? -5.547 2.535 3.162 1 94.56 230 SER A C 1
ATOM 1787 O O . SER A 1 230 ? -5.363 3.643 2.65 1 94.56 230 SER A O 1
ATOM 1789 N N . LEU A 1 231 ? -4.645 1.858 3.83 1 96.44 231 LEU A N 1
ATOM 1790 C CA . LEU A 1 231 ? -3.307 2.404 4.027 1 96.44 231 LEU A CA 1
ATOM 1791 C C . LEU A 1 231 ? -2.311 1.767 3.066 1 96.44 231 LEU A C 1
ATOM 1793 O O . LEU A 1 231 ? -2.367 0.56 2.818 1 96.44 231 LEU A O 1
ATOM 1797 N N . VAL A 1 232 ? -1.463 2.609 2.531 1 96.69 232 VAL A N 1
ATOM 1798 C CA . VAL A 1 232 ? -0.364 2.178 1.675 1 96.69 232 VAL A CA 1
ATOM 1799 C C . VAL A 1 232 ? 0.941 2.811 2.15 1 96.69 232 VAL A C 1
ATOM 1801 O O . VAL A 1 232 ? 0.974 3.992 2.504 1 96.69 232 VAL A O 1
ATOM 1804 N N . SER A 1 233 ? 1.984 2.066 2.123 1 96.56 233 SER A N 1
ATOM 1805 C CA . SER A 1 233 ? 3.262 2.617 2.562 1 96.56 233 SER A CA 1
ATOM 1806 C C . SER A 1 233 ? 4.395 2.195 1.634 1 96.56 233 SER A C 1
ATOM 1808 O O . SER A 1 233 ? 4.297 1.178 0.946 1 96.56 233 SER A O 1
ATOM 1810 N N . VAL A 1 234 ? 5.422 2.951 1.56 1 96.5 234 VAL A N 1
ATOM 1811 C CA . VAL A 1 234 ? 6.699 2.639 0.924 1 96.5 234 VAL A CA 1
ATOM 1812 C C . VAL A 1 234 ? 7.832 2.803 1.934 1 96.5 234 VAL A C 1
ATOM 1814 O O . VAL A 1 234 ? 7.668 3.471 2.957 1 96.5 234 VAL A O 1
ATOM 1817 N N . PRO A 1 235 ? 8.953 2.174 1.649 1 94.12 235 PRO A N 1
ATOM 1818 C CA . PRO A 1 235 ? 10.07 2.328 2.588 1 94.12 235 PRO A CA 1
ATOM 1819 C C . PRO A 1 235 ? 10.508 3.783 2.75 1 94.12 235 PRO A C 1
ATOM 1821 O O . PRO A 1 235 ? 10.5 4.543 1.779 1 94.12 235 PRO A O 1
ATOM 1824 N N . GLY A 1 236 ? 10.852 4.094 3.924 1 96.44 236 GLY A N 1
ATOM 1825 C CA . GLY A 1 236 ? 11.305 5.445 4.219 1 96.44 236 GLY A CA 1
ATOM 1826 C C . GLY A 1 236 ? 12.727 5.707 3.771 1 96.44 236 GLY A C 1
ATOM 1827 O O . GLY A 1 236 ? 13.312 4.906 3.041 1 96.44 236 GLY A O 1
ATOM 1828 N N . TRP A 1 237 ? 13.211 6.871 4.164 1 94.75 237 TRP A N 1
ATOM 1829 C CA . TRP A 1 237 ? 14.508 7.355 3.725 1 94.75 237 TRP A CA 1
ATOM 1830 C C . TRP A 1 237 ? 15.641 6.609 4.43 1 94.75 237 TRP A C 1
ATOM 1832 O O . TRP A 1 237 ? 15.578 6.383 5.641 1 94.75 237 TRP A O 1
ATOM 1842 N N . THR A 1 238 ? 16.5 6.012 3.74 1 87.94 238 THR A N 1
ATOM 1843 C CA . THR A 1 238 ? 17.75 5.469 4.262 1 87.94 238 THR A CA 1
ATOM 1844 C C . THR A 1 238 ? 18.938 6.234 3.705 1 87.94 238 THR A C 1
ATOM 1846 O O . THR A 1 238 ? 18.953 6.625 2.535 1 87.94 238 THR A O 1
ATOM 1849 N N . ALA A 1 239 ? 19.844 6.484 4.773 1 70.56 239 ALA A N 1
ATOM 1850 C CA . ALA A 1 239 ? 21.062 7.152 4.355 1 70.56 239 ALA A CA 1
ATOM 1851 C C . ALA A 1 239 ? 21.797 6.352 3.275 1 70.56 239 ALA A C 1
ATOM 1853 O O . ALA A 1 239 ? 21.906 5.129 3.377 1 70.56 239 ALA A O 1
ATOM 1854 N N . GLY A 1 240 ? 21.906 6.719 1.94 1 59.88 240 GLY A N 1
ATOM 1855 C CA . GLY A 1 240 ? 22.578 6.059 0.835 1 59.88 240 GLY A CA 1
ATOM 1856 C C . GLY A 1 240 ? 21.641 5.652 -0.284 1 59.88 240 GLY A C 1
ATOM 1857 O O . GLY A 1 240 ? 22.047 5.004 -1.247 1 59.88 240 GLY A O 1
ATOM 1858 N N . SER A 1 241 ? 20.406 5.488 0.064 1 51.97 241 SER A N 1
ATOM 1859 C CA . SER A 1 241 ? 19.5 5.113 -1.009 1 51.97 241 SER A CA 1
ATOM 1860 C C . SER A 1 241 ? 19.672 6.02 -2.223 1 51.97 241 SER A C 1
ATOM 1862 O O . SER A 1 241 ? 19.75 7.242 -2.086 1 51.97 241 SER A O 1
ATOM 1864 N N . PRO A 1 242 ? 20.125 5.469 -3.285 1 42.22 242 PRO A N 1
ATOM 1865 C CA . PRO A 1 242 ? 20.344 6.336 -4.445 1 42.22 242 PRO A CA 1
ATOM 1866 C C . PRO A 1 242 ? 19.125 7.191 -4.777 1 42.22 242 PRO A C 1
ATOM 1868 O O . PRO A 1 242 ? 17.984 6.816 -4.453 1 42.22 242 PRO A O 1
ATOM 1871 N N . ASN A 1 243 ? 19.234 8.594 -4.754 1 36.94 243 ASN A N 1
ATOM 1872 C CA . ASN A 1 243 ? 18.234 9.383 -5.453 1 36.94 243 ASN A CA 1
ATOM 1873 C C . ASN A 1 243 ? 17.719 8.656 -6.691 1 36.94 243 ASN A C 1
ATOM 1875 O O . ASN A 1 243 ? 18.484 8.312 -7.586 1 36.94 243 ASN A O 1
ATOM 1879 N N . MET A 1 244 ? 16.734 7.789 -6.52 1 30.77 244 MET A N 1
ATOM 1880 C CA . MET A 1 244 ? 16.312 7.145 -7.758 1 30.77 244 MET A CA 1
ATOM 1881 C C . MET A 1 244 ? 16.156 8.164 -8.875 1 30.77 244 MET A C 1
ATOM 1883 O O . MET A 1 244 ? 15.766 9.312 -8.633 1 30.77 244 MET A O 1
ATOM 1887 N N . MET B 1 1 ? 2.316 -42.344 -13.789 1 39.84 1 MET B N 1
ATOM 1888 C CA . MET B 1 1 ? 1.654 -41.156 -14.273 1 39.84 1 MET B CA 1
ATOM 1889 C C . MET B 1 1 ? 2.67 -40.156 -14.836 1 39.84 1 MET B C 1
ATOM 1891 O O . MET B 1 1 ? 3.68 -39.875 -14.195 1 39.84 1 MET B O 1
ATOM 1895 N N . LYS B 1 2 ? 2.879 -40.062 -16.078 1 52.75 2 LYS B N 1
ATOM 1896 C CA . LYS B 1 2 ? 3.908 -39.281 -16.781 1 52.75 2 LYS B CA 1
ATOM 1897 C C . LYS B 1 2 ? 4.004 -37.875 -16.219 1 52.75 2 LYS B C 1
ATOM 1899 O O . LYS B 1 2 ? 2.984 -37.25 -15.93 1 52.75 2 LYS B O 1
ATOM 1904 N N . ASP B 1 3 ? 5.156 -37.438 -15.727 1 69.12 3 ASP B N 1
ATOM 1905 C CA . ASP B 1 3 ? 5.426 -36.094 -15.188 1 69.12 3 ASP B CA 1
ATOM 1906 C C . ASP B 1 3 ? 5.035 -35.031 -16.188 1 69.12 3 ASP B C 1
ATOM 1908 O O . ASP B 1 3 ? 5.371 -35.094 -17.375 1 69.12 3 ASP B O 1
ATOM 1912 N N . GLU B 1 4 ? 4.004 -34.281 -15.859 1 89.88 4 GLU B N 1
ATOM 1913 C CA . GLU B 1 4 ? 3.637 -33.125 -16.688 1 89.88 4 GLU B CA 1
ATOM 1914 C C . GLU B 1 4 ? 4.574 -31.953 -16.438 1 89.88 4 GLU B C 1
ATOM 1916 O O . GLU B 1 4 ? 4.773 -31.547 -15.297 1 89.88 4 GLU B O 1
ATOM 1921 N N . TYR B 1 5 ? 5.258 -31.562 -17.5 1 95.44 5 TYR B N 1
ATOM 1922 C CA . TYR B 1 5 ? 6.164 -30.422 -17.406 1 95.44 5 TYR B CA 1
ATOM 1923 C C . TYR B 1 5 ? 5.406 -29.109 -17.562 1 95.44 5 TYR B C 1
ATOM 1925 O O . TYR B 1 5 ? 4.367 -29.062 -18.219 1 95.44 5 TYR B O 1
ATOM 1933 N N . ALA B 1 6 ? 5.992 -28.094 -16.953 1 96.75 6 ALA B N 1
ATOM 1934 C CA . ALA B 1 6 ? 5.344 -26.797 -16.875 1 96.75 6 ALA B CA 1
ATOM 1935 C C . ALA B 1 6 ? 5.328 -26.109 -18.234 1 96.75 6 ALA B C 1
ATOM 1937 O O . ALA B 1 6 ? 6.301 -26.188 -19 1 96.75 6 ALA B O 1
ATOM 1938 N N . ARG B 1 7 ? 4.215 -25.547 -18.594 1 96.62 7 ARG B N 1
ATOM 1939 C CA . ARG B 1 7 ? 4.145 -24.641 -19.734 1 96.62 7 ARG B CA 1
ATOM 1940 C C . ARG B 1 7 ? 4.703 -23.266 -19.375 1 96.62 7 ARG B C 1
ATOM 1942 O O . ARG B 1 7 ? 4.219 -22.609 -18.453 1 96.62 7 ARG B O 1
ATOM 1949 N N . VAL B 1 8 ? 5.703 -22.844 -20.172 1 97.44 8 VAL B N 1
ATOM 1950 C CA . VAL B 1 8 ? 6.371 -21.562 -19.938 1 97.44 8 VAL B CA 1
ATOM 1951 C C . VAL B 1 8 ? 5.957 -20.547 -21 1 97.44 8 VAL B C 1
ATOM 1953 O O . VAL B 1 8 ? 5.945 -20.859 -22.188 1 97.44 8 VAL B O 1
ATOM 1956 N N . GLU B 1 9 ? 5.535 -19.375 -20.578 1 96.5 9 GLU B N 1
ATOM 1957 C CA . GLU B 1 9 ? 5.234 -18.281 -21.484 1 96.5 9 GLU B CA 1
ATOM 1958 C C . GLU B 1 9 ? 6.082 -17.047 -21.172 1 96.5 9 GLU B C 1
ATOM 1960 O O . GLU B 1 9 ? 6.453 -16.828 -20.016 1 96.5 9 GLU B O 1
ATOM 1965 N N . THR B 1 10 ? 6.395 -16.312 -22.172 1 95.31 10 THR B N 1
ATOM 1966 C CA . THR B 1 10 ? 7.172 -15.094 -22.016 1 95.31 10 THR B CA 1
ATOM 1967 C C . THR B 1 10 ? 6.352 -13.875 -22.438 1 95.31 10 THR B C 1
ATOM 1969 O O . THR B 1 10 ? 5.766 -13.859 -23.516 1 95.31 10 THR B O 1
ATOM 1972 N N . VAL B 1 11 ? 6.246 -12.969 -21.5 1 91.5 11 VAL B N 1
ATOM 1973 C CA . VAL B 1 11 ? 5.609 -11.703 -21.844 1 91.5 11 VAL B CA 1
ATOM 1974 C C . VAL B 1 11 ? 6.602 -10.812 -22.594 1 91.5 11 VAL B C 1
ATOM 1976 O O . VAL B 1 11 ? 7.598 -10.367 -22.016 1 91.5 11 VAL B O 1
ATOM 1979 N N . THR B 1 12 ? 6.344 -10.602 -23.781 1 87.06 12 THR B N 1
ATOM 1980 C CA . THR B 1 12 ? 7.305 -9.875 -24.609 1 87.06 12 THR B CA 1
ATOM 1981 C C . THR B 1 12 ? 6.922 -8.398 -24.719 1 87.06 12 THR B C 1
ATOM 1983 O O . THR B 1 12 ? 7.758 -7.559 -25.062 1 87.06 12 THR B O 1
ATOM 1986 N N . THR B 1 13 ? 5.688 -8.133 -24.453 1 81.88 13 THR B N 1
ATOM 1987 C CA . THR B 1 13 ? 5.27 -6.734 -24.531 1 81.88 13 THR B CA 1
ATOM 1988 C C . THR B 1 13 ? 5.41 -6.055 -23.172 1 81.88 13 THR B C 1
ATOM 1990 O O . THR B 1 13 ? 4.984 -6.602 -22.156 1 81.88 13 THR B O 1
ATOM 1993 N N . SER B 1 14 ? 6.141 -4.984 -23.203 1 80.31 14 SER B N 1
ATOM 1994 C CA . SER B 1 14 ? 6.277 -4.215 -21.969 1 80.31 14 SER B CA 1
ATOM 1995 C C . SER B 1 14 ? 5.133 -3.221 -21.812 1 80.31 14 SER B C 1
ATOM 1997 O O . SER B 1 14 ? 4.824 -2.467 -22.734 1 80.31 14 SER B O 1
ATOM 1999 N N . PRO B 1 15 ? 4.551 -3.387 -20.641 1 82.19 15 PRO B N 1
ATOM 2000 C CA . PRO B 1 15 ? 3.531 -2.359 -20.422 1 82.19 15 PRO B CA 1
ATOM 2001 C C . PRO B 1 15 ? 4.109 -0.946 -20.422 1 82.19 15 PRO B C 1
ATOM 2003 O O . PRO B 1 15 ? 5.297 -0.763 -20.125 1 82.19 15 PRO B O 1
ATOM 2006 N N . THR B 1 16 ? 3.275 -0.083 -20.766 1 87.56 16 THR B N 1
ATOM 2007 C CA . THR B 1 16 ? 3.705 1.31 -20.719 1 87.56 16 THR B CA 1
ATOM 2008 C C . THR B 1 16 ? 3.787 1.803 -19.281 1 87.56 16 THR B C 1
ATOM 2010 O O . THR B 1 16 ? 4.52 2.748 -18.984 1 87.56 16 THR B O 1
ATOM 2013 N N . GLY B 1 17 ? 3.033 1.13 -18.516 1 92.56 17 GLY B N 1
ATOM 2014 C CA . GLY B 1 17 ? 3.002 1.502 -17.109 1 92.56 17 GLY B CA 1
ATOM 2015 C C . GLY B 1 17 ? 3.656 0.476 -16.203 1 92.56 17 GLY B C 1
ATOM 2016 O O . GLY B 1 17 ? 4.789 0.057 -16.453 1 92.56 17 GLY B O 1
ATOM 2017 N N . ARG B 1 18 ? 2.982 0.159 -15.109 1 95.62 18 ARG B N 1
ATOM 2018 C CA . ARG B 1 18 ? 3.52 -0.708 -14.062 1 95.62 18 ARG B CA 1
ATOM 2019 C C . ARG B 1 18 ? 3.09 -2.154 -14.281 1 95.62 18 ARG B C 1
ATOM 2021 O O . ARG B 1 18 ? 2.152 -2.424 -15.031 1 95.62 18 ARG B O 1
ATOM 2028 N N . VAL B 1 19 ? 3.861 -3.031 -13.68 1 96 19 VAL B N 1
ATOM 2029 C CA . VAL B 1 19 ? 3.418 -4.406 -13.484 1 96 19 VAL B CA 1
ATOM 2030 C C . VAL B 1 19 ? 2.924 -4.594 -12.055 1 96 19 VAL B C 1
ATOM 2032 O O . VAL B 1 19 ? 3.66 -4.34 -11.102 1 96 19 VAL B O 1
ATOM 2035 N N . VAL B 1 20 ? 1.672 -4.965 -11.93 1 97.31 20 VAL B N 1
ATOM 2036 C CA . VAL B 1 20 ? 1.052 -5.234 -10.633 1 97.31 20 VAL B CA 1
ATOM 2037 C C . VAL B 1 20 ? 0.875 -6.742 -10.453 1 97.31 20 VAL B C 1
ATOM 2039 O O . VAL B 1 20 ? 0.083 -7.371 -11.164 1 97.31 20 VAL B O 1
ATOM 2042 N N . ILE B 1 21 ? 1.62 -7.32 -9.531 1 98.31 21 ILE B N 1
ATOM 2043 C CA . ILE B 1 21 ? 1.568 -8.758 -9.305 1 98.31 21 ILE B CA 1
ATOM 2044 C C . ILE B 1 21 ? 0.839 -9.047 -7.992 1 98.31 21 ILE B C 1
ATOM 2046 O O . ILE B 1 21 ? 1.277 -8.625 -6.922 1 98.31 21 ILE B O 1
ATOM 2050 N N . VAL B 1 22 ? -0.238 -9.82 -8.078 1 98.56 22 VAL B N 1
ATOM 2051 C CA . VAL B 1 22 ? -1.103 -10.023 -6.918 1 98.56 22 VAL B CA 1
ATOM 2052 C C . VAL B 1 22 ? -0.927 -11.445 -6.387 1 98.56 22 VAL B C 1
ATOM 2054 O O . VAL B 1 22 ? -0.85 -12.398 -7.16 1 98.56 22 VAL B O 1
ATOM 2057 N N . GLY B 1 23 ? -0.909 -11.578 -5.074 1 98.75 23 GLY B N 1
ATOM 2058 C CA . GLY B 1 23 ? -0.787 -12.867 -4.422 1 98.75 23 GLY B CA 1
ATOM 2059 C C . GLY B 1 23 ? -2.057 -13.695 -4.496 1 98.75 23 GLY B C 1
ATOM 2060 O O . GLY B 1 23 ? -2.949 -13.406 -5.293 1 98.75 23 GLY B O 1
ATOM 2061 N N . ASP B 1 24 ? -2.117 -14.719 -3.709 1 98.81 24 ASP B N 1
ATOM 2062 C CA . ASP B 1 24 ? -3.24 -15.656 -3.705 1 98.81 24 ASP B CA 1
ATOM 2063 C C . ASP B 1 24 ? -4.547 -14.938 -3.355 1 98.81 24 ASP B C 1
ATOM 2065 O O . ASP B 1 24 ? -4.688 -14.398 -2.256 1 98.81 24 ASP B O 1
ATOM 2069 N N . ILE B 1 25 ? -5.516 -15.07 -4.262 1 98.56 25 ILE B N 1
ATOM 2070 C CA . ILE B 1 25 ? -6.754 -14.312 -4.121 1 98.56 25 ILE B CA 1
ATOM 2071 C C . ILE B 1 25 ? -7.82 -15.188 -3.461 1 98.56 25 ILE B C 1
ATOM 2073 O O . ILE B 1 25 ? -8.539 -14.727 -2.566 1 98.56 25 ILE B O 1
ATOM 2077 N N . HIS B 1 26 ? -7.941 -16.438 -3.965 1 98.44 26 HIS B N 1
ATOM 2078 C CA . HIS B 1 26 ? -8.836 -17.438 -3.412 1 98.44 26 HIS B CA 1
ATOM 2079 C C . HIS B 1 26 ? -10.273 -16.922 -3.355 1 98.44 26 HIS B C 1
ATOM 2081 O O . HIS B 1 26 ? -10.922 -17 -2.311 1 98.44 26 HIS B O 1
ATOM 2087 N N . GLY B 1 27 ? -10.742 -16.391 -4.496 1 98.12 27 GLY B N 1
ATOM 2088 C CA . GLY B 1 27 ? -12.148 -16.031 -4.609 1 98.12 27 GLY B CA 1
ATOM 2089 C C . GLY B 1 27 ? -12.492 -14.75 -3.875 1 98.12 27 GLY B C 1
ATOM 2090 O O . GLY B 1 27 ? -13.672 -14.398 -3.752 1 98.12 27 GLY B O 1
ATOM 2091 N N . CYS B 1 28 ? -11.562 -14.008 -3.367 1 98.25 28 CYS B N 1
ATOM 2092 C CA . CYS B 1 28 ? -11.797 -12.773 -2.635 1 98.25 28 CYS B CA 1
ATOM 2093 C C . CYS B 1 28 ? -11.906 -11.586 -3.59 1 98.25 28 CYS B C 1
ATOM 2095 O O . CYS B 1 28 ? -11.047 -10.711 -3.6 1 98.25 28 CYS B O 1
ATOM 2097 N N . LEU B 1 29 ? -13.047 -11.539 -4.23 1 98.19 29 LEU B N 1
ATOM 2098 C CA . LEU B 1 29 ? -13.297 -10.562 -5.281 1 98.19 29 LEU B CA 1
ATOM 2099 C C . LEU B 1 29 ? -13.266 -9.141 -4.715 1 98.19 29 LEU B C 1
ATOM 2101 O O . LEU B 1 29 ? -12.641 -8.25 -5.301 1 98.19 29 LEU B O 1
ATOM 2105 N N . ALA B 1 30 ? -13.875 -8.914 -3.566 1 97.19 30 ALA B N 1
ATOM 2106 C CA . ALA B 1 30 ? -13.938 -7.578 -2.979 1 97.19 30 ALA B CA 1
ATOM 2107 C C . ALA B 1 30 ? -12.539 -7.055 -2.646 1 97.19 30 ALA B C 1
ATOM 2109 O O . ALA B 1 30 ? -12.25 -5.879 -2.855 1 97.19 30 ALA B O 1
ATOM 2110 N N . GLN B 1 31 ? -11.711 -7.91 -2.123 1 97.56 31 GLN B N 1
ATOM 2111 C CA . GLN B 1 31 ? -10.344 -7.547 -1.768 1 97.56 31 GLN B CA 1
ATOM 2112 C C . GLN B 1 31 ? -9.516 -7.238 -3.012 1 97.56 31 GLN B C 1
ATOM 2114 O O . GLN B 1 31 ? -8.703 -6.309 -3.01 1 97.56 31 GLN B O 1
ATOM 2119 N N . LEU B 1 32 ? -9.758 -8.055 -4.047 1 98.06 32 LEU B N 1
ATOM 2120 C CA . LEU B 1 32 ? -9.078 -7.781 -5.305 1 98.06 32 LEU B CA 1
ATOM 2121 C C . LEU B 1 32 ? -9.477 -6.418 -5.863 1 98.06 32 LEU B C 1
ATOM 2123 O O . LEU B 1 32 ? -8.625 -5.637 -6.281 1 98.06 32 LEU B O 1
ATOM 2127 N N . GLN B 1 33 ? -10.734 -6.184 -5.848 1 97.56 33 GLN B N 1
ATOM 2128 C CA . GLN B 1 33 ? -11.234 -4.902 -6.336 1 97.56 33 GLN B CA 1
ATOM 2129 C C . GLN B 1 33 ? -10.68 -3.746 -5.504 1 97.56 33 GLN B C 1
ATOM 2131 O O . GLN B 1 33 ? -10.297 -2.709 -6.051 1 97.56 33 GLN B O 1
ATOM 2136 N N . GLU B 1 34 ? -10.672 -3.961 -4.246 1 96.81 34 GLU B N 1
ATOM 2137 C CA . GLU B 1 34 ? -10.133 -2.932 -3.363 1 96.81 34 GLU B CA 1
ATOM 2138 C C . GLU B 1 34 ? -8.648 -2.689 -3.646 1 96.81 34 GLU B C 1
ATOM 2140 O O . GLU B 1 34 ? -8.203 -1.541 -3.695 1 96.81 34 GLU B O 1
ATOM 2145 N N . LEU B 1 35 ? -7.914 -3.697 -3.785 1 97.94 35 LEU B N 1
ATOM 2146 C CA . LEU B 1 35 ? -6.488 -3.58 -4.078 1 97.94 35 LEU B CA 1
ATOM 2147 C C . LEU B 1 35 ? -6.262 -2.809 -5.371 1 97.94 35 LEU B C 1
ATOM 2149 O O . LEU B 1 35 ? -5.402 -1.924 -5.43 1 97.94 35 LEU B O 1
ATOM 2153 N N . LEU B 1 36 ? -7.043 -3.148 -6.371 1 97.5 36 LEU B N 1
ATOM 2154 C CA . LEU B 1 36 ? -6.914 -2.473 -7.656 1 97.5 36 LEU B CA 1
ATOM 2155 C C . LEU B 1 36 ? -7.262 -0.993 -7.531 1 97.5 36 LEU B C 1
ATOM 2157 O O . LEU B 1 36 ? -6.625 -0.144 -8.156 1 97.5 36 LEU B O 1
ATOM 2161 N N . ARG B 1 37 ? -8.242 -0.711 -6.766 1 96.38 37 ARG B N 1
ATOM 2162 C CA . ARG B 1 37 ? -8.586 0.682 -6.508 1 96.38 37 ARG B CA 1
ATOM 2163 C C . ARG B 1 37 ? -7.457 1.41 -5.797 1 96.38 37 ARG B C 1
ATOM 2165 O O . ARG B 1 37 ? -7.078 2.518 -6.184 1 96.38 37 ARG B O 1
ATOM 2172 N N . VAL B 1 38 ? -6.922 0.814 -4.836 1 96.81 38 VAL B N 1
ATOM 2173 C CA . VAL B 1 38 ? -5.895 1.409 -3.984 1 96.81 38 VAL B CA 1
ATOM 2174 C C . VAL B 1 38 ? -4.648 1.712 -4.812 1 96.81 38 VAL B C 1
ATOM 2176 O O . VAL B 1 38 ? -4.043 2.777 -4.668 1 96.81 38 VAL B O 1
ATOM 2179 N N . VAL B 1 39 ? -4.297 0.854 -5.719 1 97 39 VAL B N 1
ATOM 2180 C CA . VAL B 1 39 ? -3.072 1.062 -6.488 1 97 39 VAL B CA 1
ATOM 2181 C C . VAL B 1 39 ? -3.381 1.877 -7.742 1 97 39 VAL B C 1
ATOM 2183 O O . VAL B 1 39 ? -2.498 2.113 -8.57 1 97 39 VAL B O 1
ATOM 2186 N N . GLY B 1 40 ? -4.637 2.297 -7.926 1 96.31 40 GLY B N 1
ATOM 2187 C CA . GLY B 1 40 ? -4.992 3.064 -9.109 1 96.31 40 GLY B CA 1
ATOM 2188 C C . GLY B 1 40 ? -4.699 2.336 -10.406 1 96.31 40 GLY B C 1
ATOM 2189 O O . GLY B 1 40 ? -4.109 2.91 -11.32 1 96.31 40 GLY B O 1
ATOM 2190 N N . PHE B 1 41 ? -5.117 1.1 -10.406 1 96.44 41 PHE B N 1
ATOM 2191 C CA . PHE B 1 41 ? -4.82 0.26 -11.562 1 96.44 41 PHE B CA 1
ATOM 2192 C C . PHE B 1 41 ? -5.453 0.832 -12.828 1 96.44 41 PHE B C 1
ATOM 2194 O O . PHE B 1 41 ? -6.625 1.211 -12.82 1 96.44 41 PHE B O 1
ATOM 2201 N N . ASN B 1 42 ? -4.668 0.962 -13.836 1 94.31 42 ASN B N 1
ATOM 2202 C CA . ASN B 1 42 ? -5.09 1.409 -15.164 1 94.31 42 ASN B CA 1
ATOM 2203 C C . ASN B 1 42 ? -4.828 0.345 -16.219 1 94.31 42 ASN B C 1
ATOM 2205 O O . ASN B 1 42 ? -3.686 0.15 -16.641 1 94.31 42 ASN B O 1
ATOM 2209 N N . LYS B 1 43 ? -5.875 -0.284 -16.703 1 92.88 43 LYS B N 1
ATOM 2210 C CA . LYS B 1 43 ? -5.746 -1.421 -17.609 1 92.88 43 LYS B CA 1
ATOM 2211 C 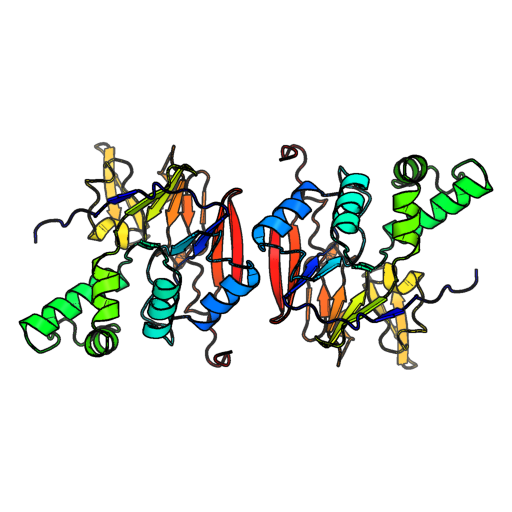C . LYS B 1 43 ? -5.125 -0.997 -18.938 1 92.88 43 LYS B C 1
ATOM 2213 O O . LYS B 1 43 ? -4.637 -1.837 -19.688 1 92.88 43 LYS B O 1
ATOM 2218 N N . GLU B 1 44 ? -5.152 0.264 -19.266 1 92.44 44 GLU B N 1
ATOM 2219 C CA . GLU B 1 44 ? -4.594 0.742 -20.516 1 92.44 44 GLU B CA 1
ATOM 2220 C C . GLU B 1 44 ? -3.078 0.891 -20.438 1 92.44 44 GLU B C 1
ATOM 2222 O O . GLU B 1 44 ? -2.395 0.945 -21.453 1 92.44 44 GLU B O 1
ATOM 2227 N N . LYS B 1 45 ? -2.605 0.969 -19.219 1 93.31 45 LYS B N 1
ATOM 2228 C CA . LYS B 1 45 ? -1.183 1.248 -19.047 1 93.31 45 LYS B CA 1
ATOM 2229 C C . LYS B 1 45 ? -0.493 0.138 -18.266 1 93.31 45 LYS B C 1
ATOM 2231 O O . LYS B 1 45 ? 0.646 -0.227 -18.562 1 93.31 45 LYS B O 1
ATOM 2236 N N . ASP B 1 46 ? -1.162 -0.393 -17.234 1 95.12 46 ASP B N 1
ATOM 2237 C CA . ASP B 1 46 ? -0.58 -1.361 -16.312 1 95.12 46 ASP B CA 1
ATOM 2238 C C . ASP B 1 46 ? -0.828 -2.791 -16.781 1 95.12 46 ASP B C 1
ATOM 2240 O O . ASP B 1 46 ? -1.748 -3.041 -17.562 1 95.12 46 ASP B O 1
ATOM 2244 N N . LEU B 1 47 ? 0.022 -3.662 -16.359 1 94.88 47 LEU B N 1
ATOM 2245 C CA . LEU B 1 47 ? -0.164 -5.098 -16.531 1 94.88 47 LEU B CA 1
ATOM 2246 C C . LEU B 1 47 ? -0.459 -5.77 -15.188 1 94.88 47 LEU B C 1
ATOM 2248 O O . LEU B 1 47 ? 0.273 -5.574 -14.219 1 94.88 47 LEU B O 1
ATOM 2252 N N . LEU B 1 48 ? -1.563 -6.5 -15.109 1 96.25 48 LEU B N 1
ATOM 2253 C CA . LEU B 1 48 ? -1.934 -7.23 -13.898 1 96.25 48 LEU B CA 1
ATOM 2254 C C . LEU B 1 48 ? -1.575 -8.711 -14.031 1 96.25 48 LEU B C 1
ATOM 2256 O O . LEU B 1 48 ? -1.89 -9.344 -15.039 1 96.25 48 LEU B O 1
ATOM 2260 N N . ILE B 1 49 ? -0.863 -9.234 -13.016 1 97.19 49 ILE B N 1
ATOM 2261 C CA . ILE B 1 49 ? -0.483 -10.641 -13 1 97.19 49 ILE B CA 1
ATOM 2262 C C . ILE B 1 49 ? -0.882 -11.266 -11.664 1 97.19 49 ILE B C 1
ATOM 2264 O O . ILE B 1 49 ? -0.696 -10.664 -10.602 1 97.19 49 ILE B O 1
ATOM 2268 N N . SER B 1 50 ? -1.46 -12.469 -11.68 1 98.12 50 SER B N 1
ATOM 2269 C CA . SER B 1 50 ? -1.713 -13.234 -10.461 1 98.12 50 SER B CA 1
ATOM 2270 C C . SER B 1 50 ? -0.729 -14.391 -10.328 1 98.12 50 SER B C 1
ATOM 2272 O O . SER B 1 50 ? -0.397 -15.055 -11.32 1 98.12 50 SER B O 1
ATOM 2274 N N . VAL B 1 51 ? -0.387 -14.672 -9.102 1 98.69 51 VAL B N 1
ATOM 2275 C CA . VAL B 1 51 ? 0.556 -15.766 -8.883 1 98.69 51 VAL B CA 1
ATOM 2276 C C . VAL B 1 51 ? -0.202 -17.078 -8.75 1 98.69 51 VAL B C 1
ATOM 2278 O O . VAL B 1 51 ? 0.378 -18.109 -8.367 1 98.69 51 VAL B O 1
ATOM 2281 N N . GLY B 1 52 ? -1.454 -17.047 -9.031 1 98.44 52 GLY B N 1
ATOM 2282 C CA . GLY B 1 52 ? -2.246 -18.266 -8.938 1 98.44 52 GLY B CA 1
ATOM 2283 C C . GLY B 1 52 ? -3.029 -18.375 -7.645 1 98.44 52 GLY B C 1
ATOM 2284 O O . GLY B 1 52 ? -3.01 -17.469 -6.82 1 98.44 52 GLY B O 1
ATOM 2285 N N . ASP B 1 53 ? -3.807 -19.516 -7.617 1 98.62 53 ASP B N 1
ATOM 2286 C CA . ASP B 1 53 ? -4.75 -19.703 -6.52 1 98.62 53 ASP B CA 1
ATOM 2287 C C . ASP B 1 53 ? -5.742 -18.547 -6.434 1 98.62 53 ASP B C 1
ATOM 2289 O O . ASP B 1 53 ? -5.891 -17.922 -5.379 1 98.62 53 ASP B O 1
ATOM 2293 N N . MET B 1 54 ? -6.383 -18.422 -7.504 1 98.25 54 MET B N 1
ATOM 2294 C CA . MET B 1 54 ? -7.391 -17.391 -7.688 1 98.25 54 MET B CA 1
ATOM 2295 C C . MET B 1 54 ? -8.742 -17.844 -7.148 1 98.25 54 MET B C 1
ATOM 2297 O O . MET B 1 54 ? -9.562 -17.016 -6.754 1 98.25 54 MET B O 1
ATOM 2301 N N . VAL B 1 55 ? -8.898 -19.156 -7.07 1 98 55 VAL B N 1
ATOM 2302 C CA . VAL B 1 55 ? -10.227 -19.703 -6.797 1 98 55 VAL B CA 1
ATOM 2303 C C . VAL B 1 55 ? -10.18 -20.547 -5.523 1 98 55 VAL B C 1
ATOM 2305 O O . VAL B 1 55 ? -9.102 -20.859 -5.012 1 98 55 VAL B O 1
ATOM 2308 N N . ASN B 1 56 ? -11.359 -20.859 -5.102 1 96.06 56 ASN B N 1
ATOM 2309 C CA . ASN B 1 56 ? -11.602 -21.766 -3.992 1 96.06 56 ASN B CA 1
ATOM 2310 C C . ASN B 1 56 ? -11.438 -21.078 -2.645 1 96.06 56 ASN B C 1
ATOM 2312 O O . ASN B 1 56 ? -10.75 -20.047 -2.545 1 96.06 56 ASN B O 1
ATOM 2316 N N . LYS B 1 57 ? -12.156 -21.484 -1.623 1 96 57 LYS B N 1
ATOM 2317 C CA . LYS B 1 57 ? -12.094 -21.109 -0.211 1 96 57 LYS B CA 1
ATOM 2318 C C . LYS B 1 57 ? -12.859 -19.828 0.059 1 96 57 LYS B C 1
ATOM 2320 O O . LYS B 1 57 ? -13.617 -19.734 1.025 1 96 57 LYS B O 1
ATOM 2325 N N . GLY B 1 58 ? -12.609 -18.875 -0.834 1 96.31 58 GLY B N 1
ATOM 2326 C CA . GLY B 1 58 ? -13.281 -17.594 -0.638 1 96.31 58 GLY B CA 1
ATOM 2327 C C . GLY B 1 58 ? -14.68 -17.562 -1.222 1 96.31 58 GLY B C 1
ATOM 2328 O O . GLY B 1 58 ? -15.18 -18.578 -1.708 1 96.31 58 GLY B O 1
ATOM 2329 N N . PRO B 1 59 ? -15.344 -16.375 -1.232 1 96.06 59 PRO B N 1
ATOM 2330 C CA . PRO B 1 59 ? -16.781 -16.297 -1.483 1 96.06 59 PRO B CA 1
ATOM 2331 C C . PRO B 1 59 ? -17.125 -16.266 -2.973 1 96.06 59 PRO B C 1
ATOM 2333 O O . PRO B 1 59 ? -18.25 -16.578 -3.359 1 96.06 59 PRO B O 1
ATOM 2336 N N . ASP B 1 60 ? -16.188 -15.844 -3.857 1 97.06 60 ASP B N 1
ATOM 2337 C CA . ASP B 1 60 ? -16.625 -15.594 -5.23 1 97.06 60 ASP B CA 1
ATOM 2338 C C . ASP B 1 60 ? -15.516 -15.914 -6.223 1 97.06 60 ASP B C 1
ATOM 2340 O O . ASP B 1 60 ? -14.938 -15.016 -6.84 1 97.06 60 ASP B O 1
ATOM 2344 N N . SER B 1 61 ? -15.344 -17.219 -6.488 1 97.81 61 SER B N 1
ATOM 2345 C CA . SER B 1 61 ? -14.336 -17.688 -7.426 1 97.81 61 SER B CA 1
ATOM 2346 C C . SER B 1 61 ? -14.641 -17.234 -8.852 1 97.81 61 SER B C 1
ATOM 2348 O O . SER B 1 61 ? -13.758 -16.75 -9.555 1 97.81 61 SER B O 1
ATOM 2350 N N . ILE B 1 62 ? -15.867 -17.344 -9.234 1 97.5 62 ILE B N 1
ATOM 2351 C CA . ILE B 1 62 ? -16.266 -17 -10.602 1 97.5 62 ILE B CA 1
ATOM 2352 C C . ILE B 1 62 ? -16.094 -15.5 -10.828 1 97.5 62 ILE B C 1
ATOM 2354 O O . ILE B 1 62 ? -15.648 -15.07 -11.891 1 97.5 62 ILE B O 1
ATOM 2358 N N . GLY B 1 63 ? -16.484 -14.719 -9.812 1 97.75 63 GLY B N 1
ATOM 2359 C CA . GLY B 1 63 ? -16.297 -13.281 -9.906 1 97.75 63 GLY B CA 1
ATOM 2360 C C . GLY B 1 63 ? -14.852 -12.875 -10.102 1 97.75 63 GLY B C 1
ATOM 2361 O O . GLY B 1 63 ? -14.555 -11.992 -10.906 1 97.75 63 GLY B O 1
ATOM 2362 N N . VAL B 1 64 ? -13.969 -13.523 -9.398 1 98.12 64 VAL B N 1
ATOM 2363 C CA . VAL B 1 64 ? -12.539 -13.242 -9.516 1 98.12 64 VAL B CA 1
ATOM 2364 C C . VAL B 1 64 ? -12.062 -13.562 -10.938 1 98.12 64 VAL B C 1
ATOM 2366 O O . VAL B 1 64 ? -11.414 -12.734 -11.578 1 98.12 64 VAL B O 1
ATOM 2369 N N . LEU B 1 65 ? -12.406 -14.711 -11.43 1 97.81 65 LEU B N 1
ATOM 2370 C CA . LEU B 1 65 ? -11.992 -15.109 -12.773 1 97.81 65 LEU B CA 1
ATOM 2371 C C . LEU B 1 65 ? -12.555 -14.164 -13.828 1 97.81 65 LEU B C 1
ATOM 2373 O O . LEU B 1 65 ? -11.867 -13.805 -14.781 1 97.81 65 LEU B O 1
ATOM 2377 N N . THR B 1 66 ? -13.789 -13.773 -13.664 1 97.25 66 THR B N 1
ATOM 2378 C CA . THR B 1 66 ? -14.43 -12.859 -14.602 1 97.25 66 THR B CA 1
ATOM 2379 C C . THR B 1 66 ? -13.688 -11.523 -14.656 1 97.25 66 THR B C 1
ATOM 2381 O O . THR B 1 66 ? -13.406 -11.016 -15.742 1 97.25 66 THR B O 1
ATOM 2384 N N . LEU B 1 67 ? -13.383 -11.031 -13.508 1 97.19 67 LEU B N 1
ATOM 2385 C CA . LEU B 1 67 ? -12.672 -9.758 -13.445 1 97.19 67 LEU B CA 1
ATOM 2386 C C . LEU B 1 67 ? -11.289 -9.875 -14.07 1 97.19 67 LEU B C 1
ATOM 2388 O O . LEU B 1 67 ? -10.906 -9.047 -14.906 1 97.19 67 LEU B O 1
ATOM 2392 N N . LEU B 1 68 ? -10.547 -10.883 -13.703 1 96.88 68 LEU B N 1
ATOM 2393 C CA . LEU B 1 68 ? -9.195 -11.055 -14.219 1 96.88 68 LEU B CA 1
ATOM 2394 C C . LEU B 1 68 ? -9.211 -11.219 -15.734 1 96.88 68 LEU B C 1
ATOM 2396 O O . LEU B 1 68 ? -8.391 -10.617 -16.438 1 96.88 68 LEU B O 1
ATOM 2400 N N . ARG B 1 69 ? -10.102 -11.977 -16.203 1 94.88 69 ARG B N 1
ATOM 2401 C CA . ARG B 1 69 ? -10.234 -12.18 -17.641 1 94.88 69 ARG B CA 1
ATOM 2402 C C . ARG B 1 69 ? -10.555 -10.867 -18.344 1 94.88 69 ARG B C 1
ATOM 2404 O O . ARG B 1 69 ? -9.969 -10.562 -19.391 1 94.88 69 ARG B O 1
ATOM 2411 N N . SER B 1 70 ? -11.445 -10.117 -17.797 1 94.19 70 SER B N 1
ATOM 2412 C CA . SER B 1 70 ? -11.875 -8.867 -18.406 1 94.19 70 SER B CA 1
ATOM 2413 C C . SER B 1 70 ? -10.727 -7.859 -18.484 1 94.19 70 SER B C 1
ATOM 2415 O O . SER B 1 70 ? -10.695 -7.012 -19.375 1 94.19 70 SER B O 1
ATOM 2417 N N . LEU B 1 71 ? -9.805 -8 -17.578 1 91.19 71 LEU B N 1
ATOM 2418 C CA . LEU B 1 71 ? -8.695 -7.062 -17.5 1 91.19 71 LEU B CA 1
ATOM 2419 C C . LEU B 1 71 ? -7.512 -7.551 -18.344 1 91.19 71 LEU B C 1
ATOM 2421 O O . LEU B 1 71 ? -6.488 -6.871 -18.438 1 91.19 71 LEU B O 1
ATOM 2425 N N . GLY B 1 72 ? -7.703 -8.625 -18.969 1 83.44 72 GLY B N 1
ATOM 2426 C CA . GLY B 1 72 ? -6.629 -9.172 -19.781 1 83.44 72 GLY B CA 1
ATOM 2427 C C . GLY B 1 72 ? -5.449 -9.656 -18.969 1 83.44 72 GLY B C 1
ATOM 2428 O O . GLY B 1 72 ? -4.301 -9.547 -19.406 1 83.44 72 GLY B O 1
ATOM 2429 N N . VAL B 1 73 ? -5.746 -10.031 -17.781 1 74.31 73 VAL B N 1
ATOM 2430 C CA . VAL B 1 73 ? -4.727 -10.438 -16.812 1 74.31 73 VAL B CA 1
ATOM 2431 C C . VAL B 1 73 ? -4.09 -11.758 -17.25 1 74.31 73 VAL B C 1
ATOM 2433 O O . VAL B 1 73 ? -4.785 -12.664 -17.719 1 74.31 73 VAL B O 1
ATOM 2436 N N . ARG B 1 74 ? -2.752 -11.688 -17.094 1 85.94 74 ARG B N 1
ATOM 2437 C CA . ARG B 1 74 ? -1.996 -12.93 -17.219 1 85.94 74 ARG B CA 1
ATOM 2438 C C . ARG B 1 74 ? -1.68 -13.516 -15.852 1 85.94 74 ARG B C 1
ATOM 2440 O O . ARG B 1 74 ? -1.433 -12.773 -14.891 1 85.94 74 ARG B O 1
ATOM 2447 N N . SER B 1 75 ? -2.158 -14.828 -15.633 1 93.31 75 SER B N 1
ATOM 2448 C CA . SER B 1 75 ? -1.943 -15.539 -14.375 1 93.31 75 SER B CA 1
ATOM 2449 C C . SER B 1 75 ? -1.228 -16.859 -14.602 1 93.31 75 SER B C 1
ATOM 2451 O O . SER B 1 75 ? -1.242 -17.406 -15.711 1 93.31 75 SER B O 1
ATOM 2453 N N . VAL B 1 76 ? -0.519 -17.203 -13.586 1 98.12 76 VAL B N 1
ATOM 2454 C CA . VAL B 1 76 ? -0.062 -18.594 -13.617 1 98.12 76 VAL B CA 1
ATOM 2455 C C . VAL B 1 76 ? -1.065 -19.484 -12.891 1 98.12 76 VAL B C 1
ATOM 2457 O O . VAL B 1 76 ? -1.879 -19 -12.102 1 98.12 76 VAL B O 1
ATOM 2460 N N . LEU B 1 77 ? -1.031 -20.734 -13.25 1 98.19 77 LEU B N 1
ATOM 2461 C CA . LEU B 1 77 ? -1.904 -21.688 -12.586 1 98.19 77 LEU B CA 1
ATOM 2462 C C . LEU B 1 77 ? -1.342 -22.094 -11.219 1 98.19 77 LEU B C 1
ATOM 2464 O O . LEU B 1 77 ? -0.161 -22.422 -11.102 1 98.19 77 LEU B O 1
ATOM 2468 N N . GLY B 1 78 ? -2.141 -21.969 -10.195 1 98.25 78 GLY B N 1
ATOM 2469 C CA . GLY B 1 78 ? -1.818 -22.562 -8.898 1 98.25 78 GLY B CA 1
ATOM 2470 C C . GLY B 1 78 ? -2.355 -23.969 -8.734 1 98.25 78 GLY B C 1
ATOM 2471 O O . GLY B 1 78 ? -2.945 -24.531 -9.664 1 98.25 78 GLY B O 1
ATOM 2472 N N . ASN B 1 79 ? -2.102 -24.594 -7.602 1 97.81 79 ASN B N 1
ATOM 2473 C CA . ASN B 1 79 ? -2.557 -25.953 -7.387 1 97.81 79 ASN B CA 1
ATOM 2474 C C . ASN B 1 79 ? -4.082 -26.047 -7.391 1 97.81 79 ASN B C 1
ATOM 2476 O O . ASN B 1 79 ? -4.645 -27.078 -7.777 1 97.81 79 ASN B O 1
ATOM 2480 N N . HIS B 1 80 ? -4.73 -25.016 -7.039 1 97.81 80 HIS B N 1
ATOM 2481 C CA . HIS B 1 80 ? -6.188 -25.047 -7.051 1 97.81 80 HIS B CA 1
ATOM 2482 C C . HIS B 1 80 ? -6.73 -25.031 -8.477 1 97.81 80 HIS B C 1
ATOM 2484 O O . HIS B 1 80 ? -7.703 -25.719 -8.781 1 97.81 80 HIS B O 1
ATOM 2490 N N . GLU B 1 81 ? -6.172 -24.25 -9.305 1 97.69 81 GLU B N 1
ATOM 2491 C CA . GLU B 1 81 ? -6.594 -24.234 -10.703 1 97.69 81 GLU B CA 1
ATOM 2492 C C . GLU B 1 81 ? -6.262 -25.562 -11.383 1 97.69 81 GLU B C 1
ATOM 2494 O O . GLU B 1 81 ? -7.07 -26.094 -12.148 1 97.69 81 GLU B O 1
ATOM 2499 N N . VAL B 1 82 ? -5.059 -26.094 -11.109 1 96.38 82 VAL B N 1
ATOM 2500 C CA . VAL B 1 82 ? -4.648 -27.359 -11.695 1 96.38 82 VAL B CA 1
ATOM 2501 C C . VAL B 1 82 ? -5.625 -28.469 -11.289 1 96.38 82 VAL B C 1
ATOM 2503 O O . VAL B 1 82 ? -6.098 -29.234 -12.133 1 96.38 82 VAL B O 1
ATOM 2506 N N . LYS B 1 83 ? -5.961 -28.516 -10.047 1 95.31 83 LYS B N 1
ATOM 2507 C CA . LYS B 1 83 ? -6.91 -29.5 -9.547 1 95.31 83 LYS B CA 1
ATOM 2508 C C . LYS B 1 83 ? -8.297 -29.281 -10.148 1 95.31 83 LYS B C 1
ATOM 2510 O O . LYS B 1 83 ? -8.977 -30.25 -10.516 1 95.31 83 LYS B O 1
ATOM 2515 N N . LEU B 1 84 ? -8.695 -28.062 -10.227 1 96.31 84 LEU B N 1
ATOM 2516 C CA . LEU B 1 84 ? -10 -27.734 -10.789 1 96.31 84 LEU B CA 1
ATOM 2517 C C . LEU B 1 84 ? -10.125 -28.234 -12.227 1 96.31 84 LEU B C 1
ATOM 2519 O O . LEU B 1 84 ? -11.125 -28.844 -12.586 1 96.31 84 LEU B O 1
ATOM 2523 N N . LEU B 1 85 ? -9.109 -27.984 -13 1 95.19 85 LEU B N 1
ATOM 2524 C CA . LEU B 1 85 ? -9.117 -28.406 -14.398 1 95.19 85 LEU B CA 1
ATOM 2525 C C . LEU B 1 85 ? -9.133 -29.922 -14.508 1 95.19 85 LEU B C 1
ATOM 2527 O O . LEU B 1 85 ? -9.789 -30.484 -15.398 1 95.19 85 LEU B O 1
ATOM 2531 N N . LYS B 1 86 ? -8.438 -30.562 -13.641 1 92.5 86 LYS B N 1
ATOM 2532 C CA . LYS B 1 86 ? -8.461 -32.031 -13.617 1 92.5 86 LYS B CA 1
ATOM 2533 C C . LYS B 1 86 ? -9.859 -32.562 -13.305 1 92.5 86 LYS B C 1
ATOM 2535 O O . LYS B 1 86 ? -10.328 -33.5 -13.938 1 92.5 86 LYS B O 1
ATOM 2540 N N . LEU B 1 87 ? -10.469 -31.938 -12.352 1 93.12 87 LEU B N 1
ATOM 2541 C CA . LEU B 1 87 ? -11.82 -32.312 -11.969 1 93.12 87 LEU B CA 1
ATOM 2542 C C . LEU B 1 87 ? -12.797 -32.094 -13.117 1 93.12 87 LEU B C 1
ATOM 2544 O O . LEU B 1 87 ? -13.664 -32.938 -13.375 1 93.12 87 LEU B O 1
ATOM 2548 N N . ARG B 1 88 ? -12.664 -31.031 -13.734 1 92.94 88 ARG B N 1
ATOM 2549 C CA . ARG B 1 88 ? -13.531 -30.719 -14.867 1 92.94 88 ARG B CA 1
ATOM 2550 C C . ARG B 1 88 ? -13.359 -31.75 -15.984 1 92.94 88 ARG B C 1
ATOM 2552 O O . ARG B 1 88 ? -14.344 -32.188 -16.594 1 92.94 88 ARG B O 1
ATOM 2559 N N . LYS B 1 89 ? -12.148 -32.094 -16.281 1 91.31 89 LYS B N 1
ATOM 2560 C CA . LYS B 1 89 ? -11.875 -33.094 -17.297 1 91.31 89 LYS B CA 1
ATOM 2561 C C . LYS B 1 89 ? -12.516 -34.438 -16.922 1 91.31 89 LYS B C 1
ATOM 2563 O O . LYS B 1 89 ? -13.102 -35.094 -17.781 1 91.31 89 LYS B O 1
ATOM 2568 N N . ALA B 1 90 ? -12.438 -34.781 -15.695 1 89.81 90 ALA B N 1
ATOM 2569 C CA . ALA B 1 90 ? -13.039 -36 -15.219 1 89.81 90 ALA B CA 1
ATOM 2570 C C . ALA B 1 90 ? -14.562 -35.969 -15.359 1 89.81 90 ALA B C 1
ATOM 2572 O O . ALA B 1 90 ? -15.18 -36.969 -15.75 1 89.81 90 ALA B O 1
ATOM 2573 N N . LEU B 1 91 ? -15.117 -34.875 -14.992 1 89.44 91 LEU B N 1
ATOM 2574 C CA . LEU B 1 91 ? -16.562 -34.688 -15.094 1 89.44 91 LEU B CA 1
ATOM 2575 C C . LEU B 1 91 ? -17.031 -34.844 -16.531 1 89.44 91 LEU B C 1
ATOM 2577 O O . LEU B 1 91 ? -18.062 -35.469 -16.797 1 89.44 91 LEU B O 1
ATOM 2581 N N . ARG B 1 92 ? -16.297 -34.312 -17.406 1 87.5 92 ARG B N 1
ATOM 2582 C CA . ARG B 1 92 ? -16.656 -34.375 -18.828 1 87.5 92 ARG B CA 1
ATOM 2583 C C . ARG B 1 92 ? -16.531 -35.812 -19.328 1 87.5 92 ARG B C 1
ATOM 2585 O O . ARG B 1 92 ? -17.359 -36.281 -20.125 1 87.5 92 ARG B O 1
ATOM 2592 N N . LYS B 1 93 ? -15.578 -36.5 -18.859 1 88 93 LYS B N 1
ATOM 2593 C CA . LYS B 1 93 ? -15.312 -37.844 -19.328 1 88 93 LYS B CA 1
ATOM 2594 C C . LYS B 1 93 ? -16.266 -38.844 -18.688 1 88 93 LYS B C 1
ATOM 2596 O O . LYS B 1 93 ? -16.766 -39.75 -19.359 1 88 93 LYS B O 1
ATOM 2601 N N . GLU B 1 94 ? -16.5 -38.625 -17.406 1 86.81 94 GLU B N 1
ATOM 2602 C CA . GLU B 1 94 ? -17.219 -39.656 -16.656 1 86.81 94 GLU B CA 1
ATOM 2603 C C . GLU B 1 94 ? -18.656 -39.219 -16.391 1 86.81 94 GLU B C 1
ATOM 2605 O O . GLU B 1 94 ? -19.5 -40.031 -16 1 86.81 94 GLU B O 1
ATOM 2610 N N . GLY B 1 95 ? -18.938 -37.969 -16.625 1 83.75 95 GLY B N 1
ATOM 2611 C CA . GLY B 1 95 ? -20.281 -37.438 -16.391 1 83.75 95 GLY B CA 1
ATOM 2612 C C . GLY B 1 95 ? -20.531 -37.125 -14.93 1 83.75 95 GLY B C 1
ATOM 2613 O O . GLY B 1 95 ? -21.578 -36.562 -14.586 1 83.75 95 GLY B O 1
ATOM 2614 N N . GLU B 1 96 ? -19.625 -37.562 -14.047 1 81.81 96 GLU B N 1
ATOM 2615 C CA . GLU B 1 96 ? -19.719 -37.281 -12.617 1 81.81 96 GLU B CA 1
ATOM 2616 C C . GLU B 1 96 ? -18.344 -37.062 -12 1 81.81 96 GLU B C 1
ATOM 2618 O O . GLU B 1 96 ? -17.328 -37.438 -12.594 1 81.81 96 GLU B O 1
ATOM 2623 N N . ILE B 1 97 ? -18.359 -36.406 -10.82 1 79.5 97 ILE B N 1
ATOM 2624 C CA . ILE B 1 97 ? -17.094 -36.25 -10.086 1 79.5 97 ILE B CA 1
ATOM 2625 C C . ILE B 1 97 ? -16.672 -37.625 -9.523 1 79.5 97 ILE B C 1
ATOM 2627 O O . ILE B 1 97 ? -17.438 -38.25 -8.805 1 79.5 97 ILE B O 1
ATOM 2631 N N . PRO B 1 98 ? -15.555 -38.031 -9.969 1 78.56 98 PRO B N 1
ATOM 2632 C CA . PRO B 1 98 ? -15.094 -39.312 -9.406 1 78.56 98 PRO B CA 1
ATOM 2633 C C . PRO B 1 98 ? -15.133 -39.344 -7.883 1 78.56 98 PRO B C 1
ATOM 2635 O O . PRO B 1 98 ? -14.93 -38.312 -7.238 1 78.56 98 PRO B O 1
ATOM 2638 N N . LYS B 1 99 ? -15.43 -40.5 -7.359 1 76.88 99 LYS B N 1
ATOM 2639 C CA . LYS B 1 99 ? -15.617 -40.688 -5.926 1 76.88 99 LYS B CA 1
ATOM 2640 C C . LYS B 1 99 ? -14.438 -40.156 -5.133 1 76.88 99 LYS B C 1
ATOM 2642 O O . LYS B 1 99 ? -14.617 -39.562 -4.055 1 76.88 99 LYS B O 1
ATOM 2647 N N . LYS B 1 100 ? -13.266 -40.188 -5.695 1 76.5 100 LYS B N 1
ATOM 2648 C CA . LYS B 1 100 ? -12.047 -39.781 -5.012 1 76.5 100 LYS B CA 1
ATOM 2649 C C . LYS B 1 100 ? -12.008 -38.25 -4.828 1 76.5 100 LYS B C 1
ATOM 2651 O O . LYS B 1 100 ? -11.273 -37.75 -3.979 1 76.5 100 LYS B O 1
ATOM 2656 N N . TYR B 1 101 ? -12.812 -37.594 -5.574 1 77.44 101 TYR B N 1
ATOM 2657 C CA . TYR B 1 101 ? -12.75 -36.156 -5.527 1 77.44 101 TYR B CA 1
ATOM 2658 C C . TYR B 1 101 ? -14.055 -35.562 -4.996 1 77.44 101 TYR B C 1
ATOM 2660 O O . TYR B 1 101 ? -14.219 -34.344 -4.961 1 77.44 101 TYR B O 1
ATOM 2668 N N . ARG B 1 102 ? -14.938 -36.406 -4.617 1 75.44 102 ARG B N 1
ATOM 2669 C CA . ARG B 1 102 ? -16.25 -35.938 -4.18 1 75.44 102 ARG B CA 1
ATOM 2670 C C . ARG B 1 102 ? -16.141 -35.062 -2.945 1 75.44 102 ARG B C 1
ATOM 2672 O O . ARG B 1 102 ? -16.969 -34.156 -2.748 1 75.44 102 ARG B O 1
ATOM 2679 N N . ASP B 1 103 ? -15.047 -35.281 -2.16 1 81 103 ASP B N 1
ATOM 2680 C CA . ASP B 1 103 ? -14.898 -34.531 -0.922 1 81 103 ASP B CA 1
ATOM 2681 C C . ASP B 1 103 ? -14.039 -33.281 -1.142 1 81 103 ASP B C 1
ATOM 2683 O O . ASP B 1 103 ? -13.766 -32.531 -0.198 1 81 103 ASP B O 1
ATOM 2687 N N . SER B 1 104 ? -13.82 -33.094 -2.361 1 85.81 104 SER B N 1
ATOM 2688 C CA . SER B 1 104 ? -12.992 -31.922 -2.664 1 85.81 104 SER B CA 1
ATOM 2689 C C . SER B 1 104 ? -13.781 -30.625 -2.486 1 85.81 104 SER B C 1
ATOM 2691 O O . SER B 1 104 ? -14.945 -30.547 -2.883 1 85.81 104 SER B O 1
ATOM 2693 N N . THR B 1 105 ? -13.117 -29.609 -1.9 1 89 105 THR B N 1
ATOM 2694 C CA . THR B 1 105 ? -13.734 -28.297 -1.735 1 89 105 THR B CA 1
ATOM 2695 C C . THR B 1 105 ? -13.945 -27.625 -3.09 1 89 105 THR B C 1
ATOM 2697 O O . THR B 1 105 ? -14.68 -26.641 -3.193 1 89 105 THR B O 1
ATOM 2700 N N . LEU B 1 106 ? -13.375 -28.266 -4.137 1 93.69 106 LEU B N 1
ATOM 2701 C CA . LEU B 1 106 ? -13.453 -27.672 -5.469 1 93.69 106 LEU B CA 1
ATOM 2702 C C . LEU B 1 106 ? -14.578 -28.312 -6.281 1 93.69 106 LEU B C 1
ATOM 2704 O O . LEU B 1 106 ? -14.906 -27.828 -7.371 1 93.69 106 LEU B O 1
ATOM 2708 N N . ALA B 1 107 ? -15.18 -29.344 -5.758 1 90.56 107 ALA B N 1
ATOM 2709 C CA . ALA B 1 107 ? -16.172 -30.109 -6.504 1 90.56 107 ALA B CA 1
ATOM 2710 C C . ALA B 1 107 ? -17.344 -29.219 -6.914 1 90.56 107 ALA B C 1
ATOM 2712 O O . ALA B 1 107 ? -17.75 -29.219 -8.086 1 90.56 107 ALA B O 1
ATOM 2713 N N . PRO B 1 108 ? -17.891 -28.453 -5.941 1 90.81 108 PRO B N 1
ATOM 2714 C CA . PRO B 1 108 ? -19 -27.578 -6.352 1 90.81 108 PRO B CA 1
ATOM 2715 C C . PRO B 1 108 ? -18.594 -26.594 -7.441 1 90.81 108 PRO B C 1
ATOM 2717 O O . PRO B 1 108 ? -19.359 -26.359 -8.375 1 90.81 108 PRO B O 1
ATOM 2720 N N . LEU B 1 109 ? -17.391 -26.078 -7.324 1 94.06 109 LEU B N 1
ATOM 2721 C CA . LEU B 1 109 ? -16.922 -25.141 -8.328 1 94.06 109 LEU B CA 1
ATOM 2722 C C . LEU B 1 109 ? -16.719 -25.828 -9.672 1 94.06 109 LEU B C 1
ATOM 2724 O O . LEU B 1 109 ? -17.016 -25.234 -10.719 1 94.06 109 LEU B O 1
ATOM 2728 N N . ALA B 1 110 ? -16.266 -27 -9.664 1 94 110 ALA B N 1
ATOM 2729 C CA . ALA B 1 110 ? -16.047 -27.75 -10.898 1 94 110 ALA B CA 1
ATOM 2730 C C . ALA B 1 110 ? -17.359 -27.984 -11.633 1 94 110 ALA B C 1
ATOM 2732 O O . ALA B 1 110 ? -17.422 -27.891 -12.867 1 94 110 ALA B O 1
ATOM 2733 N N . LYS B 1 111 ? -18.359 -28.234 -10.922 1 91.31 111 LYS B N 1
ATOM 2734 C CA . LYS B 1 111 ? -19.672 -28.484 -11.516 1 91.31 111 LYS B CA 1
ATOM 2735 C C . LYS B 1 111 ? -20.266 -27.219 -12.125 1 91.31 111 LYS B C 1
ATOM 2737 O O . LYS B 1 111 ? -20.891 -27.266 -13.188 1 91.31 111 LYS B O 1
ATOM 2742 N N . ASP B 1 112 ? -20 -26.125 -11.5 1 92.12 112 ASP B N 1
ATOM 2743 C CA . ASP B 1 112 ? -20.672 -24.875 -11.859 1 92.12 112 ASP B CA 1
ATOM 2744 C C . ASP B 1 112 ? -19.766 -23.984 -12.703 1 92.12 112 ASP B C 1
ATOM 2746 O O . ASP B 1 112 ? -20.188 -22.922 -13.164 1 92.12 112 ASP B O 1
ATOM 2750 N N . LEU B 1 113 ? -18.625 -24.422 -13.016 1 95.31 113 LEU B N 1
ATOM 2751 C CA . LEU B 1 113 ? -17.641 -23.578 -13.719 1 95.31 113 LEU B CA 1
ATOM 2752 C C . LEU B 1 113 ? -18.078 -23.328 -15.156 1 95.31 113 LEU B C 1
ATOM 2754 O O . LEU B 1 113 ? -18.188 -24.266 -15.953 1 95.31 113 LEU B O 1
ATOM 2758 N N . PRO B 1 114 ? -18.359 -22.047 -15.477 1 96 114 PRO B N 1
ATOM 2759 C CA . PRO B 1 114 ? -18.703 -21.75 -16.875 1 96 114 PRO B CA 1
ATOM 2760 C C . PRO B 1 114 ? -17.609 -22.172 -17.859 1 96 114 PRO B C 1
ATOM 2762 O O . PRO B 1 114 ? -16.422 -22.078 -17.547 1 96 114 PRO B O 1
ATOM 2765 N N . LEU B 1 115 ? -18.016 -22.516 -19.047 1 95.06 115 LEU B N 1
ATOM 2766 C CA . LEU B 1 115 ? -17.094 -23 -20.078 1 95.06 115 LEU B CA 1
ATOM 2767 C C . LEU B 1 115 ? -16.062 -21.938 -20.438 1 95.06 115 LEU B C 1
ATOM 2769 O O . LEU B 1 115 ? -14.898 -22.266 -20.672 1 95.06 115 LEU B O 1
ATOM 2773 N N . GLU B 1 116 ? -16.469 -20.734 -20.453 1 95.56 116 GLU B N 1
ATOM 2774 C CA . GLU B 1 116 ? -15.547 -19.641 -20.781 1 95.56 116 GLU B CA 1
ATOM 2775 C C . GLU B 1 116 ? -14.422 -19.531 -19.766 1 95.56 116 GLU B C 1
ATOM 2777 O O . GLU B 1 116 ? -13.289 -19.203 -20.109 1 95.56 116 GLU B O 1
ATOM 2782 N N . MET B 1 117 ? -14.766 -19.812 -18.531 1 96 117 MET B N 1
ATOM 2783 C CA . MET B 1 117 ? -13.75 -19.75 -17.484 1 96 117 MET B CA 1
ATOM 2784 C C . MET B 1 117 ? -12.805 -20.938 -17.578 1 96 117 MET B C 1
ATOM 2786 O O . MET B 1 117 ? -11.602 -20.812 -17.328 1 96 117 MET B O 1
ATOM 2790 N N . GLU B 1 118 ? -13.375 -22.078 -17.844 1 96 118 GLU B N 1
ATOM 2791 C CA . GLU B 1 118 ? -12.531 -23.25 -18.078 1 96 118 GLU B CA 1
ATOM 2792 C C . GLU B 1 118 ? -11.547 -23 -19.219 1 96 118 GLU B C 1
ATOM 2794 O O . GLU B 1 118 ? -10.367 -23.344 -19.109 1 96 118 GLU B O 1
ATOM 2799 N N . THR B 1 119 ? -12.062 -22.469 -20.297 1 95.25 119 THR B N 1
ATOM 2800 C CA . THR B 1 119 ? -11.219 -22.156 -21.453 1 95.25 119 THR B CA 1
ATOM 2801 C C . THR B 1 119 ? -10.133 -21.156 -21.062 1 95.25 119 THR B C 1
ATOM 2803 O O . THR B 1 119 ? -8.969 -21.328 -21.422 1 95.25 119 THR B O 1
ATOM 2806 N N . TYR B 1 120 ? -10.508 -20.172 -20.359 1 95.75 120 TYR B N 1
ATOM 2807 C CA . TYR B 1 120 ? -9.562 -19.172 -19.875 1 95.75 120 TYR B CA 1
ATOM 2808 C C . TYR B 1 120 ? -8.453 -19.812 -19.062 1 95.75 120 TYR B C 1
ATOM 2810 O O . TYR B 1 120 ? -7.27 -19.594 -19.328 1 95.75 120 TYR B O 1
ATOM 2818 N N . LEU B 1 121 ? -8.797 -20.625 -18.094 1 96.94 121 LEU B N 1
ATOM 2819 C CA . LEU B 1 121 ? -7.844 -21.281 -17.219 1 96.94 121 LEU B CA 1
ATOM 2820 C C . LEU B 1 121 ? -6.926 -22.203 -18 1 96.94 121 LEU B C 1
ATOM 2822 O O . LEU B 1 121 ? -5.723 -22.266 -17.734 1 96.94 121 LEU B O 1
ATOM 2826 N N . SER B 1 122 ? -7.516 -22.906 -18.938 1 95.62 122 SER B N 1
ATOM 2827 C CA . SER B 1 122 ? -6.77 -23.906 -19.688 1 95.62 122 SER B CA 1
ATOM 2828 C C . SER B 1 122 ? -5.68 -23.25 -20.531 1 95.62 122 SER B C 1
ATOM 2830 O O . SER B 1 122 ? -4.73 -23.922 -20.953 1 95.62 122 SER B O 1
ATOM 2832 N N . GLN B 1 123 ? -5.773 -21.969 -20.75 1 95.31 123 GLN B N 1
ATOM 2833 C CA . GLN B 1 123 ? -4.828 -21.266 -21.609 1 95.31 123 GLN B CA 1
ATOM 2834 C C . GLN B 1 123 ? -3.717 -20.625 -20.781 1 95.31 123 GLN B C 1
ATOM 2836 O O . GLN B 1 123 ? -2.721 -20.141 -21.328 1 95.31 123 GLN B O 1
ATOM 2841 N N . LEU B 1 124 ? -3.824 -20.656 -19.516 1 96.75 124 LEU B N 1
ATOM 2842 C CA . LEU B 1 124 ? -2.844 -20 -18.672 1 96.75 124 LEU B CA 1
ATOM 2843 C C . LEU B 1 124 ? -1.593 -20.859 -18.516 1 96.75 124 LEU B C 1
ATOM 2845 O O . LEU B 1 124 ? -1.68 -22.094 -18.469 1 96.75 124 LEU B O 1
ATOM 2849 N N . PRO B 1 125 ? -0.448 -20.219 -18.406 1 97.44 125 PRO B N 1
ATOM 2850 C CA . PRO B 1 125 ? 0.802 -20.953 -18.203 1 97.44 125 PRO B CA 1
ATOM 2851 C C . PRO B 1 125 ? 1.022 -21.328 -16.734 1 97.44 125 PRO B C 1
ATOM 2853 O O . PRO B 1 125 ? 0.272 -20.891 -15.859 1 97.44 125 PRO B O 1
ATOM 2856 N N . HIS B 1 126 ? 2.027 -22.188 -16.547 1 98.06 126 HIS B N 1
ATOM 2857 C CA . HIS B 1 126 ? 2.459 -22.531 -15.203 1 98.06 126 HIS B CA 1
ATOM 2858 C C . HIS B 1 126 ? 3.562 -21.594 -14.719 1 98.06 126 HIS B C 1
ATOM 2860 O O . HIS B 1 126 ? 3.762 -21.422 -13.516 1 98.06 126 HIS B O 1
ATOM 2866 N N . ILE B 1 127 ? 4.297 -21.078 -15.656 1 98.56 127 ILE B N 1
ATOM 2867 C CA . ILE B 1 127 ? 5.398 -20.156 -15.406 1 98.56 127 ILE B CA 1
ATOM 2868 C C . ILE B 1 127 ? 5.332 -18.984 -16.375 1 98.56 127 ILE B C 1
ATOM 2870 O O . ILE B 1 127 ? 5.102 -19.188 -17.578 1 98.56 127 ILE B O 1
ATOM 2874 N N . LEU B 1 128 ? 5.492 -17.828 -15.922 1 97.88 128 LEU B N 1
ATOM 2875 C CA . LEU B 1 128 ? 5.508 -16.625 -16.75 1 97.88 128 LEU B CA 1
ATOM 2876 C C . LEU B 1 128 ? 6.828 -15.867 -16.594 1 97.88 128 LEU B C 1
ATOM 2878 O O . LEU B 1 128 ? 7.246 -15.57 -15.469 1 97.88 128 LEU B O 1
ATOM 2882 N N . ARG B 1 129 ? 7.469 -15.617 -17.703 1 96.88 129 ARG B N 1
ATOM 2883 C CA . ARG B 1 129 ? 8.68 -14.812 -17.703 1 96.88 129 ARG B CA 1
ATOM 2884 C C . ARG B 1 129 ? 8.383 -13.383 -18.141 1 96.88 129 ARG B C 1
ATOM 2886 O O . ARG B 1 129 ? 7.633 -13.156 -19.094 1 96.88 129 ARG B O 1
ATOM 2893 N N . ILE B 1 130 ? 8.938 -12.445 -17.422 1 95.5 130 ILE B N 1
ATOM 2894 C CA . ILE B 1 130 ? 8.867 -11.031 -17.766 1 95.5 130 ILE B CA 1
ATOM 2895 C C . ILE B 1 130 ? 10.273 -10.445 -17.875 1 95.5 130 ILE B C 1
ATOM 2897 O O . ILE B 1 130 ? 10.758 -9.805 -16.938 1 95.5 130 ILE B O 1
ATOM 2901 N N . PRO B 1 131 ? 10.844 -10.562 -19.016 1 94.75 131 PRO B N 1
ATOM 2902 C CA . PRO B 1 131 ? 12.242 -10.164 -19.172 1 94.75 131 PRO B CA 1
ATOM 2903 C C . PRO B 1 131 ? 12.477 -8.68 -18.938 1 94.75 131 PRO B C 1
ATOM 2905 O O . PRO B 1 131 ? 13.539 -8.281 -18.453 1 94.75 131 PRO B O 1
ATOM 2908 N N . SER B 1 132 ? 11.508 -7.879 -19.266 1 92.12 132 SER B N 1
ATOM 2909 C CA . SER B 1 132 ? 11.664 -6.434 -19.141 1 92.12 132 SER B CA 1
ATOM 2910 C C . SER B 1 132 ? 12.008 -6.035 -17.703 1 92.12 132 SER B C 1
ATOM 2912 O O . SER B 1 132 ? 12.641 -5.008 -17.469 1 92.12 132 SER B O 1
ATOM 2914 N N . HIS B 1 133 ? 11.617 -6.84 -16.766 1 93.88 133 HIS B N 1
ATOM 2915 C CA . HIS B 1 133 ? 11.898 -6.535 -15.367 1 93.88 133 HIS B CA 1
ATOM 2916 C C . HIS B 1 133 ? 12.688 -7.656 -14.703 1 93.88 133 HIS B C 1
ATOM 2918 O O . HIS B 1 133 ? 12.805 -7.695 -13.477 1 93.88 133 HIS B O 1
ATOM 2924 N N . ASN B 1 134 ? 13.125 -8.609 -15.492 1 96 134 ASN B N 1
ATOM 2925 C CA . ASN B 1 134 ? 13.891 -9.758 -15.016 1 96 134 ASN B CA 1
ATOM 2926 C C . ASN B 1 134 ? 13.125 -10.531 -13.945 1 96 134 ASN B C 1
ATOM 2928 O O . ASN B 1 134 ? 13.672 -10.852 -12.891 1 96 134 ASN B O 1
ATOM 2932 N N . LEU B 1 135 ? 11.828 -10.805 -14.234 1 97.44 135 LEU B N 1
ATOM 2933 C CA . LEU B 1 135 ? 10.945 -11.492 -13.297 1 97.44 135 LEU B CA 1
ATOM 2934 C C . LEU B 1 135 ? 10.531 -12.859 -13.836 1 97.44 135 LEU B C 1
ATOM 2936 O O . LEU B 1 135 ? 10.398 -13.031 -15.055 1 97.44 135 LEU B O 1
ATOM 2940 N N . ILE B 1 136 ? 10.336 -13.781 -12.961 1 98.56 136 ILE B N 1
ATOM 2941 C CA . ILE B 1 136 ? 9.656 -15.047 -13.211 1 98.56 136 ILE B CA 1
ATOM 2942 C C . ILE B 1 136 ? 8.5 -15.219 -12.219 1 98.56 136 ILE B C 1
ATOM 2944 O O . ILE B 1 136 ? 8.688 -15.078 -11.008 1 98.56 136 ILE B O 1
ATOM 2948 N N . ILE B 1 137 ? 7.352 -15.469 -12.727 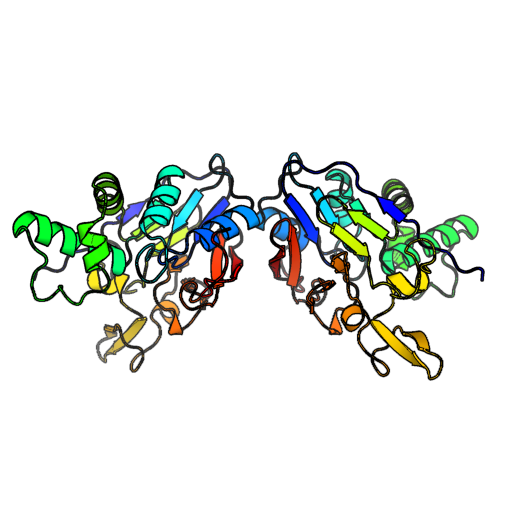1 98.69 137 ILE B N 1
ATOM 2949 C CA . ILE B 1 137 ? 6.168 -15.68 -11.898 1 98.69 137 ILE B CA 1
ATOM 2950 C C . ILE B 1 137 ? 5.824 -17.172 -11.867 1 98.69 137 ILE B C 1
ATOM 2952 O O . ILE B 1 137 ? 5.738 -17.812 -12.914 1 98.69 137 ILE B O 1
ATOM 2956 N N . VAL B 1 138 ? 5.695 -17.719 -10.734 1 98.88 138 VAL B N 1
ATOM 2957 C CA . VAL B 1 138 ? 5.312 -19.109 -10.508 1 98.88 138 VAL B CA 1
ATOM 2958 C C . VAL B 1 138 ? 4.477 -19.203 -9.234 1 98.88 138 VAL B C 1
ATOM 2960 O O . VAL B 1 138 ? 4.523 -18.312 -8.383 1 98.88 138 VAL B O 1
ATOM 2963 N N . HIS B 1 139 ? 3.746 -20.203 -9.102 1 98.81 139 HIS B N 1
ATOM 2964 C CA . HIS B 1 139 ? 2.816 -20.234 -7.977 1 98.81 139 HIS B CA 1
ATOM 2965 C C . HIS B 1 139 ? 3.537 -20.594 -6.676 1 98.81 139 HIS B C 1
ATOM 2967 O O . HIS B 1 139 ? 3.461 -19.844 -5.699 1 98.81 139 HIS B O 1
ATOM 2973 N N . ALA B 1 140 ? 4.293 -21.688 -6.699 1 98.88 140 ALA B N 1
ATOM 2974 C CA . ALA B 1 140 ? 4.816 -22.156 -5.426 1 98.88 140 ALA B CA 1
ATOM 2975 C C . ALA B 1 140 ? 6.332 -21.984 -5.355 1 98.88 140 ALA B C 1
ATOM 2977 O O . ALA B 1 140 ? 6.883 -21.688 -4.293 1 98.88 140 ALA B O 1
ATOM 2978 N N . GLY B 1 141 ? 6.992 -22.297 -6.473 1 98.69 141 GLY B N 1
ATOM 2979 C CA . GLY B 1 141 ? 8.445 -22.156 -6.48 1 98.69 141 GLY B CA 1
ATOM 2980 C C . GLY B 1 141 ? 9.094 -22.828 -7.672 1 98.69 141 GLY B C 1
ATOM 2981 O O . GLY B 1 141 ? 8.406 -23.359 -8.555 1 98.69 141 GLY B O 1
ATOM 2982 N N . LEU B 1 142 ? 10.461 -22.766 -7.625 1 98.62 142 LEU B N 1
ATOM 2983 C CA . LEU B 1 142 ? 11.258 -23.359 -8.695 1 98.62 142 LEU B CA 1
ATOM 2984 C C . LEU B 1 142 ? 12.367 -24.234 -8.117 1 98.62 142 LEU B C 1
ATOM 2986 O O . LEU B 1 142 ? 12.992 -23.875 -7.117 1 98.62 142 LEU B O 1
ATOM 2990 N N . HIS B 1 143 ? 12.547 -25.328 -8.758 1 98.25 143 HIS B N 1
ATOM 2991 C CA . HIS B 1 143 ? 13.742 -26.125 -8.484 1 98.25 143 HIS B CA 1
ATOM 2992 C C . HIS B 1 143 ? 14.984 -25.469 -9.086 1 98.25 143 HIS B C 1
ATOM 2994 O O . HIS B 1 143 ? 15.109 -25.375 -10.312 1 98.25 143 HIS B O 1
ATOM 3000 N N . PRO B 1 144 ? 15.953 -25.062 -8.289 1 97.88 144 PRO B N 1
ATOM 3001 C CA . PRO B 1 144 ? 17.062 -24.234 -8.797 1 97.88 144 PRO B CA 1
ATOM 3002 C C . PRO B 1 144 ? 18.016 -25.016 -9.695 1 97.88 144 PRO B C 1
ATOM 3004 O O . PRO B 1 144 ? 18.828 -24.422 -10.398 1 97.88 144 PRO B O 1
ATOM 3007 N N . GLN B 1 145 ? 17.953 -26.328 -9.711 1 97.5 145 GLN B N 1
ATOM 3008 C CA . GLN B 1 145 ? 18.891 -27.141 -10.484 1 97.5 145 GLN B CA 1
ATOM 3009 C C . GLN B 1 145 ? 18.281 -27.547 -11.828 1 97.5 145 GLN B C 1
ATOM 3011 O O . GLN B 1 145 ? 18.906 -28.25 -12.609 1 97.5 145 GLN B O 1
ATOM 3016 N N . LEU B 1 146 ? 17.031 -27.172 -12.086 1 97.25 146 LEU B N 1
ATOM 3017 C CA . LEU B 1 146 ? 16.344 -27.531 -13.328 1 97.25 146 LEU B CA 1
ATOM 3018 C C . LEU B 1 146 ? 16.047 -26.297 -14.164 1 97.25 146 LEU B C 1
ATOM 3020 O O . LEU B 1 146 ? 15.68 -25.25 -13.617 1 97.25 146 LEU B O 1
ATOM 3024 N N . PRO B 1 147 ? 16.234 -26.438 -15.492 1 96.06 147 PRO B N 1
ATOM 3025 C CA . PRO B 1 147 ? 15.742 -25.344 -16.328 1 96.06 147 PRO B CA 1
ATOM 3026 C C . PRO B 1 147 ? 14.219 -25.188 -16.266 1 96.06 147 PRO B C 1
ATOM 3028 O O . PRO B 1 147 ? 13.516 -26.109 -15.852 1 96.06 147 PRO B O 1
ATOM 3031 N N . LEU B 1 148 ? 13.703 -24.016 -16.625 1 96.75 148 LEU B N 1
ATOM 3032 C CA . LEU B 1 148 ? 12.289 -23.703 -16.5 1 96.75 148 LEU B CA 1
ATOM 3033 C C . LEU B 1 148 ? 11.43 -24.734 -17.234 1 96.75 148 LEU B C 1
ATOM 3035 O O . LEU B 1 148 ? 10.375 -25.141 -16.734 1 96.75 148 LEU B O 1
ATOM 3039 N N . GLU B 1 149 ? 11.945 -25.25 -18.328 1 94.38 149 GLU B N 1
ATOM 3040 C CA . GLU B 1 149 ? 11.18 -26.141 -19.203 1 94.38 149 GLU B CA 1
ATOM 3041 C C . GLU B 1 149 ? 11.133 -27.562 -18.641 1 94.38 149 GLU B C 1
ATOM 3043 O O . GLU B 1 149 ? 10.352 -28.391 -19.109 1 94.38 149 GLU B O 1
ATOM 3048 N N . ARG B 1 150 ? 11.867 -27.797 -17.641 1 96.69 150 ARG B N 1
ATOM 3049 C CA . ARG B 1 150 ? 11.914 -29.141 -17.062 1 96.69 150 ARG B CA 1
ATOM 3050 C C . ARG B 1 150 ? 11.312 -29.156 -15.664 1 96.69 150 ARG B C 1
ATOM 3052 O O . ARG B 1 150 ? 11.461 -30.125 -14.922 1 96.69 150 ARG B O 1
ATOM 3059 N N . GLN B 1 151 ? 10.75 -28.031 -15.312 1 98.06 151 GLN B N 1
ATOM 3060 C CA . GLN B 1 151 ? 10.039 -27.984 -14.039 1 98.06 151 GLN B CA 1
ATOM 3061 C C . GLN B 1 151 ? 8.773 -28.844 -14.078 1 98.06 151 GLN B C 1
ATOM 3063 O O . GLN B 1 151 ? 8.023 -28.797 -15.055 1 98.06 151 GLN B O 1
ATOM 3068 N N . ARG B 1 152 ? 8.523 -29.594 -13.07 1 97.62 152 ARG B N 1
ATOM 3069 C CA . ARG B 1 152 ? 7.316 -30.422 -13 1 97.62 152 ARG B CA 1
ATOM 3070 C C . ARG B 1 152 ? 6.145 -29.609 -12.438 1 97.62 152 ARG B C 1
ATOM 3072 O O . ARG B 1 152 ? 6.289 -28.922 -11.422 1 97.62 152 ARG B O 1
ATOM 3079 N N . VAL B 1 153 ? 4.996 -29.75 -13.016 1 98 153 VAL B N 1
ATOM 3080 C CA . VAL B 1 153 ? 3.801 -29 -12.633 1 98 153 VAL B CA 1
ATOM 3081 C C . VAL B 1 153 ? 3.484 -29.266 -11.164 1 98 153 VAL B C 1
ATOM 3083 O O . VAL B 1 153 ? 3.227 -28.328 -10.398 1 98 153 VAL B O 1
ATOM 3086 N N . LYS B 1 154 ? 3.518 -30.5 -10.773 1 97.25 154 LYS B N 1
ATOM 3087 C CA . LYS B 1 154 ? 3.203 -30.859 -9.391 1 97.25 154 LYS B CA 1
ATOM 3088 C C . LYS B 1 154 ? 4.121 -30.125 -8.422 1 97.25 154 LYS B C 1
ATOM 3090 O O . LYS B 1 154 ? 3.662 -29.578 -7.414 1 97.25 154 LYS B O 1
ATOM 3095 N N . ASP B 1 155 ? 5.375 -30.031 -8.727 1 98.12 155 ASP B N 1
ATOM 3096 C CA . ASP B 1 155 ? 6.363 -29.422 -7.844 1 98.12 155 ASP B CA 1
ATOM 3097 C C . ASP B 1 155 ? 6.168 -27.906 -7.766 1 98.12 155 ASP B C 1
ATOM 3099 O O . ASP B 1 155 ? 6.035 -27.344 -6.676 1 98.12 155 ASP B O 1
ATOM 3103 N N . ILE B 1 156 ? 6.031 -27.219 -8.875 1 98.5 156 ILE B N 1
ATOM 3104 C CA . ILE B 1 156 ? 6.074 -25.766 -8.906 1 98.5 156 ILE B CA 1
ATOM 3105 C C . ILE B 1 156 ? 4.73 -25.203 -8.445 1 98.5 156 ILE B C 1
ATOM 3107 O O . ILE B 1 156 ? 4.59 -23.984 -8.266 1 98.5 156 ILE B O 1
ATOM 3111 N N . THR B 1 157 ? 3.75 -26.094 -8.203 1 98.5 157 THR B N 1
ATOM 3112 C CA . THR B 1 157 ? 2.467 -25.609 -7.707 1 98.5 157 THR B CA 1
ATOM 3113 C C . THR B 1 157 ? 2.295 -25.969 -6.23 1 98.5 157 THR B C 1
ATOM 3115 O O . THR B 1 157 ? 1.348 -25.516 -5.586 1 98.5 157 THR B O 1
ATOM 3118 N N . THR B 1 158 ? 3.305 -26.766 -5.652 1 98.31 158 THR B N 1
ATOM 3119 C CA . THR B 1 158 ? 3.006 -27.219 -4.297 1 98.31 158 THR B CA 1
ATOM 3120 C C . THR B 1 158 ? 4.242 -27.109 -3.406 1 98.31 158 THR B C 1
ATOM 3122 O O . THR B 1 158 ? 4.148 -27.234 -2.184 1 98.31 158 THR B O 1
ATOM 3125 N N . MET B 1 159 ? 5.355 -26.859 -3.955 1 98.44 159 MET B N 1
ATOM 3126 C CA . MET B 1 159 ? 6.59 -26.953 -3.176 1 98.44 159 MET B CA 1
ATOM 3127 C C . MET B 1 159 ? 6.645 -25.859 -2.115 1 98.44 159 MET B C 1
ATOM 3129 O O . MET B 1 159 ? 6.07 -24.781 -2.295 1 98.44 159 MET B O 1
ATOM 3133 N N . ARG B 1 160 ? 7.367 -26.156 -1.039 1 98.56 160 ARG B N 1
ATOM 3134 C CA . ARG B 1 160 ? 7.672 -25.203 0.013 1 98.56 160 ARG B CA 1
ATOM 3135 C C . ARG B 1 160 ? 9.148 -25.234 0.381 1 98.56 160 ARG B C 1
ATOM 3137 O O . ARG B 1 160 ? 9.789 -24.188 0.52 1 98.56 160 ARG B O 1
ATOM 3144 N N . ASN B 1 161 ? 9.633 -26.438 0.492 1 98.62 161 ASN B N 1
ATOM 3145 C CA . ASN B 1 161 ? 11.023 -26.625 0.887 1 98.62 161 ASN B CA 1
ATOM 3146 C C . ASN B 1 161 ? 11.789 -27.469 -0.135 1 98.62 161 ASN B C 1
ATOM 3148 O O . ASN B 1 161 ? 11.18 -28.109 -1 1 98.62 161 ASN B O 1
ATOM 3152 N N . LEU B 1 162 ? 13.102 -27.391 0.013 1 98.44 162 LEU B N 1
ATOM 3153 C CA . LEU B 1 162 ? 14.031 -28.297 -0.666 1 98.44 162 LEU B CA 1
ATOM 3154 C C . LEU B 1 162 ? 14.906 -29.031 0.34 1 98.44 162 LEU B C 1
ATOM 3156 O O . LEU B 1 162 ? 15.375 -28.438 1.313 1 98.44 162 LEU B O 1
ATOM 3160 N N . ILE B 1 163 ? 15.039 -30.297 0.113 1 98.25 163 ILE B N 1
ATOM 3161 C CA . ILE B 1 163 ? 15.875 -31.156 0.955 1 98.25 163 ILE B CA 1
ATOM 3162 C C . ILE B 1 163 ? 17.156 -31.516 0.211 1 98.25 163 ILE B C 1
ATOM 3164 O O . ILE B 1 163 ? 17.109 -32.062 -0.883 1 98.25 163 ILE B O 1
ATOM 3168 N N . SER B 1 164 ? 18.234 -31.156 0.822 1 97.12 164 SER B N 1
ATOM 3169 C CA . SER B 1 164 ? 19.531 -31.469 0.216 1 97.12 164 SER B CA 1
ATOM 3170 C C . SER B 1 164 ? 19.984 -32.875 0.564 1 97.12 164 SER B C 1
ATOM 3172 O O . SER B 1 164 ? 19.875 -33.312 1.716 1 97.12 164 SER B O 1
ATOM 3174 N N . HIS B 1 165 ? 20.578 -33.531 -0.41 1 96.62 165 HIS B N 1
ATOM 3175 C CA . HIS B 1 165 ? 21.125 -34.875 -0.219 1 96.62 165 HIS B CA 1
ATOM 3176 C C . HIS B 1 165 ? 22.641 -34.875 -0.356 1 96.62 165 HIS B C 1
ATOM 3178 O O . HIS B 1 165 ? 23.219 -33.875 -0.821 1 96.62 165 HIS B O 1
ATOM 3184 N N . ALA B 1 166 ? 23.281 -36 0.022 1 95.81 166 ALA B N 1
ATOM 3185 C CA . ALA B 1 166 ? 24.734 -36.094 0.074 1 95.81 166 ALA B CA 1
ATOM 3186 C C . ALA B 1 166 ? 25.359 -35.938 -1.313 1 95.81 166 ALA B C 1
ATOM 3188 O O . ALA B 1 166 ? 26.453 -35.406 -1.45 1 95.81 166 ALA B O 1
ATOM 3189 N N . ASP B 1 167 ? 24.641 -36.25 -2.344 1 96.06 167 ASP B N 1
ATOM 3190 C CA . ASP B 1 167 ? 25.188 -36.188 -3.699 1 96.06 167 ASP B CA 1
ATOM 3191 C C . ASP B 1 167 ? 24.969 -34.812 -4.312 1 96.06 167 ASP B C 1
ATOM 3193 O O . ASP B 1 167 ? 25.234 -34.594 -5.5 1 96.06 167 ASP B O 1
ATOM 3197 N N . GLY B 1 168 ? 24.391 -33.969 -3.605 1 95.25 168 GLY B N 1
ATOM 3198 C CA . GLY B 1 168 ? 24.219 -32.594 -4.086 1 95.25 168 GLY B CA 1
ATOM 3199 C C . GLY B 1 168 ? 22.844 -32.375 -4.691 1 95.25 168 GLY B C 1
ATOM 3200 O O . GLY B 1 168 ? 22.5 -31.234 -5.02 1 95.25 168 GLY B O 1
ATOM 3201 N N . SER B 1 169 ? 22.062 -33.406 -4.805 1 96.25 169 SER B N 1
ATOM 3202 C CA . SER B 1 169 ? 20.734 -33.281 -5.398 1 96.25 169 SER B CA 1
ATOM 3203 C C . SER B 1 169 ? 19.75 -32.656 -4.414 1 96.25 169 SER B C 1
ATOM 3205 O O . SER B 1 169 ? 19.922 -32.75 -3.199 1 96.25 169 SE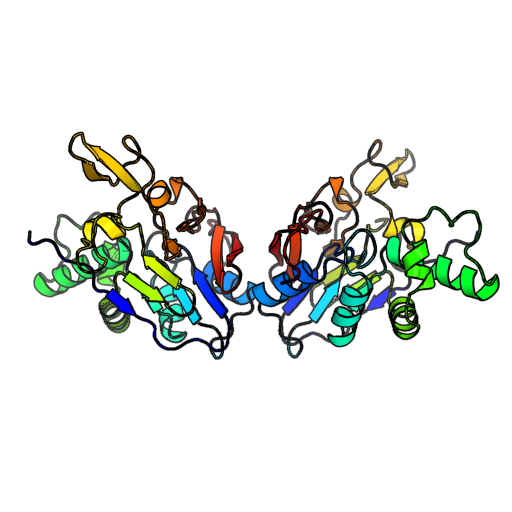R B O 1
ATOM 3207 N N . LEU B 1 170 ? 18.75 -31.953 -4.965 1 97.62 170 LEU B N 1
ATOM 3208 C CA . LEU B 1 170 ? 17.703 -31.328 -4.168 1 97.62 170 LEU B CA 1
ATOM 3209 C C . LEU B 1 170 ? 16.359 -32 -4.414 1 97.62 170 LEU B C 1
ATOM 3211 O O . LEU B 1 170 ? 15.977 -32.25 -5.562 1 97.62 170 LEU B O 1
ATOM 3215 N N . GLU B 1 171 ? 15.75 -32.344 -3.346 1 97.75 171 GLU B N 1
ATOM 3216 C CA . GLU B 1 171 ? 14.43 -32.938 -3.404 1 97.75 171 GLU B CA 1
ATOM 3217 C C . GLU B 1 171 ? 13.344 -31.969 -2.988 1 97.75 171 GLU B C 1
ATOM 3219 O O . GLU B 1 171 ? 13.469 -31.281 -1.965 1 97.75 171 GLU B O 1
ATOM 3224 N N . VAL B 1 172 ? 12.312 -31.922 -3.789 1 97.69 172 VAL B N 1
ATOM 3225 C CA . VAL B 1 172 ? 11.203 -31.016 -3.51 1 97.69 172 VAL B CA 1
ATOM 3226 C C . VAL B 1 172 ? 10.344 -31.578 -2.385 1 97.69 172 VAL B C 1
ATOM 3228 O O . VAL B 1 172 ? 10.055 -32.781 -2.355 1 97.69 172 VAL B O 1
ATOM 3231 N N . SER B 1 173 ? 9.906 -30.719 -1.481 1 98 173 SER B N 1
ATOM 3232 C CA . SER B 1 173 ? 8.992 -31.109 -0.414 1 98 173 SER B CA 1
ATOM 3233 C C . SER B 1 173 ? 7.828 -30.141 -0.303 1 98 173 SER B C 1
ATOM 3235 O O . SER B 1 173 ? 8.023 -28.922 -0.312 1 98 173 SER B O 1
ATOM 3237 N N . GLU B 1 174 ? 6.641 -30.672 -0.201 1 97.38 174 GLU B N 1
ATOM 3238 C CA . GLU B 1 174 ? 5.449 -29.875 0.053 1 97.38 174 GLU B CA 1
ATOM 3239 C C . GLU B 1 174 ? 5.348 -29.484 1.526 1 97.38 174 GLU B C 1
ATOM 3241 O O . GLU B 1 174 ? 4.613 -28.562 1.884 1 97.38 174 GLU B O 1
ATOM 3246 N N . GLU B 1 175 ? 6.078 -30.172 2.35 1 96.19 175 GLU B N 1
ATOM 3247 C CA . GLU B 1 175 ? 6.078 -29.953 3.793 1 96.19 175 GLU B CA 1
ATOM 3248 C C . GLU B 1 175 ? 7.262 -29.078 4.219 1 96.19 175 GLU B C 1
ATOM 3250 O O . GLU B 1 175 ? 8.211 -28.906 3.451 1 96.19 175 GLU B O 1
ATOM 3255 N N . THR B 1 176 ? 7.172 -28.594 5.438 1 95.94 176 THR B N 1
ATOM 3256 C CA . THR B 1 176 ? 8.211 -27.688 5.906 1 95.94 176 THR B CA 1
ATOM 3257 C C . THR B 1 176 ? 8.992 -28.312 7.059 1 95.94 176 THR B C 1
ATOM 3259 O O . THR B 1 176 ? 9.781 -27.625 7.727 1 95.94 176 THR B O 1
ATOM 3262 N N . ASN B 1 177 ? 8.805 -29.547 7.344 1 95.62 177 ASN B N 1
ATOM 3263 C CA . ASN B 1 177 ? 9.406 -30.203 8.5 1 95.62 177 ASN B CA 1
ATOM 3264 C C . ASN B 1 177 ? 10.852 -30.594 8.234 1 95.62 177 ASN B C 1
ATOM 3266 O O . ASN B 1 177 ? 11.594 -30.906 9.172 1 95.62 177 ASN B O 1
ATOM 3270 N N . ALA B 1 178 ? 11.227 -30.641 6.973 1 96.19 178 ALA B N 1
ATOM 3271 C CA . ALA B 1 178 ? 12.609 -30.938 6.598 1 96.19 178 ALA B CA 1
ATOM 3272 C C . ALA B 1 178 ? 13.094 -30 5.5 1 96.19 178 ALA B C 1
ATOM 3274 O O . ALA B 1 178 ? 12.289 -29.391 4.797 1 96.19 178 ALA B O 1
ATOM 3275 N N . GLY B 1 179 ? 14.438 -29.812 5.465 1 97.81 179 GLY B N 1
ATOM 3276 C CA . GLY B 1 179 ? 15.008 -28.969 4.434 1 97.81 179 GLY B CA 1
ATOM 3277 C C . GLY B 1 179 ? 14.891 -27.484 4.742 1 97.81 179 GLY B C 1
ATOM 3278 O O . GLY B 1 179 ? 14.773 -27.094 5.906 1 97.81 179 GLY B O 1
ATOM 3279 N N . VAL B 1 180 ? 15.055 -26.672 3.66 1 98.06 180 VAL B N 1
ATOM 3280 C CA . VAL B 1 180 ? 15.008 -25.219 3.797 1 98.06 180 VAL B CA 1
ATOM 3281 C C . VAL B 1 180 ? 14.023 -24.641 2.783 1 98.06 180 VAL B C 1
ATOM 3283 O O . VAL B 1 180 ? 13.719 -25.281 1.769 1 98.06 180 VAL B O 1
ATOM 3286 N N . PRO B 1 181 ? 13.438 -23.469 3.105 1 98.38 181 PRO B N 1
ATOM 3287 C CA . PRO B 1 181 ? 12.594 -22.844 2.09 1 98.38 181 PRO B CA 1
ATOM 3288 C C . PRO B 1 181 ? 13.266 -22.766 0.722 1 98.38 181 PRO B C 1
ATOM 3290 O O . PRO B 1 181 ? 14.422 -22.344 0.622 1 98.38 181 PRO B O 1
ATOM 3293 N N . TRP B 1 182 ? 12.555 -23.156 -0.269 1 98.62 182 TRP B N 1
ATOM 3294 C CA . TRP B 1 182 ? 13.164 -23.219 -1.593 1 98.62 182 TRP B CA 1
ATOM 3295 C C . TRP B 1 182 ? 13.758 -21.859 -1.978 1 98.62 182 TRP B C 1
ATOM 3297 O O . TRP B 1 182 ? 14.828 -21.797 -2.592 1 98.62 182 TRP B O 1
ATOM 3307 N N . ALA B 1 183 ? 13.086 -20.797 -1.638 1 98.44 183 ALA B N 1
ATOM 3308 C CA . ALA B 1 183 ? 13.43 -19.438 -2.057 1 98.44 183 ALA B CA 1
ATOM 3309 C C . ALA B 1 183 ? 14.797 -19.031 -1.521 1 98.44 183 ALA B C 1
ATOM 3311 O O . ALA B 1 183 ? 15.5 -18.219 -2.135 1 98.44 183 ALA B O 1
ATOM 3312 N N . SER B 1 184 ? 15.172 -19.562 -0.402 1 97.81 184 SER B N 1
ATOM 3313 C CA . SER B 1 184 ? 16.469 -19.234 0.192 1 97.81 184 SER B CA 1
ATOM 3314 C C . SER B 1 184 ? 17.609 -19.781 -0.655 1 97.81 184 SER B C 1
ATOM 3316 O O . SER B 1 184 ? 18.75 -19.328 -0.52 1 97.81 184 SER B O 1
ATOM 3318 N N . LEU B 1 185 ? 17.281 -20.703 -1.54 1 97.62 185 LEU B N 1
ATOM 3319 C CA . LEU B 1 185 ? 18.328 -21.328 -2.35 1 97.62 185 LEU B CA 1
ATOM 3320 C C . LEU B 1 185 ? 18.359 -20.734 -3.754 1 97.62 185 LEU B C 1
ATOM 3322 O O . LEU B 1 185 ? 19.219 -21.078 -4.559 1 97.62 185 LEU B O 1
ATOM 3326 N N . TRP B 1 186 ? 17.406 -19.906 -4.082 1 97.88 186 TRP B N 1
ATOM 3327 C CA . TRP B 1 186 ? 17.391 -19.25 -5.391 1 97.88 186 TRP B CA 1
ATOM 3328 C C . TRP B 1 186 ? 18.391 -18.094 -5.445 1 97.88 186 TRP B C 1
ATOM 3330 O O . TRP B 1 186 ? 18.344 -17.188 -4.617 1 97.88 186 TRP B O 1
ATOM 3340 N N . ARG B 1 187 ? 19.266 -18.078 -6.402 1 94.94 187 ARG B N 1
ATOM 3341 C CA . ARG B 1 187 ? 20.375 -17.125 -6.398 1 94.94 187 ARG B CA 1
ATOM 3342 C C . ARG B 1 187 ? 20.266 -16.141 -7.562 1 94.94 187 ARG B C 1
ATOM 3344 O O . ARG B 1 187 ? 21.172 -15.336 -7.801 1 94.94 187 ARG B O 1
ATOM 3351 N N . GLY B 1 188 ? 19.25 -16.094 -8.227 1 93.81 188 GLY B N 1
ATOM 3352 C CA . GLY B 1 188 ? 19.062 -15.219 -9.375 1 93.81 188 GLY B CA 1
ATOM 3353 C C . GLY B 1 188 ? 19.594 -15.805 -10.664 1 93.81 188 GLY B C 1
ATOM 3354 O O . GLY B 1 188 ? 19.656 -17.031 -10.82 1 93.81 188 GLY B O 1
ATOM 3355 N N . PRO B 1 189 ? 19.719 -15.109 -11.727 1 96.06 189 PRO B N 1
ATOM 3356 C CA . PRO B 1 189 ? 19.688 -13.648 -11.719 1 96.06 189 PRO B CA 1
ATOM 3357 C C . PRO B 1 189 ? 18.266 -13.086 -11.711 1 96.06 189 PRO B C 1
ATOM 3359 O O . PRO B 1 189 ? 18.062 -11.914 -11.375 1 96.06 189 PRO B O 1
ATOM 3362 N N . GLU B 1 190 ? 17.219 -13.867 -12.109 1 97.69 190 GLU B N 1
ATOM 3363 C CA . GLU B 1 190 ? 15.836 -13.383 -12.133 1 97.69 190 GLU B CA 1
ATOM 3364 C C . GLU B 1 190 ? 15.234 -13.375 -10.727 1 97.69 190 GLU B C 1
ATOM 3366 O O . GLU B 1 190 ? 15.602 -14.188 -9.883 1 97.69 190 GLU B O 1
ATOM 3371 N N . VAL B 1 191 ? 14.414 -12.43 -10.547 1 98.19 191 VAL B N 1
ATOM 3372 C CA . VAL B 1 191 ? 13.617 -12.398 -9.32 1 98.19 191 VAL B CA 1
ATOM 3373 C C . VAL B 1 191 ? 12.367 -13.258 -9.5 1 98.19 191 VAL B C 1
ATOM 3375 O O . VAL B 1 191 ? 11.617 -13.086 -10.461 1 98.19 191 VAL B O 1
ATOM 3378 N N . VAL B 1 192 ? 12.172 -14.188 -8.602 1 98.81 192 VAL B N 1
ATOM 3379 C CA . VAL B 1 192 ? 11.008 -15.062 -8.672 1 98.81 192 VAL B CA 1
ATOM 3380 C C . VAL B 1 192 ? 9.906 -14.531 -7.75 1 98.81 192 VAL B C 1
ATOM 3382 O O . VAL B 1 192 ? 10.156 -14.258 -6.57 1 98.81 192 VAL B O 1
ATOM 3385 N N . VAL B 1 193 ? 8.75 -14.312 -8.266 1 98.81 193 VAL B N 1
ATOM 3386 C CA . VAL B 1 193 ? 7.582 -13.914 -7.488 1 98.81 193 VAL B CA 1
ATOM 3387 C C . VAL B 1 193 ? 6.598 -15.078 -7.402 1 98.81 193 VAL B C 1
ATOM 3389 O O . VAL B 1 193 ? 6.242 -15.672 -8.422 1 98.81 193 VAL B O 1
ATOM 3392 N N . PHE B 1 194 ? 6.199 -15.414 -6.172 1 98.88 194 PHE B N 1
ATOM 3393 C CA . PHE B 1 194 ? 5.391 -16.609 -5.992 1 98.88 194 PHE B CA 1
ATOM 3394 C C . PHE B 1 194 ? 4.371 -16.406 -4.875 1 98.88 194 PHE B C 1
ATOM 3396 O O . PHE B 1 194 ? 4.301 -15.336 -4.273 1 98.88 194 PHE B O 1
ATOM 3403 N N . GLY B 1 195 ? 3.447 -17.375 -4.672 1 98.75 195 GLY B N 1
ATOM 3404 C CA . GLY B 1 195 ? 2.473 -17.438 -3.596 1 98.75 195 GLY B CA 1
ATOM 3405 C C . GLY B 1 195 ? 2.482 -18.766 -2.867 1 98.75 195 GLY B C 1
ATOM 3406 O O . GLY B 1 195 ? 3.535 -19.234 -2.428 1 98.75 195 GLY B O 1
ATOM 3407 N N . HIS B 1 196 ? 1.37 -19.344 -2.588 1 98.31 196 HIS B N 1
ATOM 3408 C CA . HIS B 1 196 ? 1.172 -20.734 -2.174 1 98.31 196 HIS B CA 1
ATOM 3409 C C . HIS B 1 196 ? 1.456 -20.906 -0.685 1 98.31 196 HIS B C 1
ATOM 3411 O O . HIS B 1 196 ? 0.779 -21.688 -0.007 1 98.31 196 HIS B O 1
ATOM 3417 N N . ASP B 1 197 ? 2.432 -20.25 -0.154 1 97.56 197 ASP B N 1
ATOM 3418 C CA . ASP B 1 197 ? 2.938 -20.547 1.183 1 97.56 197 ASP B CA 1
ATOM 3419 C C . ASP B 1 197 ? 2.361 -19.578 2.215 1 97.56 197 ASP B C 1
ATOM 3421 O O . ASP B 1 197 ? 3.104 -18.844 2.865 1 97.56 197 ASP B O 1
ATOM 3425 N N . ALA B 1 198 ? 1.141 -19.734 2.486 1 96.62 198 ALA B N 1
ATOM 3426 C CA . ALA B 1 198 ? 0.427 -18.859 3.416 1 96.62 198 ALA B CA 1
ATOM 3427 C C . ALA B 1 198 ? 1.054 -18.906 4.805 1 96.62 198 ALA B C 1
ATOM 3429 O O . ALA B 1 198 ? 1.032 -17.922 5.539 1 96.62 198 ALA B O 1
ATOM 3430 N N . ARG B 1 199 ? 1.604 -20 5.109 1 95.44 199 ARG B N 1
ATOM 3431 C CA . ARG B 1 199 ? 2.162 -20.188 6.445 1 95.44 199 ARG B CA 1
ATOM 3432 C C . ARG B 1 199 ? 3.307 -19.219 6.707 1 95.44 199 ARG B C 1
ATOM 3434 O O . ARG B 1 199 ? 3.52 -18.797 7.844 1 95.44 199 ARG B O 1
ATOM 3441 N N . ARG B 1 200 ? 3.973 -18.859 5.641 1 96.81 200 ARG B N 1
ATOM 3442 C CA . ARG B 1 200 ? 5.133 -18 5.805 1 96.81 200 ARG B CA 1
ATOM 3443 C C . ARG B 1 200 ? 4.781 -16.547 5.492 1 96.81 200 ARG B C 1
ATOM 3445 O O . ARG B 1 200 ? 5.641 -15.664 5.562 1 96.81 200 ARG B O 1
ATOM 3452 N N . ASN B 1 201 ? 3.545 -16.344 5.176 1 97.44 201 ASN B N 1
ATOM 3453 C CA . ASN B 1 201 ? 3.109 -14.992 4.859 1 97.44 201 ASN B CA 1
ATOM 3454 C C . ASN B 1 201 ? 4.008 -14.352 3.805 1 97.44 201 ASN B C 1
ATOM 3456 O O . ASN B 1 201 ? 4.508 -15.031 2.908 1 97.44 201 ASN B O 1
ATOM 3460 N N . VAL B 1 202 ? 4.109 -13.07 3.807 1 97.75 202 VAL B N 1
ATOM 3461 C CA . VAL B 1 202 ? 4.926 -12.367 2.826 1 97.75 202 VAL B CA 1
ATOM 3462 C C . VAL B 1 202 ? 6.402 -12.688 3.062 1 97.75 202 VAL B C 1
ATOM 3464 O O . VAL B 1 202 ? 6.871 -12.672 4.203 1 97.75 202 VAL B O 1
ATOM 3467 N N . GLN B 1 203 ? 7.074 -13.031 2.035 1 97.25 203 GLN B N 1
ATOM 3468 C CA . GLN B 1 203 ? 8.508 -13.289 2.051 1 97.25 203 GLN B CA 1
ATOM 3469 C C . GLN B 1 203 ? 9.25 -12.32 1.143 1 97.25 203 GLN B C 1
ATOM 3471 O O . GLN B 1 203 ? 8.828 -12.07 0.013 1 97.25 203 GLN B O 1
ATOM 3476 N N . GLN B 1 204 ? 10.312 -11.766 1.654 1 96.56 204 GLN B N 1
ATOM 3477 C CA . GLN B 1 204 ? 11.148 -10.859 0.882 1 96.56 204 GLN B CA 1
ATOM 3478 C C . GLN B 1 204 ? 12.617 -11.273 0.939 1 96.56 204 GLN B C 1
ATOM 3480 O O . GLN B 1 204 ? 13.289 -11.062 1.951 1 96.56 204 GLN B O 1
ATOM 3485 N N . LEU B 1 205 ? 13.047 -11.875 -0.074 1 96.25 205 LEU B N 1
ATOM 3486 C CA . LEU B 1 205 ? 14.438 -12.281 -0.251 1 96.25 205 LEU B CA 1
ATOM 3487 C C . LEU B 1 205 ? 15.078 -11.531 -1.413 1 96.25 205 LEU B C 1
ATOM 3489 O O . LEU B 1 205 ? 14.383 -10.883 -2.199 1 96.25 205 LEU B O 1
ATOM 3493 N N . PRO B 1 206 ? 16.359 -11.523 -1.577 1 94.94 206 PRO B N 1
ATOM 3494 C CA . PRO B 1 206 ? 17.031 -10.734 -2.609 1 94.94 206 PRO B CA 1
ATOM 3495 C C . PRO B 1 206 ? 16.531 -11.055 -4.016 1 94.94 206 PRO B C 1
ATOM 3497 O O . PRO B 1 206 ? 16.406 -10.148 -4.848 1 94.94 206 PRO B O 1
ATOM 3500 N N . PHE B 1 207 ? 16.125 -12.375 -4.188 1 97.62 207 PHE B N 1
ATOM 3501 C CA . PHE B 1 207 ? 15.734 -12.742 -5.539 1 97.62 207 PHE B CA 1
ATOM 3502 C C . PHE B 1 207 ? 14.406 -13.5 -5.523 1 97.62 207 PHE B C 1
ATOM 3504 O O . PHE B 1 207 ? 14.141 -14.32 -6.406 1 97.62 207 PHE B O 1
ATOM 3511 N N . ALA B 1 208 ? 13.656 -13.258 -4.473 1 98.5 208 ALA B N 1
ATOM 3512 C CA . ALA B 1 208 ? 12.375 -13.945 -4.414 1 98.5 208 ALA B CA 1
ATOM 3513 C C . ALA B 1 208 ? 11.375 -13.172 -3.547 1 98.5 208 ALA B C 1
ATOM 3515 O O . ALA B 1 208 ? 11.734 -12.664 -2.484 1 98.5 208 ALA B O 1
ATOM 3516 N N . PHE B 1 209 ? 10.18 -13.031 -4.004 1 98.5 209 PHE B N 1
ATOM 3517 C CA . PHE B 1 209 ? 9.086 -12.453 -3.242 1 98.5 209 PHE B CA 1
ATOM 3518 C C . PHE B 1 209 ? 7.934 -13.445 -3.111 1 98.5 209 PHE B C 1
ATOM 3520 O O . PHE B 1 209 ? 7.41 -13.938 -4.113 1 98.5 209 PHE B O 1
ATOM 3527 N N . GLY B 1 210 ? 7.566 -13.812 -1.965 1 98.75 210 GLY B N 1
ATOM 3528 C CA . GLY B 1 210 ? 6.336 -14.547 -1.703 1 98.75 210 GLY B CA 1
ATOM 3529 C C . GLY B 1 210 ? 5.18 -13.641 -1.32 1 98.75 210 GLY B C 1
ATOM 3530 O O . GLY B 1 210 ? 5.289 -12.844 -0.39 1 98.75 210 GLY B O 1
ATOM 3531 N N . LEU B 1 211 ? 4.035 -13.836 -1.92 1 98.75 211 LEU B N 1
ATOM 3532 C CA . LEU B 1 211 ? 3.004 -12.812 -1.782 1 98.75 211 LEU B CA 1
ATOM 3533 C C . LEU B 1 211 ? 1.763 -13.375 -1.104 1 98.75 211 LEU B C 1
ATOM 3535 O O . LEU B 1 211 ? 0.756 -12.68 -0.957 1 98.75 211 LEU B O 1
ATOM 3539 N N . ASP B 1 212 ? 1.771 -14.68 -0.761 1 98.75 212 ASP B N 1
ATOM 3540 C CA . ASP B 1 212 ? 0.606 -15.203 -0.058 1 98.75 212 ASP B CA 1
ATOM 3541 C C . ASP B 1 212 ? 0.522 -14.648 1.362 1 98.75 212 ASP B C 1
ATOM 3543 O O . ASP B 1 212 ? 1.219 -15.125 2.262 1 98.75 212 ASP B O 1
ATOM 3547 N N . SER B 1 213 ? -0.415 -13.773 1.555 1 98.31 213 SER B N 1
ATOM 3548 C CA . SER B 1 213 ? -0.538 -13.109 2.85 1 98.31 213 SER B CA 1
ATOM 3549 C C . SER B 1 213 ? -1.854 -13.469 3.529 1 98.31 213 SER B C 1
ATOM 3551 O O . SER B 1 213 ? -2.41 -12.664 4.281 1 98.31 213 SER B O 1
ATOM 3553 N N . ARG B 1 214 ? -2.414 -14.641 3.15 1 98.06 214 ARG B N 1
ATOM 3554 C CA . ARG B 1 214 ? -3.541 -15.258 3.846 1 98.06 214 ARG B CA 1
ATOM 3555 C C . ARG B 1 214 ? -4.812 -14.438 3.662 1 98.06 214 ARG B C 1
ATOM 3557 O O . ARG B 1 214 ? -5.578 -14.242 4.609 1 98.06 214 ARG B O 1
ATOM 3564 N N . CYS B 1 215 ? -5.043 -13.992 2.508 1 98.12 215 CYS B N 1
ATOM 3565 C CA . CYS B 1 215 ? -6.199 -13.141 2.229 1 98.12 215 CYS B CA 1
ATOM 3566 C C . CYS B 1 215 ? -7.492 -13.82 2.668 1 98.12 215 CYS B C 1
ATOM 3568 O O . CYS B 1 215 ? -8.297 -13.227 3.389 1 98.12 215 CYS B O 1
ATOM 3570 N N . VAL B 1 216 ? -7.699 -15.047 2.309 1 97.88 216 VAL B N 1
ATOM 3571 C CA . VAL B 1 216 ? -8.977 -15.719 2.525 1 97.88 216 VAL B CA 1
ATOM 3572 C C . VAL B 1 216 ? -9.117 -16.109 3.996 1 97.88 216 VAL B C 1
ATOM 3574 O O . VAL B 1 216 ? -10.211 -16.438 4.461 1 97.88 216 VAL B O 1
ATOM 3577 N N . TYR B 1 217 ? -8.055 -16.031 4.707 1 96.88 217 TYR B N 1
ATOM 3578 C CA . TYR B 1 217 ? -8.078 -16.406 6.117 1 96.88 217 TYR B CA 1
ATOM 3579 C C . TYR B 1 217 ? -8.102 -15.172 7.008 1 96.88 217 TYR B C 1
ATOM 3581 O O . TYR B 1 217 ? -7.828 -15.258 8.203 1 96.88 217 TYR B O 1
ATOM 3589 N N . GLY B 1 218 ? -8.242 -14.078 6.398 1 96 218 GLY B N 1
ATOM 3590 C CA . GLY B 1 218 ? -8.383 -12.859 7.184 1 96 218 GLY B CA 1
ATOM 3591 C C . GLY B 1 218 ? -7.102 -12.055 7.27 1 96 218 GLY B C 1
ATOM 3592 O O . GLY B 1 218 ? -7.035 -11.062 8 1 96 218 GLY B O 1
ATOM 3593 N N . GLY B 1 219 ? -6.086 -12.453 6.672 1 96.94 219 GLY B N 1
ATOM 3594 C CA . GLY B 1 219 ? -4.848 -11.695 6.625 1 96.94 219 GLY B CA 1
ATOM 3595 C C . GLY B 1 219 ? -4.938 -10.453 5.75 1 96.94 219 GLY B C 1
ATOM 3596 O O . GLY B 1 219 ? -5.688 -9.531 6.059 1 96.94 219 GLY B O 1
ATOM 3597 N N . LYS B 1 220 ? -4.191 -10.492 4.633 1 97.31 220 LYS B N 1
ATOM 3598 C CA . LYS B 1 220 ? -4.156 -9.398 3.664 1 97.31 220 LYS B CA 1
ATOM 3599 C C . LYS B 1 220 ? -4.129 -9.938 2.234 1 97.31 220 LYS B C 1
ATOM 3601 O O . LYS B 1 220 ? -3.877 -11.117 2.014 1 97.31 220 LYS B O 1
ATOM 3606 N N . LEU B 1 221 ? -4.543 -9.156 1.35 1 98.44 221 LEU B N 1
ATOM 3607 C CA . LEU B 1 221 ? -4.176 -9.359 -0.047 1 98.44 221 LEU B CA 1
ATOM 3608 C C . LEU B 1 221 ? -3.035 -8.43 -0.451 1 98.44 221 LEU B C 1
ATOM 3610 O O . LEU B 1 221 ? -3.135 -7.211 -0.288 1 98.44 221 LEU B O 1
ATOM 3614 N N . THR B 1 222 ? -1.962 -8.984 -0.922 1 98.5 222 THR B N 1
ATOM 3615 C CA . THR B 1 222 ? -0.74 -8.227 -1.155 1 98.5 222 THR B CA 1
ATOM 3616 C C . THR B 1 222 ? -0.358 -8.25 -2.633 1 98.5 222 THR B C 1
ATOM 3618 O O . THR B 1 222 ? -0.478 -9.289 -3.291 1 98.5 222 THR B O 1
ATOM 3621 N N . ALA B 1 223 ? 0.122 -7.109 -3.107 1 98.5 223 ALA B N 1
ATOM 3622 C CA . ALA B 1 223 ? 0.656 -6.996 -4.465 1 98.5 223 ALA B CA 1
ATOM 3623 C C . ALA B 1 223 ? 2.088 -6.473 -4.449 1 98.5 223 ALA B C 1
ATOM 3625 O O . ALA B 1 223 ? 2.486 -5.766 -3.518 1 98.5 223 ALA B O 1
ATOM 3626 N N . LEU B 1 224 ? 2.822 -6.918 -5.355 1 98.31 224 LEU B N 1
ATOM 3627 C CA . LEU B 1 224 ? 4.145 -6.383 -5.672 1 98.31 224 LEU B CA 1
ATOM 3628 C C . LEU B 1 224 ? 4.086 -5.48 -6.898 1 98.31 224 LEU B C 1
ATOM 3630 O O . LEU B 1 224 ? 3.547 -5.867 -7.938 1 98.31 224 LEU B O 1
ATOM 3634 N N . ILE B 1 225 ? 4.621 -4.27 -6.754 1 97.56 225 ILE B N 1
ATOM 3635 C CA . ILE B 1 225 ? 4.551 -3.293 -7.836 1 97.56 225 ILE B CA 1
ATOM 3636 C C . ILE B 1 225 ? 5.934 -3.1 -8.453 1 97.56 225 ILE B C 1
ATOM 3638 O O . ILE B 1 225 ? 6.898 -2.809 -7.742 1 97.56 225 ILE B O 1
ATOM 3642 N N . TYR B 1 226 ? 6.023 -3.326 -9.758 1 94.88 226 TYR B N 1
ATOM 3643 C CA . TYR B 1 226 ? 7.23 -3.057 -10.539 1 94.88 226 TYR B CA 1
ATOM 3644 C C . TYR B 1 226 ? 6.984 -1.953 -11.555 1 94.88 226 TYR B C 1
ATOM 3646 O O . TYR B 1 226 ? 5.898 -1.858 -12.133 1 94.88 226 TYR B O 1
ATOM 3654 N N . PRO B 1 227 ? 8.102 -1.141 -11.805 1 92.75 227 PRO B N 1
ATOM 3655 C CA . PRO B 1 227 ? 9.445 -1.241 -11.227 1 92.75 227 PRO B CA 1
ATOM 3656 C C . PRO B 1 227 ? 9.5 -0.78 -9.766 1 92.75 227 PRO B C 1
ATOM 3658 O O . PRO B 1 227 ? 8.539 -0.184 -9.273 1 92.75 227 PRO B O 1
ATOM 3661 N N . GLY B 1 228 ? 10.57 -1.106 -9.055 1 89 228 GLY B N 1
ATOM 3662 C CA . GLY B 1 228 ? 10.82 -0.653 -7.695 1 89 228 GLY B CA 1
ATOM 3663 C C . GLY B 1 228 ? 10.688 -1.758 -6.664 1 89 228 GLY B C 1
ATOM 3664 O O . GLY B 1 228 ? 11.344 -1.723 -5.625 1 89 228 GLY B O 1
ATOM 3665 N N . GLY B 1 229 ? 9.695 -2.648 -6.93 1 93.69 229 GLY B N 1
ATOM 3666 C CA . GLY B 1 229 ? 9.57 -3.777 -6.02 1 93.69 229 GLY B CA 1
ATOM 3667 C C . GLY B 1 229 ? 8.875 -3.422 -4.719 1 93.69 229 GLY B C 1
ATOM 3668 O O . GLY B 1 229 ? 9.266 -3.9 -3.65 1 93.69 229 GLY B O 1
ATOM 3669 N N . SER B 1 230 ? 7.906 -2.572 -4.77 1 94.56 230 SER B N 1
ATOM 3670 C CA . SER B 1 230 ? 7.176 -2.162 -3.572 1 94.56 230 SER B CA 1
ATOM 3671 C C . SER B 1 230 ? 5.984 -3.076 -3.312 1 94.56 230 SER B C 1
ATOM 3673 O O . SER B 1 230 ? 5.309 -3.51 -4.25 1 94.56 230 SER B O 1
ATOM 3675 N N . LEU B 1 231 ? 5.73 -3.295 -2.035 1 96.44 231 LEU B N 1
ATOM 3676 C CA . LEU B 1 231 ? 4.59 -4.113 -1.638 1 96.44 231 LEU B CA 1
ATOM 3677 C C . LEU B 1 231 ? 3.428 -3.242 -1.177 1 96.44 231 LEU B C 1
ATOM 3679 O O . LEU B 1 231 ? 3.635 -2.24 -0.487 1 96.44 231 LEU B O 1
ATOM 3683 N N . VAL B 1 232 ? 2.26 -3.637 -1.611 1 96.69 232 VAL B N 1
ATOM 3684 C CA . VAL B 1 232 ? 1.016 -3.002 -1.189 1 96.69 232 VAL B CA 1
ATOM 3685 C C . VAL B 1 232 ? 0.024 -4.066 -0.729 1 96.69 232 VAL B C 1
ATOM 3687 O O . VAL B 1 232 ? -0.102 -5.121 -1.357 1 96.69 232 VAL B O 1
ATOM 3690 N N . SER B 1 233 ? -0.684 -3.789 0.304 1 96.62 233 SER B N 1
ATOM 3691 C CA . SER B 1 233 ? -1.65 -4.77 0.792 1 96.62 233 SER B CA 1
ATOM 3692 C C . SER B 1 233 ? -2.963 -4.098 1.187 1 96.62 233 SER B C 1
ATOM 3694 O O . SER B 1 233 ? -2.99 -2.906 1.495 1 96.62 233 SER B O 1
ATOM 3696 N N . VAL B 1 234 ? -4.02 -4.801 1.139 1 96.5 234 VAL B N 1
ATOM 3697 C CA . VAL B 1 234 ? -5.328 -4.445 1.681 1 96.5 234 VAL B CA 1
ATOM 3698 C C . VAL B 1 234 ? -5.797 -5.531 2.648 1 96.5 234 VAL B C 1
ATOM 3700 O O . VAL B 1 234 ? -5.301 -6.656 2.619 1 96.5 234 VAL B O 1
ATOM 3703 N N . PRO B 1 235 ? -6.723 -5.168 3.51 1 94.19 235 PRO B N 1
ATOM 3704 C CA . PRO B 1 235 ? -7.207 -6.191 4.441 1 94.19 235 PRO B CA 1
ATOM 3705 C C . PRO B 1 235 ? -7.832 -7.391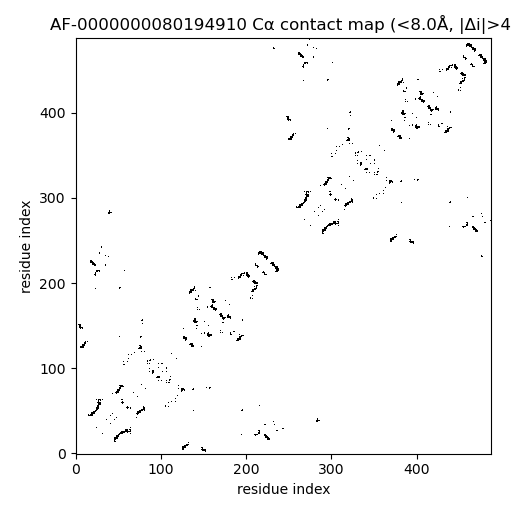 3.729 1 94.19 235 PRO B C 1
ATOM 3707 O O . PRO B 1 235 ? -8.5 -7.227 2.705 1 94.19 235 PRO B O 1
ATOM 3710 N N . GLY B 1 236 ? -7.598 -8.508 4.289 1 96.44 236 GLY B N 1
ATOM 3711 C CA . GLY B 1 236 ? -8.141 -9.734 3.725 1 96.44 236 GLY B CA 1
ATOM 3712 C C . GLY B 1 236 ? -9.609 -9.93 4.039 1 96.44 236 GLY B C 1
ATOM 3713 O O . GLY B 1 236 ? -10.281 -9.016 4.523 1 96.44 236 GLY B O 1
ATOM 3714 N N . TRP B 1 237 ? -10.07 -11.102 3.664 1 94.75 237 TRP B N 1
ATOM 3715 C CA . TRP B 1 237 ? -11.492 -11.422 3.766 1 94.75 237 TRP B CA 1
ATOM 3716 C C . TRP B 1 237 ? -11.891 -11.672 5.215 1 94.75 237 TRP B C 1
ATOM 3718 O O . TRP B 1 237 ? -11.172 -12.352 5.957 1 94.75 237 TRP B O 1
ATOM 3728 N N . THR B 1 238 ? -12.805 -10.984 5.707 1 87.81 238 THR B N 1
ATOM 3729 C CA . THR B 1 238 ? -13.445 -11.266 6.988 1 87.81 238 THR B CA 1
ATOM 3730 C C . THR B 1 238 ? -14.906 -11.68 6.785 1 87.81 238 THR B C 1
ATOM 3732 O O . THR B 1 238 ? -15.594 -11.125 5.926 1 87.81 238 THR B O 1
ATOM 3735 N N . ALA B 1 239 ? -15.156 -12.805 7.602 1 70.38 239 ALA B N 1
ATOM 3736 C CA . ALA B 1 239 ? -16.547 -13.25 7.547 1 70.38 239 ALA B CA 1
ATOM 3737 C C . ALA B 1 239 ? -17.5 -12.125 7.918 1 70.38 239 ALA B C 1
ATOM 3739 O O . ALA B 1 239 ? -17.266 -11.375 8.867 1 70.38 239 ALA B O 1
ATOM 3740 N N . GLY B 1 240 ? -18.375 -11.484 7.031 1 60 240 GLY B N 1
ATOM 3741 C CA . GLY B 1 240 ? -19.344 -10.43 7.273 1 60 240 GLY B CA 1
ATOM 3742 C C . GLY B 1 240 ? -19.047 -9.164 6.5 1 60 240 GLY B C 1
ATOM 3743 O O . GLY B 1 240 ? -19.734 -8.148 6.664 1 60 240 GLY B O 1
ATOM 3744 N N . SER B 1 241 ? -17.797 -9 6.176 1 52.12 241 SER B N 1
ATOM 3745 C CA . SER B 1 241 ? -17.516 -7.785 5.414 1 52.12 241 SER B CA 1
ATOM 3746 C C . SER B 1 241 ? -18.469 -7.629 4.242 1 52.12 241 SER B C 1
ATOM 3748 O O . SER B 1 241 ? -18.734 -8.586 3.504 1 52.12 241 SER B O 1
ATOM 3750 N N . PRO B 1 242 ? -19.281 -6.625 4.312 1 42.28 242 PRO B N 1
ATOM 3751 C CA . PRO B 1 242 ? -20.234 -6.488 3.215 1 42.28 242 PRO B CA 1
ATOM 3752 C C . PRO B 1 242 ? -19.578 -6.531 1.84 1 42.28 242 PRO B C 1
ATOM 3754 O O . PRO B 1 242 ? -18.391 -6.199 1.71 1 42.28 242 PRO B O 1
ATOM 3757 N N . ASN B 1 243 ? -19.953 -7.527 0.923 1 36.84 243 ASN B N 1
ATOM 3758 C CA . ASN B 1 243 ? -19.641 -7.324 -0.488 1 36.84 243 ASN B CA 1
ATOM 3759 C C . ASN B 1 243 ? -19.688 -5.848 -0.868 1 36.84 243 ASN B C 1
ATOM 3761 O O . ASN B 1 243 ? -20.719 -5.188 -0.682 1 36.84 243 ASN B O 1
ATOM 3765 N N . MET B 1 244 ? -18.609 -5.137 -0.67 1 30.59 244 MET B N 1
ATOM 3766 C CA . MET B 1 244 ? -18.734 -3.736 -1.062 1 30.59 244 MET B CA 1
ATOM 3767 C C . MET B 1 244 ? -19.406 -3.615 -2.428 1 30.59 244 MET B C 1
ATOM 3769 O O . MET B 1 244 ? -19.188 -4.449 -3.307 1 30.59 244 MET B O 1
#

Secondary structure (DSSP, 8-state):
---PBPPEEE--SPPSS-EEEE---TT-HHHHHHHHHHTT--TTT-EEEE-S--SSSSS-HHHHHHHHHHTT-EE---HHHHHHHHHHHHHHHHSS--GGGTT-TTHHHHHH--HHHHHHHHT--SEEEEGGGTEEEESS---TTS-GGG-BHHHHHH--EEEE-TTS-EEEESSSSSSEEGGGG---SSEEEE---GGG-SEEETTEEE----GGGTSEEEEEEETTTEEEEEE---TT----/---PBPPEEE--SPPSS-EEEE---TT-HHHHHHHHHHTT--TTT-EEEE-S--SSSSS-HHHHHHHHHHTT-EE---HHHHHHHHHHHHHHHHSS--GGGTT-TTHHHHHH--HHHHHHHHT--SEEEEGGGTEEEESS---TTS-GGG-BHHHHHH--EEEE-TTS-EEEESSSSSSEEGGGG---SSEEEE---GGG-SEEETTEEE----GGGTSEEEEEEETTTEEEEEE---TT----

Nearest PDB structures (foldseek):
  2qjc-assembly1_A  TM=9.640E-01  e=3.632E-34  Trypanosoma brucei
  2dfj-assembly1_B  TM=8.324E-01  e=1.693E-13  Shigella flexneri 2a
  1g5b-assembly2_B  TM=6.628E-01  e=4.017E-13  Lambdavirus lambda
  4ja7-assembly1_A  TM=6.171E-01  e=6.106E-09  Rattus norvegicus
  3icf-assembly1_B  TM=5.960E-01  e=6.909E-09  Saccharomyces cerevisiae